Protein AF-0000000075881147 (afdb_homodimer)

Secondary structure (DSSP, 8-state):
--------HHHHHHHHS-HHHHHHHHHHHH-SPPEEP---HHHHHHHHHTT-EEEEEE------SSS---EEEEEEEE---SS-TTS-HHHHHHHHHHHHHHHHHHHHHTT-SEEE--TTTTS--GGGS---TTGGGG-B-TTTSHHHHHHHHHHHHHT-EEEEEEEEE-TTT--EEEEEEEE-TTS-EEEEEE--S---BTTB-GGGT-PPP-S-S-EEEETTEEEEE--GGGGG-HHHHHHHHHTT-SEEEEEE--BHHHHGGGHHHHHHHHHHHHTSEEEEEE-EEEEEEEEEE--SSSSPPEEEEEEEE---EEE-TTS-BPPP--SSS-EEEEEEEETHHHHHHHHHH-TTTT--HHHHHHHHHHHTSTT----EEE-/--------HHHHHHHHS-HHHHHHHHHHHH-SPPEEP---HHHHHHHHHTT-EEEEEE------SSS---EEEEEEEE---SS-TTS-HHHHHHHHHHHHHHHHHHHHHTT-SEEE--TTTTS--GGGS---TTGGGG-B-TTTSHHHHHHHHHHHHHT-EEEEEEEEE-TTT--EEEEEEEE-TTS-EEEEEE--S---BTTB-GGGT-BPP-S-S-EEEETTEEEEE--GGGGG-HHHHHHHHHTT-SEEEEEE--BHHHHGGGHHHHHHHHHHHHTSEEEEEE-EEEEEEEEEE--SSSSPPEEEEEEEE---EEE-TTS-BPPP--SSS-EEEEEEEETHHHHHHHHHH-TTTT--HHHHHHHHHHHTSTT----EEE-

Sequence (766 aa):
MSACEFESLEKSLESHLPEAELAEVKRILFGKETTNLDLPTCAVEAASERDFELRGYRFEATQEQLRPPRRIRVGLVQHRIVLPTDAPILDQINAMHSRIGEIVEVAAMCGVNIVCFQETWTMPFAFCTREKEPWTEFAESAEEGNTTRFCQELAKKYNMVIVSPILERDEMHSTLWNTAVVISNSGNVLGKSRKHHIPRIGDFNESTYYMEGDTGHTVFQTQFGKIAVNICYGRHHPLNWFMYSMNGAEIIFNPSATVGALSEPMWPIEARNAAIANHCFTCAINRVGTEHFKSEFTSGDGKKAHHDFGHFYGSSYVAGPDGSRTPGLSRTRDGLLVVEMDLNLNRQISDKWSFKMTGRYTEYAEELTKATRHDFKPKIVKEMSACEFESLEKSLESHLPEAELAEVKRILFGKETTNLDLPTCAVEAASERDFELRGYRFEATQEQLRPPRRIRVGLVQHRIVLPTDAPILDQINAMHSRIGEIVEVAAMCGVNIVCFQETWTMPFAFCTREKEPWTEFAESAEEGNTTRFCQELAKKYNMVIVSPILERDEMHSTLWNTAVVISNSGNVLGKSRKHHIPRIGDFNESTYYMEGDTGHTVFQTQFGKIAVNICYGRHHPLNWFMYSMNGAEIIFNPSATVGALSEPMWPIEARNAAIANHCFTCAINRVGTEHFKSEFTSGDGKKAHHDFGHFYGSSYVAGPDGSRTPGLSRTRDGLLVVEMDLNLNRQISDKWSFKMTGRYTEYAEELTKATRHDFKPKIVKE

pLDDT: mean 95.91, std 6.91, range [24.52, 99.0]

Structure (mmCIF, N/CA/C/O backbone):
data_AF-0000000075881147-model_v1
#
loop_
_entity.id
_entity.type
_entity.pdbx_description
1 polymer Beta-ureidopropionase
#
loop_
_atom_site.group_PDB
_atom_site.id
_atom_site.type_symbol
_atom_site.label_atom_id
_atom_site.label_alt_id
_atom_site.label_comp_id
_atom_site.label_asym_id
_atom_site.label_entity_id
_atom_site.label_seq_id
_atom_site.pdbx_PDB_ins_code
_atom_site.Cartn_x
_atom_site.Cartn_y
_atom_site.Cartn_z
_atom_site.occupancy
_atom_site.B_iso_or_equiv
_atom_site.auth_seq_id
_atom_site.auth_comp_id
_atom_site.auth_asym_id
_atom_site.auth_atom_id
_atom_site.pdbx_PDB_model_num
ATOM 1 N N . MET A 1 1 ? -6.578 -0.236 38.344 1 24.52 1 MET A N 1
ATOM 2 C CA . MET A 1 1 ? -5.371 -0.427 37.531 1 24.52 1 MET A CA 1
ATOM 3 C C . MET A 1 1 ? -5.5 0.258 36.188 1 24.52 1 MET A C 1
ATOM 5 O O . MET A 1 1 ? -6.457 0.012 35.469 1 24.52 1 MET A O 1
ATOM 9 N N . SER A 1 2 ? -5.148 1.505 36 1 30.14 2 SER A N 1
ATOM 10 C CA . SER A 1 2 ? -5.426 2.449 34.906 1 30.14 2 SER A CA 1
ATOM 11 C C . SER A 1 2 ? -5.145 1.83 33.562 1 30.14 2 SER A C 1
ATOM 13 O O . SER A 1 2 ? -4.105 1.198 33.344 1 30.14 2 SER A O 1
ATOM 15 N N . ALA A 1 3 ? -6.043 1.25 32.844 1 41.81 3 ALA A N 1
ATOM 16 C CA . ALA A 1 3 ? -5.91 0.562 31.562 1 41.81 3 ALA A CA 1
ATOM 17 C C . ALA A 1 3 ? -4.77 1.149 30.734 1 41.81 3 ALA A C 1
ATOM 19 O O . ALA A 1 3 ? -4.785 2.336 30.406 1 41.81 3 ALA A O 1
ATOM 20 N N . CYS A 1 4 ? -3.371 0.84 30.891 1 54.91 4 CYS A N 1
ATOM 21 C CA . CYS A 1 4 ? -2.145 1.255 30.219 1 54.91 4 CYS A CA 1
ATOM 22 C C . CYS A 1 4 ? -2.391 1.501 28.734 1 54.91 4 CYS A C 1
ATOM 24 O O . CYS A 1 4 ? -2.824 0.601 28.016 1 54.91 4 CYS A O 1
ATOM 26 N N . GLU A 1 5 ? -2.48 2.857 28.266 1 80.56 5 GLU A N 1
ATOM 27 C CA . GLU A 1 5 ? -2.768 3.332 26.922 1 80.56 5 GLU A CA 1
ATOM 28 C C . GLU A 1 5 ? -1.764 2.773 25.922 1 80.56 5 GLU A C 1
ATOM 30 O O . GLU A 1 5 ? -0.563 2.725 26.188 1 80.56 5 GLU A O 1
ATOM 35 N N . PHE A 1 6 ? -2.16 2.035 24.922 1 89.75 6 PHE A N 1
ATOM 36 C CA . PHE A 1 6 ? -1.307 1.528 23.844 1 89.75 6 PHE A CA 1
ATOM 37 C C . PHE A 1 6 ? -0.553 2.666 23.172 1 89.75 6 PHE A C 1
ATOM 39 O O . PHE A 1 6 ? -1.139 3.439 22.406 1 89.75 6 PHE A O 1
ATOM 46 N N . GLU A 1 7 ? 0.719 2.775 23.5 1 92.06 7 GLU A N 1
ATOM 47 C CA . GLU A 1 7 ? 1.517 3.934 23.094 1 92.06 7 GLU A CA 1
ATOM 48 C C . GLU A 1 7 ? 1.953 3.832 21.641 1 92.06 7 GLU A C 1
ATOM 50 O O . GLU A 1 7 ? 1.952 4.828 20.922 1 92.06 7 GLU A O 1
ATOM 55 N N . SER A 1 8 ? 2.502 2.668 21.297 1 94.19 8 SER A N 1
ATOM 56 C CA . SER A 1 8 ? 2.914 2.486 19.906 1 94.19 8 SER A CA 1
ATOM 57 C C . SER A 1 8 ? 3.137 1.013 19.578 1 94.19 8 SER A C 1
ATOM 59 O O . SER A 1 8 ? 3.396 0.208 20.484 1 94.19 8 SER A O 1
ATOM 61 N N . LEU A 1 9 ? 2.994 0.677 18.344 1 94.38 9 LEU A N 1
ATOM 62 C CA . LEU A 1 9 ? 3.303 -0.662 17.844 1 94.38 9 LEU A CA 1
ATOM 63 C C . LEU A 1 9 ? 4.75 -1.033 18.156 1 94.38 9 LEU A C 1
ATOM 65 O O . LEU A 1 9 ? 5.023 -2.129 18.641 1 94.38 9 LEU A O 1
ATOM 69 N N . GLU A 1 10 ? 5.652 -0.139 17.938 1 95.12 10 GLU A N 1
ATOM 70 C CA . GLU A 1 10 ? 7.086 -0.373 18.109 1 95.12 10 GLU A CA 1
ATOM 71 C C . GLU A 1 10 ? 7.418 -0.724 19.562 1 95.12 10 GLU A C 1
ATOM 73 O O . GLU A 1 10 ? 8.164 -1.673 19.812 1 95.12 10 GLU A O 1
ATOM 78 N N . LYS A 1 11 ? 6.875 0.068 20.438 1 94.44 11 LYS A N 1
ATOM 79 C CA . LYS A 1 11 ? 7.145 -0.187 21.844 1 94.44 11 LYS A CA 1
ATOM 80 C C . LYS A 1 11 ? 6.656 -1.574 22.25 1 94.44 11 LYS A C 1
ATOM 82 O O . LYS A 1 11 ? 7.336 -2.279 23 1 94.44 11 LYS A O 1
ATOM 87 N N . SER A 1 12 ? 5.484 -1.976 21.781 1 95.56 12 SER A N 1
ATOM 88 C CA . SER A 1 12 ? 4.953 -3.295 22.109 1 95.56 12 SER A CA 1
ATOM 89 C C . SER A 1 12 ? 5.859 -4.402 21.578 1 95.56 12 SER A C 1
ATOM 91 O O . SER A 1 12 ? 6.18 -5.348 22.297 1 95.56 12 SER A O 1
ATOM 93 N N . LEU A 1 13 ? 6.293 -4.309 20.375 1 96.69 13 LEU A N 1
ATOM 94 C CA . LEU A 1 13 ? 7.168 -5.312 19.781 1 96.69 13 LEU A CA 1
ATOM 95 C C . LEU A 1 13 ? 8.5 -5.383 20.531 1 96.69 13 LEU A C 1
ATOM 97 O O . LEU A 1 13 ? 8.961 -6.473 20.875 1 96.69 13 LEU A O 1
ATOM 101 N N . GLU A 1 14 ? 9.062 -4.223 20.812 1 96.25 14 GLU A N 1
ATOM 102 C CA . GLU A 1 14 ? 10.375 -4.145 21.453 1 96.25 14 GLU A CA 1
ATOM 103 C C . GLU A 1 14 ? 10.32 -4.672 22.875 1 96.25 14 GLU A C 1
ATOM 105 O O . GLU A 1 14 ? 11.297 -5.246 23.375 1 96.25 14 GLU A O 1
ATOM 110 N N . SER A 1 15 ? 9.211 -4.48 23.5 1 96.12 15 SER A N 1
ATOM 111 C CA . SER A 1 15 ? 9.078 -4.859 24.906 1 96.12 15 SER A CA 1
ATOM 112 C C . SER A 1 15 ? 8.867 -6.359 25.062 1 96.12 15 SER A C 1
ATOM 114 O O . SER A 1 15 ? 9.195 -6.938 26.094 1 96.12 15 SER A O 1
ATOM 116 N N . HIS A 1 16 ? 8.367 -7.016 24 1 96.62 16 HIS A N 1
ATOM 117 C CA . HIS A 1 16 ? 7.883 -8.359 24.266 1 96.62 16 HIS A CA 1
ATOM 118 C C . HIS A 1 16 ? 8.594 -9.391 23.391 1 96.62 16 HIS A C 1
ATOM 120 O O . HIS A 1 16 ? 8.609 -10.578 23.719 1 96.62 16 HIS A O 1
ATOM 126 N N . LEU A 1 17 ? 9.148 -9.016 22.281 1 97 17 LEU A N 1
ATOM 127 C CA . LEU A 1 17 ? 9.789 -9.984 21.406 1 97 17 LEU A CA 1
ATOM 128 C C . LEU A 1 17 ? 11.258 -10.164 21.766 1 97 17 LEU A C 1
ATOM 130 O O . LEU A 1 17 ? 11.961 -9.188 22.031 1 97 17 LEU A O 1
ATOM 134 N N . PRO A 1 18 ? 11.695 -11.469 21.75 1 96.5 18 PRO A N 1
ATOM 135 C CA . PRO A 1 18 ? 13.148 -11.664 21.875 1 96.5 18 PRO A CA 1
ATOM 136 C C . PRO A 1 18 ? 13.922 -11.031 20.719 1 96.5 18 PRO A C 1
ATOM 138 O O . PRO A 1 18 ? 13.383 -10.859 19.625 1 96.5 18 PRO A O 1
ATOM 141 N N . GLU A 1 19 ? 15.133 -10.773 20.984 1 95.38 19 GLU A N 1
ATOM 142 C CA . GLU A 1 19 ? 15.961 -9.984 20.078 1 95.38 19 GLU A CA 1
ATOM 143 C C . GLU A 1 19 ? 15.969 -10.586 18.672 1 95.38 19 GLU A C 1
ATOM 145 O O . GLU A 1 19 ? 15.773 -9.875 17.688 1 95.38 19 GLU A O 1
ATOM 150 N N . ALA A 1 20 ? 16.188 -11.875 18.594 1 93.94 20 ALA A N 1
ATOM 151 C CA . ALA A 1 20 ? 16.266 -12.531 17.281 1 93.94 20 ALA A CA 1
ATOM 152 C C . ALA A 1 20 ? 14.93 -12.453 16.547 1 93.94 20 ALA A C 1
ATOM 154 O O . ALA A 1 20 ? 14.883 -12.219 15.344 1 93.94 20 ALA A O 1
ATOM 155 N N . GLU A 1 21 ? 13.836 -12.656 17.281 1 94.5 21 GLU A N 1
ATOM 156 C CA . GLU A 1 21 ? 12.492 -12.555 16.703 1 94.5 21 GLU A CA 1
ATOM 157 C C . GLU A 1 21 ? 12.164 -11.117 16.312 1 94.5 21 GLU A C 1
ATOM 159 O O . GLU A 1 21 ? 11.555 -10.883 15.266 1 94.5 21 GLU A O 1
ATOM 164 N N . LEU A 1 22 ? 12.586 -10.242 17.188 1 96.44 22 LEU A N 1
ATOM 165 C CA . LEU A 1 22 ? 12.32 -8.828 16.938 1 96.44 22 LEU A CA 1
ATOM 166 C C . LEU A 1 22 ? 12.977 -8.383 15.633 1 96.44 22 LEU A C 1
ATOM 168 O O . LEU A 1 22 ? 12.375 -7.648 14.852 1 96.44 22 LEU A O 1
ATOM 172 N N . ALA A 1 23 ? 14.18 -8.812 15.406 1 95.12 23 ALA A N 1
ATOM 173 C CA . ALA A 1 23 ? 14.906 -8.438 14.195 1 95.12 23 ALA A CA 1
ATOM 174 C C . ALA A 1 23 ? 14.164 -8.914 12.945 1 95.12 23 ALA A C 1
ATOM 176 O O . ALA A 1 23 ? 14.023 -8.156 11.977 1 95.12 23 ALA A O 1
ATOM 177 N N . GLU A 1 24 ? 13.688 -10.164 12.945 1 94.56 24 GLU A N 1
ATOM 178 C CA . GLU A 1 24 ? 12.953 -10.719 11.805 1 94.56 24 GLU A CA 1
ATOM 179 C C . GLU A 1 24 ? 11.617 -10.008 11.609 1 94.56 24 GLU A C 1
ATOM 181 O O . GLU A 1 24 ? 11.227 -9.703 10.484 1 94.56 24 GLU A O 1
ATOM 186 N N . VAL A 1 25 ? 10.961 -9.773 12.75 1 96.12 25 VAL A N 1
ATOM 187 C CA . VAL A 1 25 ? 9.664 -9.117 12.695 1 96.12 25 VAL A CA 1
ATOM 188 C C . VAL A 1 25 ? 9.812 -7.699 12.141 1 96.12 25 VAL A C 1
ATOM 190 O O . VAL A 1 25 ? 9.055 -7.285 11.266 1 96.12 25 VAL A O 1
ATOM 193 N N . LYS A 1 26 ? 10.812 -6.965 12.594 1 95.81 26 LYS A N 1
ATOM 194 C CA . LYS A 1 26 ? 11.047 -5.609 12.109 1 95.81 26 LYS A CA 1
ATOM 195 C C . LYS A 1 26 ? 11.414 -5.613 10.625 1 95.81 26 LYS A C 1
ATOM 197 O O . LYS A 1 26 ? 10.961 -4.75 9.867 1 95.81 26 LYS A O 1
ATOM 202 N N . ARG A 1 27 ? 12.203 -6.551 10.242 1 94.88 27 ARG A N 1
ATOM 203 C CA . ARG A 1 27 ? 12.594 -6.656 8.844 1 94.88 27 ARG A CA 1
ATOM 204 C C . ARG A 1 27 ? 11.367 -6.848 7.949 1 94.88 27 ARG A C 1
ATOM 206 O O . ARG A 1 27 ? 11.25 -6.207 6.902 1 94.88 27 ARG A O 1
ATOM 213 N N . ILE A 1 28 ? 10.477 -7.719 8.336 1 94.69 28 ILE A N 1
ATOM 214 C CA . ILE A 1 28 ? 9.297 -8.039 7.535 1 94.69 28 ILE A CA 1
ATOM 215 C C . ILE A 1 28 ? 8.336 -6.852 7.539 1 94.69 28 ILE A C 1
ATOM 217 O O . ILE A 1 28 ? 7.785 -6.488 6.496 1 94.69 28 ILE A O 1
ATOM 221 N N . LEU A 1 29 ? 8.211 -6.156 8.68 1 95 29 LEU A N 1
ATOM 222 C CA . LEU A 1 29 ? 7.195 -5.125 8.844 1 95 29 LEU A CA 1
ATOM 223 C C . LEU A 1 29 ? 7.688 -3.789 8.289 1 95 29 LEU A C 1
ATOM 225 O O . LEU A 1 29 ? 6.898 -3.014 7.742 1 95 29 LEU A O 1
ATOM 229 N N . PHE A 1 30 ? 9.078 -3.5 8.414 1 95.31 30 PHE A N 1
ATOM 230 C CA . PHE A 1 30 ? 9.523 -2.131 8.172 1 95.31 30 PHE A CA 1
ATOM 231 C C . PHE A 1 30 ? 10.57 -2.084 7.07 1 95.31 30 PHE A C 1
ATOM 233 O O . PHE A 1 30 ? 10.906 -1.009 6.57 1 95.31 30 PHE A O 1
ATOM 240 N N . GLY A 1 31 ? 11.078 -3.248 6.633 1 95.06 31 GLY A N 1
ATOM 241 C CA . GLY A 1 31 ? 12.156 -3.258 5.656 1 95.06 31 GLY A CA 1
ATOM 242 C C . GLY A 1 31 ? 13.516 -2.984 6.27 1 95.06 31 GLY A C 1
ATOM 243 O O . GLY A 1 31 ? 13.727 -3.23 7.461 1 95.06 31 GLY A O 1
ATOM 244 N N . LYS A 1 32 ? 14.477 -2.566 5.43 1 93.94 32 LYS A N 1
ATOM 245 C CA . LYS A 1 32 ? 15.82 -2.244 5.906 1 93.94 32 LYS A CA 1
ATOM 246 C C . LYS A 1 32 ? 15.766 -1.26 7.074 1 93.94 32 LYS A C 1
ATOM 248 O O . LYS A 1 32 ? 15.07 -0.244 7.004 1 93.94 32 LYS A O 1
ATOM 253 N N . GLU A 1 33 ? 16.453 -1.597 8.07 1 93.06 33 GLU A N 1
ATOM 254 C CA . GLU A 1 33 ? 16.422 -0.78 9.281 1 93.06 33 GLU A CA 1
ATOM 255 C C . GLU A 1 33 ? 17.016 0.601 9.023 1 93.06 33 GLU A C 1
ATOM 257 O O . GLU A 1 33 ? 18.078 0.722 8.391 1 93.06 33 GLU A O 1
ATOM 262 N N . THR A 1 34 ? 16.266 1.592 9.477 1 95.62 34 THR A N 1
ATOM 263 C CA . THR A 1 34 ? 16.828 2.939 9.508 1 95.62 34 THR A CA 1
ATOM 264 C C . THR A 1 34 ? 17.719 3.127 10.734 1 95.62 34 THR A C 1
ATOM 266 O O . THR A 1 34 ? 17.422 2.578 11.805 1 95.62 34 THR A O 1
ATOM 269 N N . THR A 1 35 ? 18.766 3.871 10.617 1 95.56 35 THR A N 1
ATOM 270 C CA . THR A 1 35 ? 19.656 4.098 11.75 1 95.56 35 THR A CA 1
ATOM 271 C C . THR A 1 35 ? 19.188 5.293 12.578 1 95.56 35 THR A C 1
ATOM 273 O O . THR A 1 35 ? 18.547 6.207 12.047 1 95.56 35 THR A O 1
ATOM 276 N N . ASN A 1 36 ? 19.531 5.254 13.852 1 96.56 36 ASN A N 1
ATOM 277 C CA . ASN A 1 36 ? 19.219 6.383 14.711 1 96.56 36 ASN A CA 1
ATOM 278 C C . ASN A 1 36 ? 20.047 7.613 14.359 1 96.56 36 ASN A C 1
ATOM 280 O O . ASN A 1 36 ? 21.25 7.508 14.125 1 96.56 36 ASN A O 1
ATOM 284 N N . LEU A 1 37 ? 19.359 8.648 14.242 1 97.44 37 LEU A N 1
ATOM 285 C CA . LEU A 1 37 ? 20.047 9.922 14.008 1 97.44 37 LEU A CA 1
ATOM 286 C C . LEU A 1 37 ? 20.578 10.5 15.32 1 97.44 37 LEU A C 1
ATOM 288 O O . LEU A 1 37 ? 19.875 10.492 16.328 1 97.44 37 LEU A O 1
ATOM 292 N N . ASP A 1 38 ? 21.844 10.969 15.359 1 96.44 38 ASP A N 1
ATOM 293 C CA . ASP A 1 38 ? 22.375 11.672 16.516 1 96.44 38 ASP A CA 1
ATOM 294 C C . ASP A 1 38 ? 21.75 13.07 16.641 1 96.44 38 ASP A C 1
ATOM 296 O O . ASP A 1 38 ? 22.062 13.953 15.836 1 96.44 38 ASP A O 1
ATOM 300 N N . LEU A 1 39 ? 20.922 13.25 17.609 1 98.25 39 LEU A N 1
ATOM 301 C CA . LEU A 1 39 ? 20.281 14.539 17.828 1 98.25 39 LEU A CA 1
ATOM 302 C C . LEU A 1 39 ? 21.031 15.359 18.875 1 98.25 39 LEU A C 1
ATOM 304 O O . LEU A 1 39 ? 21.547 14.812 19.859 1 98.25 39 LEU A O 1
ATOM 308 N N . PRO A 1 40 ? 21.109 16.688 18.688 1 98.5 40 PRO A N 1
ATOM 309 C CA . PRO A 1 40 ? 21.812 17.516 19.672 1 98.5 40 PRO A CA 1
ATOM 310 C C . PRO A 1 40 ? 21.203 17.406 21.078 1 98.5 40 PRO A C 1
ATOM 312 O O . PRO A 1 40 ? 19.984 17.359 21.219 1 98.5 40 PRO A O 1
ATOM 315 N N . THR A 1 41 ? 22.094 17.453 22.062 1 98.31 41 THR A N 1
ATOM 316 C CA . THR A 1 41 ? 21.656 17.344 23.453 1 98.31 41 THR A CA 1
ATOM 317 C C . THR A 1 41 ? 20.703 18.484 23.797 1 98.31 41 THR A C 1
ATOM 319 O O . THR A 1 41 ? 19.719 18.281 24.516 1 98.31 41 THR A O 1
ATOM 322 N N . CYS A 1 42 ? 20.984 19.641 23.312 1 98.5 42 CYS A N 1
ATOM 323 C CA . CYS A 1 42 ? 20.141 20.797 23.594 1 98.5 42 CYS A CA 1
ATOM 324 C C . CYS A 1 42 ? 18.734 20.594 23.047 1 98.5 42 CYS A C 1
ATOM 326 O O . CYS A 1 42 ? 17.75 21.016 23.672 1 98.5 42 CYS A O 1
ATOM 328 N N . ALA A 1 43 ? 18.656 19.984 21.875 1 98.81 43 ALA A N 1
ATOM 329 C CA . ALA A 1 43 ? 17.344 19.703 21.281 1 98.81 43 ALA A CA 1
ATOM 330 C C . ALA A 1 43 ? 16.578 18.688 22.109 1 98.81 43 ALA A C 1
ATOM 332 O O . ALA A 1 43 ? 15.375 18.844 22.344 1 98.81 43 ALA A O 1
ATOM 333 N N . VAL A 1 44 ? 17.25 17.641 22.516 1 98.69 44 VAL A N 1
ATOM 334 C CA . VAL A 1 44 ? 16.625 16.594 23.328 1 98.69 44 VAL A CA 1
ATOM 335 C C . VAL A 1 44 ? 16.125 17.188 24.641 1 98.69 44 VAL A C 1
ATOM 337 O O . VAL A 1 44 ? 15 16.906 25.062 1 98.69 44 VAL A O 1
ATOM 340 N N . GLU A 1 45 ? 16.922 18.031 25.297 1 98.62 45 GLU A N 1
ATOM 341 C CA . GLU A 1 45 ? 16.531 18.688 26.547 1 98.62 45 GLU A CA 1
ATOM 342 C C . GLU A 1 45 ? 15.344 19.625 26.344 1 98.62 45 GLU A C 1
ATOM 344 O O . GLU A 1 45 ? 14.414 19.641 27.141 1 98.62 45 GLU A O 1
ATOM 349 N N . ALA A 1 46 ? 15.43 20.391 25.297 1 98.81 46 ALA A N 1
ATOM 350 C CA . ALA A 1 46 ? 14.344 21.328 25 1 98.81 46 ALA A CA 1
ATOM 351 C C . ALA A 1 46 ? 13.031 20.578 24.766 1 98.81 46 ALA A C 1
ATOM 353 O O . ALA A 1 46 ? 11.977 21 25.25 1 98.81 46 ALA A O 1
ATOM 354 N N . ALA A 1 47 ? 13.078 19.5 23.969 1 98.81 47 ALA A N 1
ATOM 355 C CA . ALA A 1 47 ? 11.875 18.703 23.703 1 98.81 47 ALA A CA 1
ATOM 356 C C . ALA A 1 47 ? 11.305 18.141 25 1 98.81 47 ALA A C 1
ATOM 358 O O . ALA A 1 47 ? 10.086 18.141 25.203 1 98.81 47 ALA A O 1
ATOM 359 N N . SER A 1 48 ? 12.195 17.656 25.844 1 98.5 48 SER A N 1
ATOM 360 C CA . SER A 1 48 ? 11.773 17.125 27.141 1 98.5 48 SER A CA 1
ATOM 361 C C . SER A 1 48 ? 11.117 18.203 27.984 1 98.5 48 SER A C 1
ATOM 363 O O . SER A 1 48 ? 10.055 17.984 28.578 1 98.5 48 SER A O 1
ATOM 365 N N . GLU A 1 49 ? 11.742 19.312 28.078 1 98.5 49 GLU A N 1
ATOM 366 C CA . GLU A 1 49 ? 11.227 20.438 28.875 1 98.5 49 GLU A CA 1
ATOM 367 C C . GLU A 1 49 ? 9.867 20.891 28.359 1 98.5 49 GLU A C 1
ATOM 369 O O . GLU A 1 49 ? 9 21.281 29.141 1 98.5 49 GLU A O 1
ATOM 374 N N . ARG A 1 50 ? 9.789 20.859 27.109 1 98.31 50 ARG A N 1
ATOM 375 C CA . ARG A 1 50 ? 8.57 21.375 26.484 1 98.31 50 ARG A CA 1
ATOM 376 C C . ARG A 1 50 ? 7.57 20.25 26.25 1 98.31 50 ARG A C 1
ATOM 378 O O . ARG A 1 50 ? 6.535 20.453 25.609 1 98.31 50 ARG A O 1
ATOM 385 N N . ASP A 1 51 ? 7.812 19.047 26.609 1 98.25 51 ASP A N 1
ATOM 386 C CA . ASP A 1 51 ? 6.934 17.891 26.75 1 98.25 51 ASP A CA 1
ATOM 387 C C . ASP A 1 51 ? 6.426 17.406 25.391 1 98.25 51 ASP A C 1
ATOM 389 O O . ASP A 1 51 ? 5.219 17.312 25.172 1 98.25 51 ASP A O 1
ATOM 393 N N . PHE A 1 52 ? 7.262 17.094 24.5 1 98.69 52 PHE A N 1
ATOM 394 C CA . PHE A 1 52 ? 6.918 16.391 23.281 1 98.69 52 PHE A CA 1
ATOM 395 C C . PHE A 1 52 ? 8.008 15.398 22.891 1 98.69 52 PHE A C 1
ATOM 397 O O . PHE A 1 52 ? 9.164 15.562 23.297 1 98.69 52 PHE A O 1
ATOM 404 N N . GLU A 1 53 ? 7.625 14.328 22.203 1 98.62 53 GLU A N 1
ATOM 405 C CA . GLU A 1 53 ? 8.547 13.281 21.781 1 98.62 53 GLU A CA 1
ATOM 406 C C . GLU A 1 53 ? 9.438 13.758 20.625 1 98.62 53 GLU A C 1
ATOM 408 O O . GLU A 1 53 ? 8.945 14.336 19.656 1 98.62 53 GLU A O 1
ATOM 413 N N . LEU A 1 54 ? 10.742 13.641 20.766 1 98.88 54 LEU A N 1
ATOM 414 C CA . LEU A 1 54 ? 11.711 13.891 19.703 1 98.88 54 LEU A CA 1
ATOM 415 C C . LEU A 1 54 ? 12.406 12.602 19.297 1 98.88 54 LEU A C 1
ATOM 417 O O . LEU A 1 54 ? 13.023 11.93 20.125 1 98.88 54 LEU A O 1
ATOM 421 N N . ARG A 1 55 ? 12.242 12.188 18.062 1 98.56 55 ARG A N 1
ATOM 422 C CA . ARG A 1 55 ? 12.922 11.023 17.5 1 98.56 55 ARG A CA 1
ATOM 423 C C . ARG A 1 55 ? 13.648 11.383 16.203 1 98.56 55 ARG A C 1
ATOM 425 O O . ARG A 1 55 ? 13.273 12.336 15.523 1 98.56 55 ARG A O 1
ATOM 432 N N . GLY A 1 56 ? 14.703 10.688 15.93 1 98.69 56 GLY A N 1
ATOM 433 C CA . GLY A 1 56 ? 15.477 10.922 14.727 1 98.69 56 GLY A CA 1
ATOM 434 C C . GLY A 1 56 ? 15.953 9.641 14.062 1 98.69 56 GLY A C 1
ATOM 435 O O . GLY A 1 56 ? 16.406 8.719 14.734 1 98.69 56 GLY A O 1
ATOM 436 N N . TYR A 1 57 ? 15.82 9.547 12.758 1 98.69 57 TYR A N 1
ATOM 437 C CA . TYR A 1 57 ? 16.266 8.391 11.992 1 98.69 57 TYR A CA 1
ATOM 438 C C . TYR A 1 57 ? 16.922 8.82 10.688 1 98.69 57 TYR A C 1
ATOM 440 O O . TYR A 1 57 ? 16.797 9.969 10.266 1 98.69 57 TYR A O 1
ATOM 448 N N . ARG A 1 58 ? 17.625 7.902 10.086 1 98.12 58 ARG A N 1
ATOM 449 C CA . ARG A 1 58 ? 18.359 8.211 8.859 1 98.12 58 ARG A CA 1
ATOM 450 C C . ARG A 1 58 ? 18.188 7.102 7.828 1 98.12 58 ARG A C 1
ATOM 452 O O . ARG A 1 58 ? 18.297 5.918 8.156 1 98.12 58 ARG A O 1
ATOM 459 N N . PHE A 1 59 ? 17.844 7.508 6.625 1 97.38 59 PHE A N 1
ATOM 460 C CA . PHE A 1 59 ? 17.938 6.629 5.465 1 97.38 59 PHE A CA 1
ATOM 461 C C . PHE A 1 59 ? 19.297 6.742 4.805 1 97.38 59 PHE A C 1
ATOM 463 O O . PHE A 1 59 ? 19.828 7.844 4.621 1 97.38 59 PHE A O 1
ATOM 470 N N . GLU A 1 60 ? 19.781 5.645 4.402 1 91.62 60 GLU A N 1
ATOM 471 C CA . GLU A 1 60 ? 21.094 5.652 3.752 1 91.62 60 GLU A CA 1
ATOM 472 C C . GLU A 1 60 ? 20.969 5.352 2.262 1 91.62 60 GLU A C 1
ATOM 474 O O . GLU A 1 60 ? 20.047 4.648 1.838 1 91.62 60 GLU A O 1
ATOM 479 N N . ALA A 1 61 ? 21.844 5.988 1.478 1 95.62 61 ALA A N 1
ATOM 480 C CA . ALA A 1 61 ? 22 5.703 0.054 1 95.62 61 ALA A CA 1
ATOM 481 C C . ALA A 1 61 ? 23.453 5.332 -0.266 1 95.62 61 ALA A C 1
ATOM 483 O O . ALA A 1 61 ? 24.359 5.629 0.507 1 95.62 61 ALA A O 1
ATOM 484 N N . THR A 1 62 ? 23.641 4.652 -1.33 1 95.25 62 THR A N 1
ATOM 485 C CA . THR A 1 62 ? 24.969 4.258 -1.745 1 95.25 62 THR A CA 1
ATOM 486 C C . THR A 1 62 ? 25.766 5.465 -2.246 1 95.25 62 THR A C 1
ATOM 488 O O . THR A 1 62 ? 25.203 6.344 -2.912 1 95.25 62 THR A O 1
ATOM 491 N N . GLN A 1 63 ? 27.016 5.52 -1.949 1 96.31 63 GLN A N 1
ATOM 492 C CA . GLN A 1 63 ? 27.891 6.562 -2.475 1 96.31 63 GLN A CA 1
ATOM 493 C C . GLN A 1 63 ? 28.156 6.363 -3.967 1 96.31 63 GLN A C 1
ATOM 495 O O . GLN A 1 63 ? 28.5 5.266 -4.398 1 96.31 63 GLN A O 1
ATOM 500 N N . GLU A 1 64 ? 27.938 7.453 -4.695 1 96.69 64 GLU A N 1
ATOM 501 C CA . GLU A 1 64 ? 28.203 7.418 -6.133 1 96.69 64 GLU A CA 1
ATOM 502 C C . GLU A 1 64 ? 29.484 8.164 -6.48 1 96.69 64 GLU A C 1
ATOM 504 O O . GLU A 1 64 ? 29.938 9.016 -5.711 1 96.69 64 GLU A O 1
ATOM 509 N N . GLN A 1 65 ? 30.047 7.809 -7.691 1 96.5 65 GLN A N 1
ATOM 510 C CA . GLN A 1 65 ? 31.312 8.414 -8.117 1 96.5 65 GLN A CA 1
ATOM 511 C C . GLN A 1 65 ? 31.094 9.844 -8.602 1 96.5 65 GLN A C 1
ATOM 513 O O . GLN A 1 65 ? 31.922 10.727 -8.367 1 96.5 65 GLN A O 1
ATOM 518 N N . LEU A 1 66 ? 29.938 10.117 -9.273 1 96.44 66 LEU A N 1
ATOM 519 C CA . LEU A 1 66 ? 29.766 11.391 -9.961 1 96.44 66 LEU A CA 1
ATOM 520 C C . LEU A 1 66 ? 28.797 12.297 -9.219 1 96.44 66 LEU A C 1
ATOM 522 O O . LEU A 1 66 ? 28.906 13.523 -9.289 1 96.44 66 LEU A O 1
ATOM 526 N N . ARG A 1 67 ? 27.766 11.797 -8.586 1 94.75 67 ARG A N 1
ATOM 527 C CA . ARG A 1 67 ? 26.766 12.609 -7.906 1 94.75 67 ARG A CA 1
ATOM 528 C C . ARG A 1 67 ? 27.031 12.656 -6.406 1 94.75 67 ARG A C 1
ATOM 530 O O . ARG A 1 67 ? 26.953 11.633 -5.723 1 94.75 67 ARG A O 1
ATOM 537 N N . PRO A 1 68 ? 27.328 13.773 -5.918 1 96.38 68 PRO A N 1
ATOM 538 C CA . PRO A 1 68 ? 27.469 13.859 -4.461 1 96.38 68 PRO A CA 1
ATOM 539 C C . PRO A 1 68 ? 26.172 13.594 -3.723 1 96.38 68 PRO A C 1
ATOM 541 O O . PRO A 1 68 ? 25.078 13.812 -4.277 1 96.38 68 PRO A O 1
ATOM 544 N N . PRO A 1 69 ? 26.281 13.109 -2.475 1 97 69 PRO A N 1
ATOM 545 C CA . PRO A 1 69 ? 25.062 12.922 -1.69 1 97 69 PRO A CA 1
ATOM 546 C C . PRO A 1 69 ? 24.219 14.195 -1.581 1 97 69 PRO A C 1
ATOM 548 O O . PRO A 1 69 ? 24.766 15.289 -1.439 1 97 69 PRO A O 1
ATOM 551 N N . ARG A 1 70 ? 22.938 14.047 -1.745 1 97.25 70 ARG A N 1
ATOM 552 C CA . ARG A 1 70 ? 21.969 15.109 -1.485 1 97.25 70 ARG A CA 1
ATOM 553 C C . ARG A 1 70 ? 21.234 14.859 -0.176 1 97.25 70 ARG A C 1
ATOM 555 O O . ARG A 1 70 ? 20.031 14.586 -0.18 1 97.25 70 ARG A O 1
ATOM 562 N N . ARG A 1 71 ? 21.922 15.102 0.897 1 97.88 71 ARG A N 1
ATOM 563 C CA . ARG A 1 71 ? 21.375 14.812 2.221 1 97.88 71 ARG A CA 1
ATOM 564 C C . ARG A 1 71 ? 20.594 16 2.758 1 97.88 71 ARG A C 1
ATOM 566 O O . ARG A 1 71 ? 21.078 17.125 2.758 1 97.88 71 ARG A O 1
ATOM 573 N N . ILE A 1 72 ? 19.391 15.766 3.141 1 98.38 72 ILE A N 1
ATOM 574 C CA . ILE A 1 72 ? 18.562 16.781 3.789 1 98.38 72 ILE A CA 1
ATOM 575 C C . ILE A 1 72 ? 17.844 16.172 4.988 1 98.38 72 ILE A C 1
ATOM 577 O O . ILE A 1 72 ? 17.797 14.953 5.145 1 98.38 72 ILE A O 1
ATOM 581 N N . ARG A 1 73 ? 17.359 17.031 5.848 1 98.88 73 ARG A N 1
ATOM 582 C CA . ARG A 1 73 ? 16.562 16.625 6.996 1 98.88 73 ARG A CA 1
ATOM 583 C C . ARG A 1 73 ? 15.148 17.188 6.918 1 98.88 73 ARG A C 1
ATOM 585 O O . ARG A 1 73 ? 14.969 18.375 6.664 1 98.88 73 ARG A O 1
ATOM 592 N N . VAL A 1 74 ? 14.18 16.281 7.07 1 98.94 74 VAL A N 1
ATOM 593 C CA . VAL A 1 74 ? 12.797 16.734 7.18 1 98.94 74 VAL A CA 1
ATOM 594 C C . VAL A 1 74 ? 12.32 16.609 8.625 1 98.94 74 VAL A C 1
ATOM 596 O O . VAL A 1 74 ? 12.844 15.781 9.383 1 98.94 74 VAL A O 1
ATOM 599 N N . GLY A 1 75 ? 11.43 17.484 9.016 1 98.94 75 GLY A N 1
ATOM 600 C CA . GLY A 1 75 ? 10.742 17.406 10.297 1 98.94 75 GLY A CA 1
ATOM 601 C C . GLY A 1 75 ? 9.242 17.203 10.156 1 98.94 75 GLY A C 1
ATOM 602 O O . GLY A 1 75 ? 8.578 17.984 9.469 1 98.94 75 GLY A O 1
ATOM 603 N N . LEU A 1 76 ? 8.711 16.109 10.703 1 99 76 LEU A N 1
ATOM 604 C CA . LEU A 1 76 ? 7.277 15.859 10.781 1 99 76 LEU A CA 1
ATOM 605 C C . LEU A 1 76 ? 6.738 16.203 12.164 1 99 76 LEU A C 1
ATOM 607 O O . LEU A 1 76 ? 7.191 15.656 13.164 1 99 76 LEU A O 1
ATOM 611 N N . VAL A 1 77 ? 5.766 17.109 12.219 1 98.94 77 VAL A N 1
ATOM 612 C CA . VAL A 1 77 ? 5.23 17.547 13.508 1 98.94 77 VAL A CA 1
ATOM 613 C C . VAL A 1 77 ? 3.83 16.984 13.703 1 98.94 77 VAL A C 1
ATOM 615 O O . VAL A 1 77 ? 2.938 17.203 12.883 1 98.94 77 VAL A O 1
ATOM 618 N N . GLN A 1 78 ? 3.645 16.172 14.75 1 98.94 78 GLN A N 1
ATOM 619 C CA . GLN A 1 78 ? 2.314 15.789 15.211 1 98.94 78 GLN A CA 1
ATOM 620 C C . GLN A 1 78 ? 1.982 16.453 16.547 1 98.94 78 GLN A C 1
ATOM 622 O O . GLN A 1 78 ? 2.82 16.5 17.453 1 98.94 78 GLN A O 1
ATOM 627 N N . HIS A 1 79 ? 0.776 17 16.672 1 98.75 79 HIS A N 1
ATOM 628 C CA . HIS A 1 79 ? 0.415 17.688 17.922 1 98.75 79 HIS A CA 1
ATOM 629 C C . HIS A 1 79 ? -1.099 17.766 18.078 1 98.75 79 HIS A C 1
ATOM 631 O O . HIS A 1 79 ? -1.84 17.609 17.109 1 98.75 79 HIS A O 1
ATOM 637 N N . ARG A 1 80 ? -1.511 17.969 19.297 1 98.5 80 ARG A N 1
ATOM 638 C CA . ARG A 1 80 ? -2.914 18.203 19.641 1 98.5 80 ARG A CA 1
ATOM 639 C C . ARG A 1 80 ? -3.201 19.688 19.797 1 98.5 80 ARG A C 1
ATOM 641 O O . ARG A 1 80 ? -2.277 20.5 19.844 1 98.5 80 ARG A O 1
ATOM 648 N N . ILE A 1 81 ? -4.434 20.031 19.859 1 98.19 81 ILE A N 1
ATOM 649 C CA . ILE A 1 81 ? -4.793 21.422 20.125 1 98.19 81 ILE A CA 1
ATOM 650 C C . ILE A 1 81 ? -4.367 21.797 21.547 1 98.19 81 ILE A C 1
ATOM 652 O O . ILE A 1 81 ? -4.246 20.922 22.406 1 98.19 81 ILE A O 1
ATOM 656 N N . VAL A 1 82 ? -4.199 23.062 21.703 1 98.5 82 VAL A N 1
ATOM 657 C CA . VAL A 1 82 ? -3.652 23.547 22.969 1 98.5 82 VAL A CA 1
ATOM 658 C C . VAL A 1 82 ? -4.793 23.969 23.891 1 98.5 82 VAL A C 1
ATOM 660 O O . VAL A 1 82 ? -4.82 23.594 25.062 1 98.5 82 VAL A O 1
ATOM 663 N N . LEU A 1 83 ? -5.711 24.766 23.391 1 98.56 83 LEU A N 1
ATOM 664 C CA . LEU A 1 83 ? -6.844 25.25 24.172 1 98.56 83 LEU A CA 1
ATOM 665 C C . LEU A 1 83 ? -8.117 24.484 23.828 1 98.56 83 LEU A C 1
ATOM 667 O O . LEU A 1 83 ? -8.219 23.891 22.75 1 98.56 83 LEU A O 1
ATOM 671 N N . PRO A 1 84 ? -9.102 24.531 24.75 1 97.81 84 PRO A N 1
ATOM 672 C CA . PRO A 1 84 ? -10.367 23.859 24.438 1 97.81 84 PRO A CA 1
ATOM 673 C C . PRO A 1 84 ? -11.078 24.469 23.234 1 97.81 84 PRO A C 1
ATOM 675 O O . PRO A 1 84 ? -10.852 25.641 22.906 1 97.81 84 PRO A O 1
ATOM 678 N N . THR A 1 85 ? -11.953 23.719 22.656 1 97.69 85 THR A N 1
ATOM 679 C CA . THR A 1 85 ? -12.594 24.078 21.406 1 97.69 85 THR A CA 1
ATOM 680 C C . THR A 1 85 ? -13.555 25.25 21.594 1 97.69 85 THR A C 1
ATOM 682 O O . THR A 1 85 ? -13.984 25.875 20.625 1 97.69 85 THR A O 1
ATOM 685 N N . ASP A 1 86 ? -13.883 25.531 22.844 1 96.75 86 ASP A N 1
ATOM 686 C CA . ASP A 1 86 ? -14.828 26.609 23.078 1 96.75 86 ASP A CA 1
ATOM 687 C C . ASP A 1 86 ? -14.102 27.906 23.438 1 96.75 86 ASP A C 1
ATOM 689 O O . ASP A 1 86 ? -14.742 28.906 23.781 1 96.75 86 ASP A O 1
ATOM 693 N N . ALA A 1 87 ? -12.789 27.891 23.453 1 98.25 87 ALA A N 1
ATOM 694 C CA . ALA A 1 87 ? -12.023 29.109 23.641 1 98.25 87 ALA A CA 1
ATOM 695 C C . ALA A 1 87 ? -12.203 30.062 22.469 1 98.25 87 ALA A C 1
ATOM 697 O O . ALA A 1 87 ? -12.602 29.641 21.375 1 98.25 87 ALA A O 1
ATOM 698 N N . PRO A 1 88 ? -11.977 31.438 22.719 1 97.88 88 PRO A N 1
ATOM 699 C CA . PRO A 1 88 ? -12.039 32.375 21.594 1 97.88 88 PRO A CA 1
ATOM 700 C C . PRO A 1 88 ? -11.109 31.969 20.453 1 97.88 88 PRO A C 1
ATOM 702 O O . PRO A 1 88 ? -9.992 31.5 20.688 1 97.88 88 PRO A O 1
ATOM 705 N N . ILE A 1 89 ? -11.57 32.219 19.266 1 97.81 89 ILE A N 1
ATOM 706 C CA . ILE A 1 89 ? -10.914 31.734 18.062 1 97.81 89 ILE A CA 1
ATOM 707 C C . ILE A 1 89 ? -9.477 32.25 18.016 1 97.81 89 ILE A C 1
ATOM 709 O O . ILE A 1 89 ? -8.539 31.469 17.812 1 97.81 89 ILE A O 1
ATOM 713 N N . LEU A 1 90 ? -9.289 33.5 18.219 1 98 90 LEU A N 1
ATOM 714 C CA . LEU A 1 90 ? -7.961 34.094 18.141 1 98 90 LEU A CA 1
ATOM 715 C C . LEU A 1 90 ? -7.031 33.5 19.188 1 98 90 LEU A C 1
ATOM 717 O O . LEU A 1 90 ? -5.836 33.312 18.938 1 98 90 LEU A O 1
ATOM 721 N N . ASP A 1 91 ? -7.559 33.219 20.375 1 98.56 91 ASP A N 1
ATOM 722 C CA . ASP A 1 91 ? -6.762 32.594 21.422 1 98.56 91 ASP A CA 1
ATOM 723 C C . ASP A 1 91 ? -6.297 31.188 21 1 98.56 91 ASP A C 1
ATOM 725 O O . ASP A 1 91 ? -5.164 30.797 21.281 1 98.56 91 ASP A O 1
ATOM 729 N N . GLN A 1 92 ? -7.199 30.469 20.422 1 98.5 92 GLN A N 1
ATOM 730 C CA . GLN A 1 92 ? -6.844 29.141 19.922 1 98.5 92 GLN A CA 1
ATOM 731 C C . GLN A 1 92 ? -5.719 29.203 18.906 1 98.5 92 GLN A C 1
ATOM 733 O O . GLN A 1 92 ? -4.746 28.453 18.984 1 98.5 92 GLN A O 1
ATOM 738 N N . ILE A 1 93 ? -5.82 30.156 17.938 1 98.56 93 ILE A N 1
ATOM 739 C CA . ILE A 1 93 ? -4.82 30.312 16.891 1 98.56 93 ILE A CA 1
ATOM 740 C C . ILE A 1 93 ? -3.475 30.688 17.5 1 98.56 93 ILE A C 1
ATOM 742 O O . ILE A 1 93 ? -2.447 30.078 17.188 1 98.56 93 ILE A O 1
ATOM 746 N N . ASN A 1 94 ? -3.498 31.625 18.391 1 98.56 94 ASN A N 1
ATOM 747 C CA . ASN A 1 94 ? -2.268 32.094 19.031 1 98.56 94 ASN A CA 1
ATOM 748 C C . ASN A 1 94 ? -1.602 30.969 19.844 1 98.56 94 ASN A C 1
ATOM 750 O O . ASN A 1 94 ? -0.375 30.859 19.859 1 98.56 94 ASN A O 1
ATOM 754 N N . ALA A 1 95 ? -2.436 30.219 20.531 1 98.75 95 ALA A N 1
ATOM 755 C CA . ALA A 1 95 ? -1.89 29.109 21.312 1 98.75 95 ALA A CA 1
ATOM 756 C C . ALA A 1 95 ? -1.207 28.094 20.406 1 98.75 95 ALA A C 1
ATOM 758 O O . ALA A 1 95 ? -0.151 27.547 20.734 1 98.75 95 ALA A O 1
ATOM 759 N N . MET A 1 96 ? -1.815 27.828 19.297 1 98.75 96 MET A N 1
ATOM 760 C CA . MET A 1 96 ? -1.225 26.891 18.344 1 98.75 96 MET A CA 1
ATOM 761 C C . MET A 1 96 ? 0.06 27.469 17.75 1 98.75 96 MET A C 1
ATOM 763 O O . MET A 1 96 ? 1.044 26.734 17.578 1 98.75 96 MET A O 1
ATOM 767 N N . HIS A 1 97 ? 0.065 28.75 17.391 1 98.81 97 HIS A N 1
ATOM 768 C CA . HIS A 1 97 ? 1.275 29.406 16.891 1 98.81 97 HIS A CA 1
ATOM 769 C C . HIS A 1 97 ? 2.42 29.266 17.891 1 98.81 97 HIS A C 1
ATOM 771 O O . HIS A 1 97 ? 3.547 28.938 17.516 1 98.81 97 HIS A O 1
ATOM 777 N N . SER A 1 98 ? 2.08 29.5 19.109 1 98.75 98 SER A N 1
ATOM 778 C CA . SER A 1 98 ? 3.098 29.406 20.156 1 98.75 98 SER A CA 1
ATOM 779 C C . SER A 1 98 ? 3.658 27.984 20.25 1 98.75 98 SER A C 1
ATOM 781 O O . SER A 1 98 ? 4.875 27.797 20.297 1 98.75 98 SER A O 1
ATOM 783 N N . ARG A 1 99 ? 2.781 27.031 20.266 1 98.75 99 ARG A N 1
ATOM 784 C CA . ARG A 1 99 ? 3.191 25.625 20.375 1 98.75 99 ARG A CA 1
ATOM 785 C C . ARG A 1 99 ? 4.07 25.234 19.203 1 98.75 99 ARG A C 1
ATOM 787 O O . ARG A 1 99 ? 5.117 24.594 19.375 1 98.75 99 ARG A O 1
ATOM 794 N N . ILE A 1 100 ? 3.693 25.594 18 1 98.75 100 ILE A N 1
ATOM 795 C CA . ILE A 1 100 ? 4.445 25.266 16.797 1 98.75 100 ILE A CA 1
ATOM 796 C C . ILE A 1 100 ? 5.789 25.984 16.812 1 98.75 100 ILE A C 1
ATOM 798 O O . ILE A 1 100 ? 6.809 25.422 16.391 1 98.75 100 ILE A O 1
ATOM 802 N N . GLY A 1 101 ? 5.754 27.25 17.266 1 98.75 101 GLY A N 1
ATOM 803 C CA . GLY A 1 101 ? 7.012 27.969 17.406 1 98.75 101 GLY A CA 1
ATOM 804 C C . GLY A 1 101 ? 8.031 27.219 18.25 1 98.75 101 GLY A C 1
ATOM 805 O O . GLY A 1 101 ? 9.211 27.172 17.891 1 98.75 101 GLY A O 1
ATOM 806 N N . GLU A 1 102 ? 7.574 26.609 19.359 1 98.75 102 GLU A N 1
ATOM 807 C CA . GLU A 1 102 ? 8.438 25.828 20.234 1 98.75 102 GLU A CA 1
ATOM 808 C C . GLU A 1 102 ? 9.008 24.609 19.516 1 98.75 102 GLU A C 1
ATOM 810 O O . GLU A 1 102 ? 10.195 24.312 19.641 1 98.75 102 GLU A O 1
ATOM 815 N N . ILE A 1 103 ? 8.211 23.922 18.828 1 98.88 103 ILE A N 1
ATOM 816 C CA . ILE A 1 103 ? 8.609 22.688 18.188 1 98.88 103 ILE A CA 1
ATOM 817 C C . ILE A 1 103 ? 9.555 22.984 17.016 1 98.88 103 ILE A C 1
ATOM 819 O O . ILE A 1 103 ? 10.547 22.281 16.828 1 98.88 103 ILE A O 1
ATOM 823 N N . VAL A 1 104 ? 9.227 24.062 16.25 1 98.88 104 VAL A N 1
ATOM 824 C CA . VAL A 1 104 ? 10.039 24.438 15.102 1 98.88 104 VAL A CA 1
ATOM 825 C C . VAL A 1 104 ? 11.422 24.891 15.562 1 98.88 104 VAL A C 1
ATOM 827 O O . VAL A 1 104 ? 12.422 24.625 14.891 1 98.88 104 VAL A O 1
ATOM 830 N N . GLU A 1 105 ? 11.484 25.531 16.703 1 98.88 105 GLU A N 1
ATOM 831 C CA . GLU A 1 105 ? 12.789 25.891 17.25 1 98.88 105 GLU A CA 1
ATOM 832 C C . GLU A 1 105 ? 13.648 24.656 17.484 1 98.88 105 GLU A C 1
ATOM 834 O O . GLU A 1 105 ? 14.844 24.656 17.172 1 98.88 105 GLU A O 1
ATOM 839 N N . VAL A 1 106 ? 13.055 23.609 18.047 1 98.94 106 VAL A N 1
ATOM 840 C CA . VAL A 1 106 ? 13.773 22.359 18.281 1 98.94 106 VAL A CA 1
ATOM 841 C C . VAL A 1 106 ? 14.156 21.734 16.953 1 98.94 106 VAL A C 1
ATOM 843 O O . VAL A 1 106 ? 15.242 21.172 16.812 1 98.94 106 VAL A O 1
ATOM 846 N N . ALA A 1 107 ? 13.242 21.781 15.977 1 98.94 107 ALA A N 1
ATOM 847 C CA . ALA A 1 107 ? 13.578 21.297 14.641 1 98.94 107 ALA A CA 1
ATOM 848 C C . ALA A 1 107 ? 14.812 22.016 14.094 1 98.94 107 ALA A C 1
ATOM 850 O O . ALA A 1 107 ? 15.68 21.375 13.484 1 98.94 107 ALA A O 1
ATOM 851 N N . ALA A 1 108 ? 14.875 23.312 14.32 1 98.88 108 ALA A N 1
ATOM 852 C CA . ALA A 1 108 ? 16.031 24.094 13.883 1 98.88 108 ALA A CA 1
ATOM 853 C C . ALA A 1 108 ? 17.312 23.625 14.562 1 98.88 108 ALA A C 1
ATOM 855 O O . ALA A 1 108 ? 18.359 23.516 13.922 1 98.88 108 ALA A O 1
ATOM 856 N N . MET A 1 109 ? 17.234 23.328 15.891 1 98.81 109 MET A N 1
ATOM 857 C CA . MET A 1 109 ? 18.375 22.797 16.625 1 98.81 109 MET A CA 1
ATOM 858 C C . MET A 1 109 ? 18.875 21.5 16 1 98.81 109 MET A C 1
ATOM 860 O O . MET A 1 109 ? 20.062 21.188 16.062 1 98.81 109 MET A O 1
ATOM 864 N N . CYS A 1 110 ? 17.969 20.766 15.391 1 98.88 110 CYS A N 1
ATOM 865 C CA . CYS A 1 110 ? 18.297 19.469 14.828 1 98.88 110 CYS A CA 1
ATOM 866 C C . CYS A 1 110 ? 18.734 19.578 13.375 1 98.88 110 CYS A C 1
ATOM 868 O O . CYS A 1 110 ? 19 18.578 12.719 1 98.88 110 CYS A O 1
ATOM 870 N N . GLY A 1 111 ? 18.734 20.781 12.805 1 98.69 111 GLY A N 1
ATOM 871 C CA . GLY A 1 111 ? 19.172 21 11.445 1 98.69 111 GLY A CA 1
ATOM 872 C C . GLY A 1 111 ? 18.125 20.625 10.406 1 98.69 111 GLY A C 1
ATOM 873 O O . GLY A 1 111 ? 18.469 20.25 9.281 1 98.69 111 GLY A O 1
ATOM 874 N N . VAL A 1 112 ? 16.891 20.688 10.742 1 98.88 112 VAL A N 1
ATOM 875 C CA . VAL A 1 112 ? 15.812 20.375 9.812 1 98.88 112 VAL A CA 1
ATOM 876 C C . VAL A 1 112 ? 15.781 21.406 8.688 1 98.88 112 VAL A C 1
ATOM 878 O O . VAL A 1 112 ? 15.891 22.609 8.93 1 98.88 112 VAL A O 1
ATOM 881 N N . ASN A 1 113 ? 15.68 20.938 7.434 1 98.88 113 ASN A N 1
ATOM 882 C CA . ASN A 1 113 ? 15.633 21.781 6.246 1 98.88 113 ASN A CA 1
ATOM 883 C C . ASN A 1 113 ? 14.195 22.078 5.824 1 98.88 113 ASN A C 1
ATOM 885 O O . ASN A 1 113 ? 13.891 23.156 5.336 1 98.88 113 ASN A O 1
ATOM 889 N N . ILE A 1 114 ? 13.344 21.094 5.906 1 98.94 114 ILE A N 1
ATOM 890 C CA . ILE A 1 114 ? 11.93 21.203 5.543 1 98.94 114 ILE A CA 1
ATOM 891 C C . ILE A 1 114 ? 11.062 20.656 6.68 1 98.94 114 ILE A C 1
ATOM 893 O O . ILE A 1 114 ? 11.258 19.531 7.125 1 98.94 114 ILE A O 1
ATOM 897 N N . VAL A 1 115 ? 10.172 21.453 7.199 1 98.94 115 VAL A N 1
ATOM 898 C CA . VAL A 1 115 ? 9.266 21 8.25 1 98.94 115 VAL A CA 1
ATOM 899 C C . VAL A 1 115 ? 7.828 21.016 7.742 1 98.94 115 VAL A C 1
ATOM 901 O O . VAL A 1 115 ? 7.445 21.922 6.984 1 98.94 115 VAL A O 1
ATOM 904 N N . CYS A 1 116 ? 7.062 20 8.039 1 99 116 CYS A N 1
ATOM 905 C CA . CYS A 1 116 ? 5.66 19.906 7.652 1 99 116 CYS A CA 1
ATOM 906 C C . CYS A 1 116 ? 4.77 19.688 8.867 1 99 116 CYS A C 1
ATOM 908 O O . CYS A 1 116 ? 5.078 18.859 9.734 1 99 116 CYS A O 1
ATOM 910 N N . PHE A 1 117 ? 3.748 20.484 8.977 1 98.94 117 PHE A N 1
ATOM 911 C CA . PHE A 1 117 ? 2.764 20.344 10.039 1 98.94 117 PHE A CA 1
ATOM 912 C C . PHE A 1 117 ? 1.604 19.469 9.602 1 98.94 117 PHE A C 1
ATOM 914 O O . PHE A 1 117 ? 1.498 19.109 8.422 1 98.94 117 PHE A O 1
ATOM 921 N N . GLN A 1 118 ? 0.76 19.016 10.594 1 98.81 118 GLN A N 1
ATOM 922 C CA . GLN A 1 118 ? -0.387 18.172 10.273 1 98.81 118 GLN A CA 1
ATOM 923 C C . GLN A 1 118 ? -1.509 19 9.633 1 98.81 118 GLN A C 1
ATOM 925 O O . GLN A 1 118 ? -1.396 20.219 9.492 1 98.81 118 GLN A O 1
ATOM 930 N N . GLU A 1 119 ? -2.574 18.312 9.211 1 98.81 119 GLU A N 1
ATOM 931 C CA . GLU A 1 119 ? -3.676 18.906 8.453 1 98.81 119 GLU A CA 1
ATOM 932 C C . GLU A 1 119 ? -4.43 19.938 9.289 1 98.81 119 GLU A C 1
ATOM 934 O O . GLU A 1 119 ? -4.828 19.656 10.414 1 98.81 119 GLU A O 1
ATOM 939 N N . THR A 1 120 ? -4.633 21.172 8.688 1 98.69 120 THR A N 1
ATOM 940 C CA . THR A 1 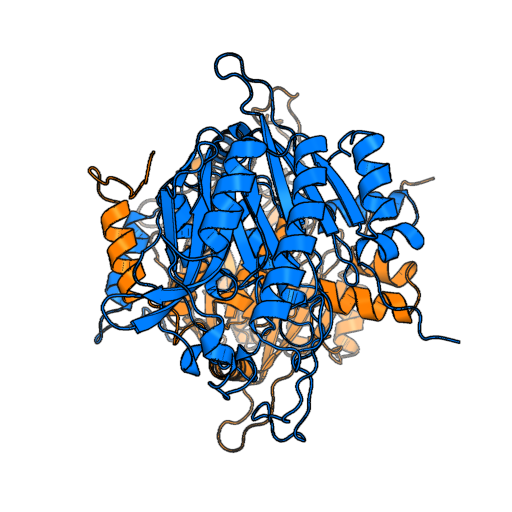120 ? -5.355 22.266 9.328 1 98.69 120 THR A CA 1
ATOM 941 C C . THR A 1 120 ? -4.914 22.438 10.773 1 98.69 120 THR A C 1
ATOM 943 O O . THR A 1 120 ? -5.75 22.469 11.68 1 98.69 120 THR A O 1
ATOM 946 N N . TRP A 1 121 ? -3.703 22.641 10.961 1 98.81 121 TRP A N 1
ATOM 947 C CA . TRP A 1 121 ? -3.061 22.547 12.273 1 98.81 121 TRP A CA 1
ATOM 948 C C . TRP A 1 121 ? -3.453 23.703 13.164 1 98.81 121 TRP A C 1
ATOM 950 O O . TRP A 1 121 ? -3.27 23.656 14.383 1 98.81 121 TRP A O 1
ATOM 960 N N . THR A 1 122 ? -4.066 24.766 12.672 1 98.5 122 THR A N 1
ATOM 961 C CA . THR A 1 122 ? -4.359 25.984 13.43 1 98.5 122 THR A CA 1
ATOM 962 C C . THR A 1 122 ? -5.703 25.859 14.148 1 98.5 122 THR A C 1
ATOM 964 O O . THR A 1 122 ? -6.07 26.719 14.938 1 98.5 122 THR A O 1
ATOM 967 N N . MET A 1 123 ? -6.41 24.859 13.93 1 98.38 123 MET A N 1
ATOM 968 C CA . MET A 1 123 ? -7.77 24.766 14.461 1 98.38 123 MET A CA 1
ATOM 969 C C . MET A 1 123 ? -8.102 23.344 14.898 1 98.38 123 MET A C 1
ATOM 971 O O . MET A 1 123 ? -7.418 22.406 14.508 1 98.38 123 MET A O 1
ATOM 975 N N . PRO A 1 124 ? -9.172 23.234 15.773 1 98.06 124 PRO A N 1
ATOM 976 C CA . PRO A 1 124 ? -9.703 21.891 15.984 1 98.06 124 PRO A CA 1
ATOM 977 C C . PRO A 1 124 ? -10.32 21.297 14.711 1 98.06 124 PRO A C 1
ATOM 979 O O . PRO A 1 124 ? -10.695 22.031 13.805 1 98.06 124 PRO A O 1
ATOM 982 N N . PHE A 1 125 ? -10.367 20.047 14.633 1 97.5 125 PHE A N 1
ATOM 983 C CA . PHE A 1 125 ? -10.969 19.406 13.477 1 97.5 125 PHE A CA 1
ATOM 984 C C . PHE A 1 125 ? -12.492 19.531 13.516 1 97.5 125 PHE A C 1
ATOM 986 O O . PHE A 1 125 ? -13.195 18.531 13.641 1 97.5 125 PHE A O 1
ATOM 993 N N . ALA A 1 126 ? -12.984 20.688 13.328 1 96.62 126 ALA A N 1
ATOM 994 C CA . ALA A 1 126 ? -14.406 21 13.398 1 96.62 126 ALA A CA 1
ATOM 995 C C . ALA A 1 126 ? -15.172 20.391 12.234 1 96.62 126 ALA A C 1
ATOM 997 O O . ALA A 1 126 ? -16.406 20.312 12.258 1 96.62 126 ALA A O 1
ATOM 998 N N . PHE A 1 127 ? -14.438 19.891 11.273 1 96.12 127 PHE A N 1
ATOM 999 C CA . PHE A 1 127 ? -15.031 19.344 10.055 1 96.12 127 PHE A CA 1
ATOM 1000 C C . PHE A 1 127 ? -15.781 18.047 10.352 1 96.12 127 PHE A C 1
ATOM 1002 O O . PHE A 1 127 ? -16.484 17.516 9.484 1 96.12 127 PHE A O 1
ATOM 1009 N N . CYS A 1 128 ? -15.656 17.594 11.547 1 94.38 128 CYS A N 1
ATOM 1010 C CA . CYS A 1 128 ? -16.453 16.453 11.969 1 94.38 128 CYS A CA 1
ATOM 1011 C C . CYS A 1 128 ? -17.891 16.875 12.266 1 94.38 128 CYS A C 1
ATOM 1013 O O . CYS A 1 128 ? -18.766 16.016 12.406 1 94.38 128 CYS A O 1
ATOM 1015 N N . THR A 1 129 ? -18.062 18.188 12.367 1 93.19 129 THR A N 1
ATOM 1016 C CA . THR A 1 129 ? -19.406 18.734 12.539 1 93.19 129 THR A CA 1
ATOM 1017 C C . THR A 1 129 ? -19.906 19.359 11.25 1 93.19 129 THR A C 1
ATOM 1019 O O . THR A 1 129 ? -19.234 19.297 10.219 1 93.19 129 THR A O 1
ATOM 1022 N N . ARG A 1 130 ? -21.062 19.953 11.32 1 92.5 130 ARG A N 1
ATOM 1023 C CA . ARG A 1 130 ? -21.609 20.719 10.219 1 92.5 130 ARG A CA 1
ATOM 1024 C C . ARG A 1 130 ? -21.938 22.156 10.656 1 92.5 130 ARG A C 1
ATOM 1026 O O . ARG A 1 130 ? -22.703 22.844 9.992 1 92.5 130 ARG A O 1
ATOM 1033 N N . GLU A 1 131 ? -21.297 22.453 11.781 1 92.69 131 GLU A N 1
ATOM 1034 C CA . GLU A 1 131 ? -21.484 23.781 12.336 1 92.69 131 GLU A CA 1
ATOM 1035 C C . GLU A 1 131 ? -20.469 24.781 11.758 1 92.69 131 GLU A C 1
ATOM 1037 O O . GLU A 1 131 ? -19.328 24.844 12.203 1 92.69 131 GLU A O 1
ATOM 1042 N N . LYS A 1 132 ? -20.891 25.547 10.898 1 93.25 132 LYS A N 1
ATOM 1043 C CA . LYS A 1 132 ? -19.984 26.469 10.203 1 93.25 132 LYS A CA 1
ATOM 1044 C C . LYS A 1 132 ? -19.453 27.531 11.156 1 93.25 132 LYS A C 1
ATOM 1046 O O . LYS A 1 132 ? -18.25 27.812 11.18 1 93.25 132 LYS A O 1
ATOM 1051 N N . GLU A 1 133 ? -20.406 28.062 11.906 1 94.19 133 GLU A N 1
ATOM 1052 C CA . GLU A 1 133 ? -19.984 29.078 12.867 1 94.19 133 GLU A CA 1
ATOM 1053 C C . GLU A 1 133 ? -19.656 28.453 14.219 1 94.19 133 GLU A C 1
ATOM 1055 O O . GLU A 1 133 ? -20.406 27.594 14.711 1 94.19 133 GLU A O 1
ATOM 1060 N N . PRO A 1 134 ? -18.656 28.844 14.82 1 96.5 134 PRO A N 1
ATOM 1061 C CA . PRO A 1 134 ? -17.719 29.906 14.453 1 96.5 134 PRO A CA 1
ATOM 1062 C C . PRO A 1 134 ? -16.531 29.391 13.641 1 96.5 134 PRO A C 1
ATOM 1064 O O . PRO A 1 134 ? -15.578 30.125 13.391 1 96.5 134 PRO A O 1
ATOM 1067 N N . TRP A 1 135 ? -16.516 28.219 13.281 1 97 135 TRP A N 1
ATOM 1068 C CA . TRP A 1 135 ? -15.32 27.5 12.828 1 97 135 TRP A CA 1
ATOM 1069 C C . TRP A 1 135 ? -14.758 28.125 11.555 1 97 135 TRP A C 1
ATOM 1071 O O . TRP A 1 135 ? -13.547 28.156 11.352 1 97 135 TRP A O 1
ATOM 1081 N N . THR A 1 136 ? -15.609 28.672 10.703 1 97.25 136 THR A N 1
ATOM 1082 C CA . THR A 1 136 ? -15.148 29.266 9.445 1 97.25 136 THR A CA 1
ATOM 1083 C C . THR A 1 136 ? -14.336 30.516 9.711 1 97.25 136 THR A C 1
ATOM 1085 O O . THR A 1 136 ? -13.648 31.016 8.82 1 97.25 136 THR A O 1
ATOM 1088 N N . GLU A 1 137 ? -14.375 31 10.953 1 97.5 137 GLU A N 1
ATOM 1089 C CA . GLU A 1 137 ? -13.57 32.156 11.312 1 97.5 137 GLU A CA 1
ATOM 1090 C C . GLU A 1 137 ? -12.086 31.828 11.344 1 97.5 137 GLU A C 1
ATOM 1092 O O . GLU A 1 137 ? -11.242 32.719 11.32 1 97.5 137 GLU A O 1
ATOM 1097 N N . PHE A 1 138 ? -11.742 30.578 11.375 1 98.12 138 PHE A N 1
ATOM 1098 C CA . PHE A 1 138 ? -10.352 30.156 11.336 1 98.12 138 PHE A CA 1
ATOM 1099 C C . PHE A 1 138 ? -9.766 30.344 9.938 1 98.12 138 PHE A C 1
ATOM 1101 O O . PHE A 1 138 ? -8.547 30.312 9.766 1 98.12 138 PHE A O 1
ATOM 1108 N N . ALA A 1 139 ? -10.625 30.484 8.945 1 98.25 139 ALA A N 1
ATOM 1109 C CA . ALA A 1 139 ? -10.164 30.562 7.559 1 98.25 139 ALA A CA 1
ATOM 1110 C C . ALA A 1 139 ? -9.398 31.859 7.309 1 98.25 139 ALA A C 1
ATOM 1112 O O . ALA A 1 139 ? -9.773 32.906 7.824 1 98.25 139 ALA A O 1
ATOM 1113 N N . GLU A 1 140 ? -8.375 31.75 6.59 1 97.81 140 GLU A N 1
ATOM 1114 C CA . GLU A 1 140 ? -7.543 32.906 6.301 1 97.81 140 GLU A CA 1
ATOM 1115 C C . GLU A 1 140 ? -6.918 32.812 4.91 1 97.81 140 GLU A C 1
ATOM 1117 O O . GLU A 1 140 ? -6.973 31.75 4.277 1 97.81 140 GLU A O 1
ATOM 1122 N N . SER A 1 141 ? -6.379 33.938 4.461 1 97.38 141 SER A N 1
ATOM 1123 C CA . SER A 1 141 ? -5.684 33.938 3.178 1 97.38 141 SER A CA 1
ATOM 1124 C C . SER A 1 141 ? -4.453 33.031 3.207 1 97.38 141 SER A C 1
ATOM 1126 O O . SER A 1 141 ? -3.68 33.062 4.168 1 97.38 141 SER A O 1
ATOM 1128 N N . ALA A 1 142 ? -4.297 32.25 2.168 1 97.31 142 ALA A N 1
ATOM 1129 C CA . ALA A 1 142 ? -3.107 31.422 2.057 1 97.31 142 ALA A CA 1
ATOM 1130 C C . ALA A 1 142 ? -1.853 32.25 1.861 1 97.31 142 ALA A C 1
ATOM 1132 O O . ALA A 1 142 ? -0.763 31.875 2.291 1 97.31 142 ALA A O 1
ATOM 1133 N N . GLU A 1 143 ? -2 33.406 1.281 1 95.5 143 GLU A N 1
ATOM 1134 C CA . GLU A 1 143 ? -0.844 34.219 0.879 1 95.5 143 GLU A CA 1
ATOM 1135 C C . GLU A 1 143 ? -0.524 35.281 1.917 1 95.5 143 GLU A C 1
ATOM 1137 O O . GLU A 1 143 ? 0.646 35.562 2.174 1 95.5 143 GLU A O 1
ATOM 1142 N N . GLU A 1 144 ? -1.612 35.781 2.553 1 95.31 144 GLU A N 1
ATOM 1143 C CA . GLU A 1 144 ? -1.386 36.969 3.352 1 95.31 144 GLU A CA 1
ATOM 1144 C C . GLU A 1 144 ? -1.899 36.781 4.777 1 95.31 144 GLU A C 1
ATOM 1146 O O . GLU A 1 144 ? -1.775 37.688 5.609 1 95.31 144 GLU A O 1
ATOM 1151 N N . GLY A 1 145 ? -2.416 35.656 5.082 1 97.06 145 GLY A N 1
ATOM 1152 C CA . GLY A 1 145 ? -2.994 35.438 6.395 1 97.06 145 GLY A CA 1
ATOM 1153 C C . GLY A 1 145 ? -1.969 35.438 7.512 1 97.06 145 GLY A C 1
ATOM 1154 O O . GLY A 1 145 ? -0.765 35.375 7.258 1 97.06 145 GLY A O 1
ATOM 1155 N N . ASN A 1 146 ? -2.498 35.594 8.703 1 97.69 146 ASN A N 1
ATOM 1156 C CA . ASN A 1 146 ? -1.654 35.688 9.891 1 97.69 146 ASN A CA 1
ATOM 1157 C C . ASN A 1 146 ? -0.766 34.469 10.039 1 97.69 146 ASN A C 1
ATOM 1159 O O . ASN A 1 146 ? 0.401 34.562 10.422 1 97.69 146 ASN A O 1
ATOM 1163 N N . THR A 1 147 ? -1.3 33.312 9.836 1 98.69 147 THR A N 1
ATOM 1164 C CA . THR A 1 147 ? -0.535 32.094 9.977 1 98.69 147 THR A CA 1
ATOM 1165 C C . THR A 1 147 ? 0.603 32.031 8.961 1 98.69 147 THR A C 1
ATOM 1167 O O . THR A 1 147 ? 1.716 31.609 9.281 1 98.69 147 THR A O 1
ATOM 1170 N N . THR A 1 148 ? 0.297 32.438 7.727 1 98.62 148 THR A N 1
ATOM 1171 C CA . THR A 1 148 ? 1.336 32.438 6.703 1 98.62 148 THR A CA 1
ATOM 1172 C C . THR A 1 148 ? 2.445 33.438 7.082 1 98.62 148 THR A C 1
ATOM 1174 O O . THR A 1 148 ? 3.629 33.125 6.945 1 98.62 148 THR A O 1
ATOM 1177 N N . ARG A 1 149 ? 2.129 34.562 7.57 1 98.5 149 ARG A N 1
ATOM 1178 C CA . ARG A 1 149 ? 3.123 35.531 8.008 1 98.5 149 ARG A CA 1
ATOM 1179 C C . ARG A 1 149 ? 3.98 35 9.133 1 98.5 149 ARG A C 1
ATOM 1181 O O . ARG A 1 149 ? 5.203 35.156 9.133 1 98.5 149 ARG A O 1
ATOM 1188 N N . PHE A 1 150 ? 3.297 34.406 10.078 1 98.69 150 PHE A N 1
ATOM 1189 C CA . PHE A 1 150 ? 3.996 33.75 11.172 1 98.69 150 PHE A CA 1
ATOM 1190 C C . PHE A 1 150 ? 5 32.719 10.641 1 98.69 150 PHE A C 1
ATOM 1192 O O . PHE A 1 150 ? 6.16 32.719 11.055 1 98.69 150 PHE A O 1
ATOM 1199 N N . CYS A 1 151 ? 4.555 31.844 9.688 1 98.88 151 CYS A N 1
ATOM 1200 C CA . CYS A 1 151 ? 5.402 30.797 9.117 1 98.88 151 CYS A CA 1
ATOM 1201 C C . CYS A 1 151 ? 6.531 31.406 8.289 1 98.88 151 CYS A C 1
ATOM 1203 O O . CYS A 1 151 ? 7.633 30.859 8.25 1 98.88 151 CYS A O 1
ATOM 1205 N N . GLN A 1 152 ? 6.258 32.5 7.566 1 98.75 152 GLN A N 1
ATOM 1206 C CA . GLN A 1 152 ? 7.301 33.188 6.816 1 98.75 152 GLN A CA 1
ATOM 1207 C C . GLN A 1 152 ? 8.43 33.656 7.738 1 98.75 152 GLN A C 1
ATOM 1209 O O . GLN A 1 152 ? 9.609 33.531 7.402 1 98.75 152 GLN A O 1
ATOM 1214 N N . GLU A 1 153 ? 8.078 34.188 8.875 1 98.62 153 GLU A N 1
ATOM 1215 C CA . GLU A 1 153 ? 9.07 34.625 9.852 1 98.62 153 GLU A CA 1
ATOM 1216 C C . GLU A 1 153 ? 9.906 33.438 10.352 1 98.62 153 GLU A C 1
ATOM 1218 O O . GLU A 1 153 ? 11.133 33.562 10.461 1 98.62 153 GLU A O 1
ATOM 1223 N N . LEU A 1 154 ? 9.258 32.344 10.711 1 98.75 154 LEU A N 1
ATOM 1224 C CA . LEU A 1 154 ? 9.969 31.172 11.156 1 98.75 154 LEU A CA 1
ATOM 1225 C C . LEU A 1 154 ? 10.906 30.641 10.07 1 98.75 154 LEU A C 1
ATOM 1227 O O . LEU A 1 154 ? 12.047 30.266 10.352 1 98.75 154 LEU A O 1
ATOM 1231 N N . ALA A 1 155 ? 10.336 30.594 8.844 1 98.75 155 ALA A N 1
ATOM 1232 C CA . ALA A 1 155 ? 11.109 30.078 7.719 1 98.75 155 ALA A CA 1
ATOM 1233 C C . ALA A 1 155 ? 12.406 30.859 7.539 1 98.75 155 ALA A C 1
ATOM 1235 O O . ALA A 1 155 ? 13.477 30.281 7.395 1 98.75 155 ALA A O 1
ATOM 1236 N N . LYS A 1 156 ? 12.281 32.188 7.559 1 98.38 156 LYS A N 1
ATOM 1237 C CA . LYS A 1 156 ? 13.445 33.062 7.418 1 98.38 156 LYS A CA 1
ATOM 1238 C C . LYS A 1 156 ? 14.398 32.906 8.594 1 98.38 156 LYS A C 1
ATOM 1240 O O . LYS A 1 156 ? 15.609 32.75 8.406 1 98.38 156 LYS A O 1
ATOM 1245 N N . LYS A 1 157 ? 13.852 32.938 9.703 1 98.62 157 LYS A N 1
ATOM 1246 C CA . LYS A 1 157 ? 14.641 32.875 10.93 1 98.62 157 LYS A CA 1
ATOM 1247 C C . LYS A 1 157 ? 15.492 31.609 10.984 1 98.62 157 LYS A C 1
ATOM 1249 O O . LYS A 1 157 ? 16.656 31.656 11.398 1 98.62 157 LYS A O 1
ATOM 1254 N N . TYR A 1 158 ? 14.93 30.5 10.617 1 98.69 158 TYR A N 1
ATOM 1255 C CA . TYR A 1 158 ? 15.594 29.234 10.844 1 98.69 158 TYR A CA 1
ATOM 1256 C C . TYR A 1 158 ? 16.094 28.625 9.531 1 98.69 158 TYR A C 1
ATOM 1258 O O . TYR A 1 158 ? 16.578 27.5 9.5 1 98.69 158 TYR A O 1
ATOM 1266 N N . ASN A 1 159 ? 15.953 29.359 8.344 1 98.5 159 ASN A N 1
ATOM 1267 C CA . ASN A 1 159 ? 16.359 28.875 7.035 1 98.5 159 ASN A CA 1
ATOM 1268 C C . ASN A 1 159 ? 15.719 27.516 6.727 1 98.5 159 ASN A C 1
ATOM 1270 O O . ASN A 1 159 ? 16.422 26.547 6.441 1 98.5 159 ASN A O 1
ATOM 1274 N N . MET A 1 160 ? 14.398 27.5 6.832 1 98.69 160 MET A N 1
ATOM 1275 C CA . MET A 1 160 ? 13.641 26.266 6.648 1 98.69 160 MET A CA 1
ATOM 1276 C C . MET A 1 160 ? 12.508 26.469 5.641 1 98.69 160 MET A C 1
ATOM 1278 O O . MET A 1 160 ? 11.898 27.531 5.59 1 98.69 160 MET A O 1
ATOM 1282 N N . VAL A 1 161 ? 12.336 25.438 4.777 1 98.88 161 VAL A N 1
ATOM 1283 C CA . VAL A 1 161 ? 11.07 25.375 4.051 1 98.88 161 VAL A CA 1
ATOM 1284 C C . VAL A 1 161 ? 9.961 24.906 4.992 1 98.88 161 VAL A C 1
ATOM 1286 O O . VAL A 1 161 ? 10.156 23.984 5.789 1 98.88 161 VAL A O 1
ATOM 1289 N N . ILE A 1 162 ? 8.812 25.547 4.957 1 98.94 162 ILE A N 1
ATOM 1290 C CA . ILE A 1 162 ? 7.711 25.188 5.84 1 98.94 162 ILE A CA 1
ATOM 1291 C C . ILE A 1 162 ? 6.488 24.812 5.008 1 98.94 162 ILE A C 1
ATOM 1293 O O . ILE A 1 162 ? 6.074 25.578 4.125 1 98.94 162 ILE A O 1
ATOM 1297 N N . VAL A 1 163 ? 5.969 23.625 5.176 1 98.94 163 VAL A N 1
ATOM 1298 C CA . VAL A 1 163 ? 4.684 23.188 4.645 1 98.94 163 VAL A CA 1
ATOM 1299 C C . VAL A 1 163 ? 3.6 23.359 5.707 1 98.94 163 VAL A C 1
ATOM 1301 O O . VAL A 1 163 ? 3.586 22.641 6.707 1 98.94 163 VAL A O 1
ATOM 1304 N N . SER A 1 164 ? 2.68 24.281 5.465 1 98.94 164 SER A N 1
ATOM 1305 C CA . SER A 1 164 ? 1.702 24.703 6.465 1 98.94 164 SER A CA 1
ATOM 1306 C C . SER A 1 164 ? 0.276 24.5 5.965 1 98.94 164 SER A C 1
ATOM 1308 O O . SER A 1 164 ? -0.291 25.359 5.301 1 98.94 164 SER A O 1
ATOM 1310 N N . PRO A 1 165 ? -0.38 23.375 6.293 1 98.94 165 PRO A N 1
ATOM 1311 C CA . PRO A 1 165 ? -1.786 23.172 5.938 1 98.94 165 PRO A CA 1
ATOM 1312 C C . PRO A 1 165 ? -2.734 24.031 6.77 1 98.94 165 PRO A C 1
ATOM 1314 O O . PRO A 1 165 ? -2.688 24 8 1 98.94 165 PRO A O 1
ATOM 1317 N N . ILE A 1 166 ? -3.623 24.812 6.145 1 98.81 166 ILE A N 1
ATOM 1318 C CA . ILE A 1 166 ? -4.559 25.703 6.816 1 98.81 166 ILE A CA 1
ATOM 1319 C C . ILE A 1 166 ? -5.922 25.641 6.129 1 98.81 166 ILE A C 1
ATOM 1321 O O . ILE A 1 166 ? -6.051 25.047 5.059 1 98.81 166 ILE A O 1
ATOM 1325 N N . LEU A 1 167 ? -6.914 26.172 6.824 1 98.62 167 LEU A N 1
ATOM 1326 C CA . LEU A 1 167 ? -8.172 26.484 6.145 1 98.62 167 LEU A CA 1
ATOM 1327 C C . LEU A 1 167 ? -8.062 27.812 5.391 1 98.62 167 LEU A C 1
ATOM 1329 O O . LEU A 1 167 ? -7.926 28.875 6 1 98.62 167 LEU A O 1
ATOM 1333 N N . GLU A 1 168 ? -8.117 27.719 4.094 1 98.62 168 GLU A N 1
ATOM 1334 C CA . GLU A 1 168 ? -7.961 28.875 3.234 1 98.62 168 GLU A CA 1
ATOM 1335 C C . GLU A 1 168 ? -9.312 29.516 2.908 1 98.62 168 GLU A C 1
ATOM 1337 O O . GLU A 1 168 ? -10.281 28.812 2.635 1 98.62 168 GLU A O 1
ATOM 1342 N N . ARG A 1 169 ? -9.312 30.781 2.971 1 97.56 169 ARG A N 1
ATOM 1343 C CA . ARG A 1 169 ? -10.383 31.562 2.348 1 97.56 169 ARG A CA 1
ATOM 1344 C C . ARG A 1 169 ? -9.836 32.469 1.241 1 97.56 169 ARG A C 1
ATOM 1346 O O . ARG A 1 169 ? -8.953 33.281 1.482 1 97.56 169 ARG A O 1
ATOM 1353 N N . ASP A 1 170 ? -10.359 32.188 0.065 1 92.81 170 ASP A N 1
ATOM 1354 C CA . ASP A 1 170 ? -9.945 33.062 -1.044 1 92.81 170 ASP A CA 1
ATOM 1355 C C . ASP A 1 170 ? -10.57 34.438 -0.927 1 92.81 170 ASP A C 1
ATOM 1357 O O . ASP A 1 170 ? -11.758 34.594 -0.642 1 92.81 170 ASP A O 1
ATOM 1361 N N . GLU A 1 171 ? -9.789 35.406 -1.22 1 87.25 171 GLU A N 1
ATOM 1362 C CA . GLU A 1 171 ? -10.234 36.781 -1.015 1 87.25 171 GLU A CA 1
ATOM 1363 C C . GLU A 1 171 ? -11.242 37.219 -2.082 1 87.25 171 GLU A C 1
ATOM 1365 O O . GLU A 1 171 ? -12.172 37.969 -1.806 1 87.25 171 GLU A O 1
ATOM 1370 N N . MET A 1 172 ? -11.031 36.656 -3.191 1 88.62 172 MET A N 1
ATOM 1371 C CA . MET A 1 172 ? -11.828 37.125 -4.324 1 88.62 172 MET A CA 1
ATOM 1372 C C . MET A 1 172 ? -13.266 36.656 -4.227 1 88.62 172 MET A C 1
ATOM 1374 O O . MET A 1 172 ? -14.203 37.406 -4.438 1 88.62 172 MET A O 1
ATOM 1378 N N . HIS A 1 173 ? -13.492 35.375 -3.93 1 92 173 HIS A N 1
ATOM 1379 C CA . HIS A 1 173 ? -14.836 34.812 -3.98 1 92 173 HIS A CA 1
ATOM 1380 C C . HIS A 1 173 ? -15.219 34.188 -2.639 1 92 173 HIS A C 1
ATOM 1382 O O . HIS A 1 173 ? -16.281 33.594 -2.514 1 92 173 HIS A O 1
ATOM 1388 N N . SER A 1 174 ? -14.352 34.281 -1.712 1 93.75 174 SER A N 1
ATOM 1389 C CA . SER A 1 174 ? -14.57 33.781 -0.361 1 93.75 174 SER A CA 1
ATOM 1390 C C . SER A 1 174 ? -14.742 32.25 -0.36 1 93.75 174 SER A C 1
ATOM 1392 O O . SER A 1 174 ? -15.43 31.703 0.505 1 93.75 174 SER A O 1
ATOM 1394 N N . THR A 1 175 ? -14.258 31.594 -1.361 1 96.56 175 THR A N 1
ATOM 1395 C CA . THR A 1 175 ? -14.273 30.141 -1.398 1 96.56 175 THR A CA 1
ATOM 1396 C C . THR A 1 175 ? -13.312 29.562 -0.359 1 96.56 175 THR A C 1
ATOM 1398 O O . THR A 1 175 ? -12.203 30.062 -0.178 1 96.56 175 THR A O 1
ATOM 1401 N N . LEU A 1 176 ? -13.766 28.5 0.318 1 98 176 LEU A N 1
ATOM 1402 C CA . LEU A 1 176 ? -12.93 27.844 1.306 1 98 176 LEU A CA 1
ATOM 1403 C C . LEU A 1 176 ? -12.266 26.594 0.708 1 98 176 LEU A C 1
ATOM 1405 O O . LEU A 1 176 ? -12.891 25.875 -0.072 1 98 176 LEU A O 1
ATOM 1409 N N . TRP A 1 177 ? -11.031 26.438 1.048 1 98.25 177 TRP A N 1
ATOM 1410 C CA . TRP A 1 177 ? -10.273 25.25 0.669 1 98.25 177 TRP A CA 1
ATOM 1411 C C . TRP A 1 177 ? -9.445 24.734 1.845 1 98.25 177 TRP A C 1
ATOM 1413 O O . TRP A 1 177 ? -9.125 25.5 2.762 1 98.25 177 TRP A O 1
ATOM 1423 N N . ASN A 1 178 ? -9.281 23.406 1.902 1 98.75 178 ASN A N 1
ATOM 1424 C CA . ASN A 1 178 ? -8.195 22.828 2.672 1 98.75 178 ASN A CA 1
ATOM 1425 C C . ASN A 1 178 ? -6.871 22.891 1.912 1 98.75 178 ASN A C 1
ATOM 1427 O O . ASN A 1 178 ? -6.691 22.219 0.9 1 98.75 178 ASN A O 1
ATOM 1431 N N . THR A 1 179 ? -5.926 23.766 2.453 1 98.81 179 THR A N 1
ATOM 1432 C CA . THR A 1 179 ? -4.793 24.156 1.628 1 98.81 179 THR A CA 1
ATOM 1433 C C . THR A 1 179 ? -3.486 24.031 2.404 1 98.81 179 THR A C 1
ATOM 1435 O O . THR A 1 179 ? -3.389 24.484 3.547 1 98.81 179 THR A O 1
ATOM 1438 N N . ALA A 1 180 ? -2.51 23.344 1.805 1 98.88 180 ALA A N 1
ATOM 1439 C CA . ALA A 1 180 ? -1.141 23.422 2.309 1 98.88 180 ALA A CA 1
ATOM 1440 C C . ALA A 1 180 ? -0.367 24.547 1.641 1 98.88 180 ALA A C 1
ATOM 1442 O O . ALA A 1 180 ? -0.228 24.578 0.415 1 98.88 180 ALA A O 1
ATOM 1443 N N . VAL A 1 181 ? 0.104 25.484 2.432 1 98.75 181 VAL A N 1
ATOM 1444 C CA . VAL A 1 181 ? 0.938 26.578 1.937 1 98.75 181 VAL A CA 1
ATOM 1445 C C . VAL A 1 181 ? 2.41 26.188 2.033 1 98.75 181 VAL A C 1
ATOM 1447 O O . VAL A 1 181 ? 2.867 25.703 3.078 1 98.75 181 VAL A O 1
ATOM 1450 N N . VAL A 1 182 ? 3.111 26.312 0.929 1 98.81 182 VAL A N 1
ATOM 1451 C CA . VAL A 1 182 ? 4.543 26.031 0.915 1 98.81 182 VAL A CA 1
ATOM 1452 C C . VAL A 1 182 ? 5.336 27.328 0.948 1 98.81 182 VAL A C 1
ATOM 1454 O O . VAL A 1 182 ? 5.254 28.141 0.022 1 98.81 182 VAL A O 1
ATOM 1457 N N . ILE A 1 183 ? 6.094 27.484 2.004 1 98.69 183 ILE A N 1
ATOM 1458 C CA . ILE A 1 183 ? 6.906 28.688 2.215 1 98.69 183 ILE A CA 1
ATOM 1459 C C . ILE A 1 183 ? 8.383 28.328 2.104 1 98.69 183 ILE A C 1
ATOM 1461 O O . ILE A 1 183 ? 8.867 27.422 2.785 1 98.69 183 ILE A O 1
ATOM 1465 N N . SER A 1 184 ? 9.125 29.031 1.248 1 98.25 184 SER A N 1
ATOM 1466 C CA . SER A 1 184 ? 10.539 28.766 1.048 1 98.25 184 SER A CA 1
ATOM 1467 C C . SER A 1 184 ? 11.367 29.219 2.244 1 98.25 184 SER A C 1
ATOM 1469 O O . SER A 1 184 ? 10.867 29.938 3.115 1 98.25 184 SER A O 1
ATOM 1471 N N . ASN A 1 185 ? 12.617 28.797 2.244 1 98 185 ASN A N 1
ATOM 1472 C CA . ASN A 1 185 ? 13.5 29.188 3.334 1 98 185 ASN A CA 1
ATOM 1473 C C . ASN A 1 185 ? 13.844 30.688 3.273 1 98 185 ASN A C 1
ATOM 1475 O O . ASN A 1 185 ? 14.336 31.25 4.25 1 98 185 ASN A O 1
ATOM 1479 N N . SER A 1 186 ? 13.555 31.344 2.215 1 97.44 186 SER A N 1
ATOM 1480 C CA . SER A 1 186 ? 13.734 32.781 2.115 1 97.44 186 SER A CA 1
ATOM 1481 C C . SER A 1 186 ? 12.555 33.531 2.729 1 97.44 186 SER A C 1
ATOM 1483 O O . SER A 1 186 ? 12.609 34.75 2.896 1 97.44 186 SER A O 1
ATOM 1485 N N . GLY A 1 187 ? 11.531 32.812 3.041 1 97.38 187 GLY A N 1
ATOM 1486 C CA . GLY A 1 187 ? 10.336 33.438 3.602 1 97.38 187 GLY A CA 1
ATOM 1487 C C . GLY A 1 187 ? 9.266 33.719 2.562 1 97.38 187 GLY A C 1
ATOM 1488 O O . GLY A 1 187 ? 8.164 34.156 2.9 1 97.38 187 GLY A O 1
ATOM 1489 N N . ASN A 1 188 ? 9.547 33.469 1.303 1 97.06 188 ASN A N 1
ATOM 1490 C CA . ASN A 1 188 ? 8.57 33.688 0.242 1 97.06 188 ASN A CA 1
ATOM 1491 C C . ASN A 1 188 ? 7.578 32.531 0.149 1 97.06 188 ASN A C 1
ATOM 1493 O O . ASN A 1 188 ? 7.957 31.359 0.305 1 97.06 188 ASN A O 1
ATOM 1497 N N . VAL A 1 189 ? 6.359 32.875 -0.103 1 97.69 189 VAL A N 1
ATOM 1498 C CA . VAL A 1 189 ? 5.371 31.844 -0.413 1 97.69 189 VAL A CA 1
ATOM 1499 C C . VAL A 1 189 ? 5.613 31.312 -1.818 1 97.69 189 VAL A C 1
ATOM 1501 O O . VAL A 1 189 ? 5.383 32 -2.809 1 97.69 189 VAL A O 1
ATOM 1504 N N . LEU A 1 190 ? 6.027 30.062 -1.952 1 97.12 190 LEU A N 1
ATOM 1505 C CA . LEU A 1 190 ? 6.25 29.438 -3.248 1 97.12 190 LEU A CA 1
ATOM 1506 C C . LEU A 1 190 ? 4.926 29.156 -3.949 1 97.12 190 LEU A C 1
ATOM 1508 O O . LEU A 1 190 ? 4.84 29.234 -5.176 1 97.12 190 LEU A O 1
ATOM 1512 N N . GLY A 1 191 ? 3.984 28.766 -3.127 1 97 191 GLY A N 1
ATOM 1513 C CA . GLY A 1 191 ? 2.662 28.453 -3.643 1 97 191 GLY A CA 1
ATOM 1514 C C . GLY A 1 191 ? 1.832 27.625 -2.678 1 97 191 GLY A C 1
ATOM 1515 O O . GLY A 1 191 ? 2.02 27.703 -1.461 1 97 191 GLY A O 1
ATOM 1516 N N . LYS A 1 192 ? 0.823 27.078 -3.209 1 96.81 192 LYS A N 1
ATOM 1517 C CA . LYS A 1 192 ? -0.071 26.297 -2.352 1 96.81 192 LYS A CA 1
ATOM 1518 C C . LYS A 1 192 ? -0.584 25.062 -3.074 1 96.81 192 LYS A C 1
ATOM 1520 O O . LYS A 1 192 ? -0.569 25 -4.305 1 96.81 192 LYS A O 1
ATOM 1525 N N . SER A 1 193 ? -0.891 24.016 -2.371 1 98.12 193 SER A N 1
ATOM 1526 C CA . SER A 1 193 ? -1.572 22.797 -2.799 1 98.12 193 SER A CA 1
ATOM 1527 C C . SER A 1 193 ? -2.902 22.625 -2.074 1 98.12 193 SER A C 1
ATOM 1529 O O . SER A 1 193 ? -2.936 22.5 -0.849 1 98.12 193 SER A O 1
ATOM 1531 N N . ARG A 1 194 ? -3.98 22.656 -2.842 1 98.56 194 ARG A N 1
ATOM 1532 C CA . ARG A 1 194 ? -5.316 22.484 -2.273 1 98.56 194 ARG A CA 1
ATOM 1533 C C . ARG A 1 194 ? -5.742 21.016 -2.297 1 98.56 194 ARG A C 1
ATOM 1535 O O . ARG A 1 194 ? -5.473 20.297 -3.264 1 98.56 194 ARG A O 1
ATOM 1542 N N . LYS A 1 195 ? -6.418 20.609 -1.215 1 98.5 195 LYS A N 1
ATOM 1543 C CA . LYS A 1 195 ? -6.844 19.219 -1.058 1 98.5 195 LYS A CA 1
ATOM 1544 C C . LYS A 1 195 ? -7.645 18.75 -2.268 1 98.5 195 LYS A C 1
ATOM 1546 O O . LYS A 1 195 ? -8.695 19.312 -2.576 1 98.5 195 LYS A O 1
ATOM 1551 N N . HIS A 1 196 ? -7.145 17.641 -2.82 1 97.38 196 HIS A N 1
ATOM 1552 C CA . HIS A 1 196 ? -7.648 17.203 -4.117 1 97.38 196 HIS A CA 1
ATOM 1553 C C . HIS A 1 196 ? -8.906 16.359 -3.959 1 97.38 196 HIS A C 1
ATOM 1555 O O . HIS A 1 196 ? -9.844 16.484 -4.75 1 97.38 196 HIS A O 1
ATOM 1561 N N . HIS A 1 197 ? -8.883 15.477 -3.068 1 97.75 197 HIS A N 1
ATOM 1562 C CA . HIS A 1 197 ? -10.008 14.594 -2.791 1 97.75 197 HIS A CA 1
ATOM 1563 C C . HIS A 1 197 ? -10.648 14.914 -1.444 1 97.75 197 HIS A C 1
ATOM 1565 O O . HIS A 1 197 ? -9.953 15.016 -0.431 1 97.75 197 HIS A O 1
ATOM 1571 N N . ILE A 1 198 ? -11.961 15.07 -1.466 1 97.38 198 ILE A N 1
ATOM 1572 C CA . ILE A 1 198 ? -12.688 15.453 -0.261 1 97.38 198 ILE A CA 1
ATOM 1573 C C . ILE A 1 198 ? -13.5 14.266 0.254 1 97.38 198 ILE A C 1
ATOM 1575 O O . ILE A 1 198 ? -14.305 13.688 -0.483 1 97.38 198 ILE A O 1
ATOM 1579 N N . PRO A 1 199 ? -13.305 13.906 1.513 1 95.19 199 PRO A N 1
ATOM 1580 C CA . PRO A 1 199 ? -14.086 12.789 2.051 1 95.19 199 PRO A CA 1
ATOM 1581 C C . PRO A 1 199 ? -15.562 13.133 2.24 1 95.19 199 PRO A C 1
ATOM 1583 O O . PRO A 1 199 ? -15.898 14.297 2.496 1 95.19 199 PRO A O 1
ATOM 1586 N N . ARG A 1 200 ? -16.375 12.18 2.104 1 91.5 200 ARG A N 1
ATOM 1587 C CA . ARG A 1 200 ? -17.797 12.195 2.379 1 91.5 200 ARG A CA 1
ATOM 1588 C C . ARG A 1 200 ? -18.219 10.984 3.213 1 91.5 200 ARG A C 1
ATOM 1590 O O . ARG A 1 200 ? -19.141 10.258 2.848 1 91.5 200 ARG A O 1
ATOM 1597 N N . ILE A 1 201 ? -17.578 10.812 4.355 1 89 201 ILE A N 1
ATOM 1598 C CA . ILE A 1 201 ? -17.734 9.57 5.105 1 89 201 ILE A CA 1
ATOM 1599 C C . ILE A 1 201 ? -17.922 9.883 6.586 1 89 201 ILE A C 1
ATOM 1601 O O . ILE A 1 201 ? -17.047 10.477 7.219 1 89 201 ILE A O 1
ATOM 1605 N N . GLY A 1 202 ? -19 9.375 7.074 1 85.81 202 GLY A N 1
ATOM 1606 C CA . GLY A 1 202 ? -19.266 9.523 8.5 1 85.81 202 GLY A CA 1
ATOM 1607 C C . GLY A 1 202 ? -19.156 10.961 8.977 1 85.81 202 GLY A C 1
ATOM 1608 O O . GLY A 1 202 ? -19.781 11.859 8.414 1 85.81 202 GLY A O 1
ATOM 1609 N N . ASP A 1 203 ? -18.188 11 9.992 1 88.44 203 ASP A N 1
ATOM 1610 C CA . ASP A 1 203 ? -18.031 12.305 10.617 1 88.44 203 ASP A CA 1
ATOM 1611 C C . ASP A 1 203 ? -17.094 13.195 9.805 1 88.44 203 ASP A C 1
ATOM 1613 O O . ASP A 1 203 ? -16.875 14.359 10.156 1 88.44 203 ASP A O 1
ATOM 1617 N N . PHE A 1 204 ? -16.594 12.727 8.781 1 90.94 204 PHE A N 1
ATOM 1618 C CA . PHE A 1 204 ? -15.773 13.578 7.926 1 90.94 204 PHE A CA 1
ATOM 1619 C C . PHE A 1 204 ? -16.656 14.383 6.977 1 90.94 204 PHE A C 1
ATOM 1621 O O . PHE A 1 204 ? -16.719 14.094 5.777 1 90.94 204 PHE A O 1
ATOM 1628 N N . ASN A 1 205 ? -17.234 15.453 7.531 1 93.75 205 ASN A N 1
ATOM 1629 C CA . ASN A 1 205 ? -18.141 16.328 6.801 1 93.75 205 ASN A CA 1
ATOM 1630 C C . ASN A 1 205 ? -17.391 17.453 6.094 1 93.75 205 ASN A C 1
ATOM 1632 O O . ASN A 1 205 ? -17.859 18.594 6.055 1 93.75 205 ASN A O 1
ATOM 1636 N N . GLU A 1 206 ? -16.25 17.109 5.543 1 95.75 206 GLU A N 1
ATOM 1637 C CA . GLU A 1 206 ? -15.391 18.125 4.926 1 95.75 206 GLU A CA 1
ATOM 1638 C C . GLU A 1 206 ? -16.062 18.75 3.713 1 95.75 206 GLU A C 1
ATOM 1640 O O . GLU A 1 206 ? -15.859 19.938 3.424 1 95.75 206 GLU A O 1
ATOM 1645 N N . SER A 1 207 ? -16.938 18.031 3.049 1 94.56 207 SER A N 1
ATOM 1646 C CA . SER A 1 207 ? -17.641 18.531 1.866 1 94.56 207 SER A CA 1
ATOM 1647 C C . SER A 1 207 ? -18.609 19.641 2.221 1 94.56 207 SER A C 1
ATOM 1649 O O . SER A 1 207 ? -19.047 20.406 1.348 1 94.56 207 SER A O 1
ATOM 1651 N N . THR A 1 208 ? -18.953 19.766 3.471 1 94.88 208 THR A N 1
ATOM 1652 C CA . THR A 1 208 ? -19.828 20.828 3.932 1 94.88 208 THR A CA 1
ATOM 1653 C C . THR A 1 208 ? -19.047 22.125 4.117 1 94.88 208 THR A C 1
ATOM 1655 O O . THR A 1 208 ? -19.625 23.203 4.215 1 94.88 208 THR A O 1
ATOM 1658 N N . TYR A 1 209 ? -17.719 22.047 4.152 1 95.56 209 TYR A N 1
ATOM 1659 C CA . TYR A 1 209 ? -16.922 23.203 4.531 1 95.56 209 TYR A CA 1
ATOM 1660 C C . TYR A 1 209 ? -16.188 23.781 3.326 1 95.56 209 TYR A C 1
ATOM 1662 O O . TYR A 1 209 ? -16.156 25 3.135 1 95.56 209 TYR A O 1
ATOM 1670 N N . TYR A 1 210 ? -15.617 22.953 2.551 1 97.31 210 TYR A N 1
ATOM 1671 C CA . TYR A 1 210 ? -14.734 23.516 1.532 1 97.31 210 TYR A CA 1
ATOM 1672 C C . TYR A 1 210 ? -14.789 22.688 0.252 1 97.31 210 TYR A C 1
ATOM 1674 O O . TYR A 1 210 ? -15.32 21.578 0.246 1 97.31 210 TYR A O 1
ATOM 1682 N N . MET A 1 211 ? -14.211 23.25 -0.808 1 95.75 211 MET A N 1
ATOM 1683 C CA . MET A 1 211 ? -14.32 22.672 -2.145 1 95.75 211 MET A CA 1
ATOM 1684 C C . MET A 1 211 ? -13.094 21.812 -2.471 1 95.75 211 MET A C 1
ATOM 1686 O O . MET A 1 211 ? -12.039 21.969 -1.847 1 95.75 211 MET A O 1
ATOM 1690 N N . GLU A 1 212 ? -13.227 20.922 -3.494 1 96.06 212 GLU A N 1
ATOM 1691 C CA . GLU A 1 212 ? -12.094 20.172 -4.031 1 96.06 212 GLU A CA 1
ATOM 1692 C C . GLU A 1 212 ? -11.031 21.109 -4.598 1 96.06 212 GLU A C 1
ATOM 1694 O O . GLU A 1 212 ? -11.352 22.125 -5.215 1 96.06 212 GLU A O 1
ATOM 1699 N N . GLY A 1 213 ? -9.844 20.656 -4.422 1 95.81 213 GLY A N 1
ATOM 1700 C CA . GLY A 1 213 ? -8.734 21.469 -4.883 1 95.81 213 GLY A CA 1
ATOM 1701 C C . GLY A 1 213 ? -8.695 21.641 -6.387 1 95.81 213 GLY A C 1
ATOM 1702 O O . GLY A 1 213 ? -9.086 20.734 -7.129 1 95.81 213 GLY A O 1
ATOM 1703 N N . ASP A 1 214 ? -8.172 22.797 -6.836 1 94.44 214 ASP A N 1
ATOM 1704 C CA . ASP A 1 214 ? -8.047 23.109 -8.25 1 94.44 214 ASP A CA 1
ATOM 1705 C C . ASP A 1 214 ? -6.602 23.453 -8.609 1 94.44 214 ASP A C 1
ATOM 1707 O O . ASP A 1 214 ? -6.34 24.047 -9.656 1 94.44 214 ASP A O 1
ATOM 1711 N N . THR A 1 215 ? -5.711 23.094 -7.746 1 95.06 215 THR A N 1
ATOM 1712 C CA . THR A 1 215 ? -4.312 23.453 -7.961 1 95.06 215 THR A CA 1
ATOM 1713 C C . THR A 1 215 ? -3.596 22.375 -8.773 1 95.06 215 THR A C 1
ATOM 1715 O O . THR A 1 215 ? -2.439 22.547 -9.164 1 95.06 215 THR A O 1
ATOM 1718 N N . GLY A 1 216 ? -4.234 21.219 -9.055 1 93.19 216 GLY A N 1
ATOM 1719 C CA . GLY A 1 216 ? -3.572 20.094 -9.703 1 93.19 216 GLY A CA 1
ATOM 1720 C C . GLY A 1 216 ? -2.492 19.469 -8.844 1 93.19 216 GLY A C 1
ATOM 1721 O O . GLY A 1 216 ? -2.555 19.531 -7.613 1 93.19 216 GLY A O 1
ATOM 1722 N N . HIS A 1 217 ? -1.563 18.766 -9.523 1 97.19 217 HIS A N 1
ATOM 1723 C CA . HIS A 1 217 ? -0.486 18.078 -8.828 1 97.19 217 HIS A CA 1
ATOM 1724 C C . HIS A 1 217 ? 0.831 18.844 -8.953 1 97.19 217 HIS A C 1
ATOM 1726 O O . HIS A 1 217 ? 1.788 18.328 -9.547 1 97.19 217 HIS A O 1
ATOM 1732 N N . THR A 1 218 ? 0.842 19.953 -8.219 1 96.75 218 THR A N 1
ATOM 1733 C CA . THR A 1 218 ? 1.961 20.875 -8.273 1 96.75 218 THR A CA 1
ATOM 1734 C C . THR A 1 218 ? 3.15 20.344 -7.48 1 96.75 218 THR A C 1
ATOM 1736 O O . THR A 1 218 ? 2.979 19.781 -6.395 1 96.75 218 THR A O 1
ATOM 1739 N N . VAL A 1 219 ? 4.332 20.469 -8.062 1 98.44 219 VAL A N 1
ATOM 1740 C CA . VAL A 1 219 ? 5.586 20.156 -7.379 1 98.44 219 VAL A CA 1
ATOM 1741 C C . VAL A 1 219 ? 6.355 21.453 -7.121 1 98.44 219 VAL A C 1
ATOM 1743 O O . VAL A 1 219 ? 6.41 22.328 -7.988 1 98.44 219 VAL A O 1
ATOM 1746 N N . PHE A 1 220 ? 6.906 21.641 -5.906 1 98.62 220 PHE A N 1
ATOM 1747 C CA . PHE A 1 220 ? 7.648 22.844 -5.523 1 98.62 220 PHE A CA 1
ATOM 1748 C C . PHE A 1 220 ? 9.141 22.547 -5.469 1 98.62 220 PHE A C 1
ATOM 1750 O O . PHE A 1 220 ? 9.586 21.688 -4.703 1 98.62 220 PHE A O 1
ATOM 1757 N N . GLN A 1 221 ? 9.883 23.234 -6.258 1 98 221 GLN A N 1
ATOM 1758 C CA . GLN A 1 221 ? 11.336 23.125 -6.219 1 98 221 GLN A CA 1
ATOM 1759 C C . GLN A 1 221 ? 11.922 24.016 -5.121 1 98 221 GLN A C 1
ATOM 1761 O O . GLN A 1 221 ? 11.969 25.234 -5.262 1 98 221 GLN A O 1
ATOM 1766 N N . THR A 1 222 ? 12.406 23.422 -4.09 1 98 222 THR A N 1
ATOM 1767 C CA . THR A 1 222 ? 13.062 24.141 -3.006 1 98 222 THR A CA 1
ATOM 1768 C C . THR A 1 222 ? 14.578 24.016 -3.104 1 98 222 THR A C 1
ATOM 1770 O O . THR A 1 222 ? 15.094 23.281 -3.955 1 98 222 THR A O 1
ATOM 1773 N N . GLN A 1 223 ? 15.219 24.75 -2.244 1 96.94 223 GLN A N 1
ATOM 1774 C CA . GLN A 1 223 ? 16.672 24.594 -2.141 1 96.94 223 GLN A CA 1
ATOM 1775 C C . GLN A 1 223 ? 17.031 23.172 -1.715 1 96.94 223 GLN A C 1
ATOM 1777 O O . GLN A 1 223 ? 18.141 22.688 -2.006 1 96.94 223 GLN A O 1
ATOM 1782 N N . PHE A 1 224 ? 16.141 22.484 -1.12 1 98.38 224 PHE A N 1
ATOM 1783 C CA . PHE A 1 224 ? 16.469 21.219 -0.462 1 98.38 224 PHE A CA 1
ATOM 1784 C C . PHE A 1 224 ? 15.859 20.047 -1.206 1 98.38 224 PHE A C 1
ATOM 1786 O O . PHE A 1 224 ? 15.914 18.906 -0.736 1 98.38 224 PHE A O 1
ATOM 1793 N N . GLY A 1 225 ? 15.273 20.281 -2.346 1 97.75 225 GLY A N 1
ATOM 1794 C CA . GLY A 1 225 ? 14.648 19.219 -3.121 1 97.75 225 GLY A CA 1
ATOM 1795 C C . GLY A 1 225 ? 13.273 19.594 -3.641 1 97.75 225 GLY A C 1
ATOM 1796 O O . GLY A 1 225 ? 12.758 20.672 -3.332 1 97.75 225 GLY A O 1
ATOM 1797 N N . LYS A 1 226 ? 12.734 18.812 -4.527 1 98.56 226 LYS A N 1
ATOM 1798 C CA . LYS A 1 226 ? 11.391 18.984 -5.078 1 98.56 226 LYS A CA 1
ATOM 1799 C C . LYS A 1 226 ? 10.352 18.281 -4.203 1 98.56 226 LYS A C 1
ATOM 1801 O O . LYS A 1 226 ? 10.398 17.062 -4.02 1 98.56 226 LYS A O 1
ATOM 1806 N N . ILE A 1 227 ? 9.398 19.062 -3.699 1 98.81 227 ILE A N 1
ATOM 1807 C CA . ILE A 1 227 ? 8.438 18.484 -2.758 1 98.81 227 ILE A CA 1
ATOM 1808 C C . ILE A 1 227 ? 7.02 18.672 -3.289 1 98.81 227 ILE A C 1
ATOM 1810 O O . ILE A 1 227 ? 6.77 19.562 -4.105 1 98.81 227 ILE A O 1
ATOM 1814 N N . ALA A 1 228 ? 6.125 17.812 -2.93 1 98.88 228 ALA A N 1
ATOM 1815 C CA . ALA A 1 228 ? 4.688 17.906 -3.174 1 98.88 228 ALA A CA 1
ATOM 1816 C C . ALA A 1 228 ? 3.896 17.609 -1.902 1 98.88 228 ALA A C 1
ATOM 1818 O O . ALA A 1 228 ? 4.461 17.141 -0.907 1 98.88 228 ALA A O 1
ATOM 1819 N N . VAL A 1 229 ? 2.652 17.969 -1.877 1 98.88 229 VAL A N 1
ATOM 1820 C CA . VAL A 1 229 ? 1.82 17.781 -0.693 1 98.88 229 VAL A CA 1
ATOM 1821 C C . VAL A 1 229 ? 0.528 17.062 -1.077 1 98.88 229 VAL A C 1
ATOM 1823 O O . VAL A 1 229 ? -0.216 17.531 -1.94 1 98.88 229 VAL A O 1
ATOM 1826 N N . ASN A 1 230 ? 0.294 15.867 -0.557 1 98.81 230 ASN A N 1
ATOM 1827 C CA . ASN A 1 230 ? -0.921 15.07 -0.658 1 98.81 230 ASN A CA 1
ATOM 1828 C C . ASN A 1 230 ? -1.725 15.102 0.639 1 98.81 230 ASN A C 1
ATOM 1830 O O . ASN A 1 230 ? -1.46 14.328 1.56 1 98.81 230 ASN A O 1
ATOM 1834 N N . ILE A 1 231 ? -2.766 15.906 0.681 1 98.75 231 ILE A N 1
ATOM 1835 C CA . ILE A 1 231 ? -3.404 16.234 1.954 1 98.75 231 ILE A CA 1
ATOM 1836 C C . ILE A 1 231 ? -4.402 15.133 2.318 1 98.75 231 ILE A C 1
ATOM 1838 O O . ILE A 1 231 ? -5.406 14.945 1.628 1 98.75 231 ILE A O 1
ATOM 1842 N N . CYS A 1 232 ? -4.152 14.398 3.34 1 98.06 232 CYS A N 1
ATOM 1843 C CA . CYS A 1 232 ? -5 13.492 4.109 1 98.06 232 CYS A CA 1
ATOM 1844 C C . CYS A 1 232 ? -5.727 12.516 3.197 1 98.06 232 CYS A C 1
ATOM 1846 O O . CYS A 1 232 ? -5.113 11.602 2.639 1 98.06 232 CYS A O 1
ATOM 1848 N N . TYR A 1 233 ? -7.012 12.773 2.861 1 97.88 233 TYR A N 1
ATOM 1849 C CA . TYR A 1 233 ? -7.871 11.852 2.125 1 97.88 233 TYR A CA 1
ATOM 1850 C C . TYR A 1 233 ? -7.23 11.445 0.8 1 97.88 233 TYR A C 1
ATOM 1852 O O . TYR A 1 233 ? -7.484 10.352 0.289 1 97.88 233 TYR A O 1
ATOM 1860 N N . GLY A 1 234 ? -6.367 12.289 0.25 1 97.88 234 GLY A N 1
ATOM 1861 C CA . GLY A 1 234 ? -5.645 11.961 -0.965 1 97.88 234 GLY A CA 1
ATOM 1862 C C . GLY A 1 234 ? -4.789 10.711 -0.827 1 97.88 234 GLY A C 1
ATOM 1863 O O . GLY A 1 234 ? -4.422 10.094 -1.826 1 97.88 234 GLY A O 1
ATOM 1864 N N . ARG A 1 235 ? -4.484 10.352 0.4 1 98.31 235 ARG A N 1
ATOM 1865 C CA . ARG A 1 235 ? -3.609 9.203 0.626 1 98.31 235 ARG A CA 1
ATOM 1866 C C . ARG A 1 235 ? -4.285 7.902 0.199 1 98.31 235 ARG A C 1
ATOM 1868 O O . ARG A 1 235 ? -3.613 6.91 -0.081 1 98.31 235 ARG A O 1
ATOM 1875 N N . HIS A 1 236 ? -5.625 7.887 0.115 1 98.12 236 HIS A N 1
ATOM 1876 C CA . HIS A 1 236 ? -6.352 6.68 -0.258 1 98.12 236 HIS A CA 1
ATOM 1877 C C . HIS A 1 236 ? -6.324 6.465 -1.768 1 98.12 236 HIS A C 1
ATOM 1879 O O . HIS A 1 236 ? -6.711 5.402 -2.256 1 98.12 236 HIS A O 1
ATOM 1885 N N . HIS A 1 237 ? -5.914 7.438 -2.562 1 98.38 237 HIS A N 1
ATOM 1886 C CA . HIS A 1 237 ? -5.949 7.418 -4.02 1 98.38 237 HIS A CA 1
ATOM 1887 C C . HIS A 1 237 ? -4.547 7.277 -4.602 1 98.38 237 HIS A C 1
ATOM 1889 O O . HIS A 1 237 ? -3.836 8.273 -4.766 1 98.38 237 HIS A O 1
ATOM 1895 N N . PRO A 1 238 ? -4.172 6.051 -5.062 1 98.56 238 PRO A N 1
ATOM 1896 C CA . PRO A 1 238 ? -2.834 5.848 -5.625 1 98.56 238 PRO A CA 1
ATOM 1897 C C . PRO A 1 238 ? -2.527 6.801 -6.781 1 98.56 238 PRO A C 1
ATOM 1899 O O . PRO A 1 238 ? -1.382 7.223 -6.949 1 98.56 238 PRO A O 1
ATOM 1902 N N . LEU A 1 239 ? -3.51 7.207 -7.551 1 98.44 239 LEU A N 1
ATOM 1903 C CA . LEU A 1 239 ? -3.312 8.102 -8.688 1 98.44 239 LEU A CA 1
ATOM 1904 C C . LEU A 1 239 ? -2.848 9.477 -8.227 1 98.44 239 LEU A C 1
ATOM 1906 O O . LEU A 1 239 ? -2.094 10.148 -8.93 1 98.44 239 LEU A O 1
ATOM 1910 N N . ASN A 1 240 ? -3.277 9.859 -7.039 1 98.44 240 ASN A N 1
ATOM 1911 C CA . ASN A 1 240 ? -2.861 11.148 -6.492 1 98.44 240 ASN A CA 1
ATOM 1912 C C . ASN A 1 240 ? -1.357 11.188 -6.234 1 98.44 240 ASN A C 1
ATOM 1914 O O . ASN A 1 240 ? -0.667 12.094 -6.699 1 98.44 240 ASN A O 1
ATOM 1918 N N . TRP A 1 241 ? -0.837 10.188 -5.57 1 98.69 241 TRP A N 1
ATOM 1919 C CA . TRP A 1 241 ? 0.598 10.039 -5.352 1 98.69 241 TRP A CA 1
ATOM 1920 C C . TRP A 1 241 ? 1.349 9.984 -6.676 1 98.69 241 TRP A C 1
ATOM 1922 O O . TRP A 1 241 ? 2.367 10.656 -6.852 1 98.69 241 TRP A O 1
ATOM 1932 N N . PHE A 1 242 ? 0.809 9.188 -7.551 1 98.69 242 PHE A N 1
ATOM 1933 C CA . PHE A 1 242 ? 1.42 8.875 -8.836 1 98.69 242 PHE A CA 1
ATOM 1934 C C . PHE A 1 242 ? 1.629 10.133 -9.664 1 98.69 242 PHE A C 1
ATOM 1936 O O . PHE A 1 242 ? 2.711 10.352 -10.211 1 98.69 242 PHE A O 1
ATOM 1943 N N . MET A 1 243 ? 0.649 11.008 -9.688 1 98.19 243 MET A N 1
ATOM 1944 C CA . MET A 1 243 ? 0.742 12.188 -10.531 1 98.19 243 MET A CA 1
ATOM 1945 C C . MET A 1 243 ? 1.755 13.18 -9.977 1 98.19 243 MET A C 1
ATOM 1947 O O . MET A 1 243 ? 2.438 13.875 -10.727 1 98.19 243 MET A O 1
ATOM 1951 N N . TYR A 1 244 ? 1.884 13.312 -8.617 1 98.44 244 TYR A N 1
ATOM 1952 C CA . TYR A 1 244 ? 2.953 14.133 -8.055 1 98.44 244 TYR A CA 1
ATOM 1953 C C . TYR A 1 244 ? 4.32 13.602 -8.469 1 98.44 244 TYR A C 1
ATOM 1955 O O . TYR A 1 244 ? 5.215 14.375 -8.812 1 98.44 244 TYR A O 1
ATOM 1963 N N . SER A 1 245 ? 4.434 12.289 -8.438 1 97.62 245 SER A N 1
ATOM 1964 C CA . SER A 1 245 ? 5.691 11.664 -8.836 1 97.62 245 SER A CA 1
ATOM 1965 C C . SER A 1 245 ? 5.98 11.898 -10.312 1 97.62 245 SER A C 1
ATOM 1967 O O . SER A 1 245 ? 7.121 12.188 -10.688 1 97.62 245 SER A O 1
ATOM 1969 N N . MET A 1 246 ? 4.961 11.758 -11.156 1 96.56 246 MET A N 1
ATOM 1970 C CA . MET A 1 246 ? 5.121 11.992 -12.586 1 96.56 246 MET A CA 1
ATOM 1971 C C . MET A 1 246 ? 5.602 13.414 -12.859 1 96.56 246 MET A C 1
ATOM 1973 O O . MET A 1 246 ? 6.328 13.648 -13.82 1 96.56 246 MET A O 1
ATOM 1977 N N . ASN A 1 247 ? 5.199 14.273 -11.922 1 97.25 247 ASN A N 1
ATOM 1978 C CA . ASN A 1 247 ? 5.598 15.672 -12.07 1 97.25 247 ASN A CA 1
ATOM 1979 C C . ASN A 1 247 ? 6.965 15.938 -11.438 1 97.25 247 ASN A C 1
ATOM 1981 O O . ASN A 1 247 ? 7.43 17.078 -11.414 1 97.25 247 ASN A O 1
ATOM 1985 N N . GLY A 1 248 ? 7.609 14.953 -10.844 1 97 248 GLY A N 1
ATOM 1986 C CA . GLY A 1 248 ? 9.008 15.07 -10.469 1 97 248 GLY A CA 1
ATOM 1987 C C . GLY A 1 248 ? 9.219 15.211 -8.977 1 97 248 GLY A C 1
ATOM 1988 O O . GLY A 1 248 ? 10.32 15.523 -8.523 1 97 248 GLY A O 1
ATOM 1989 N N . ALA A 1 249 ? 8.211 14.953 -8.172 1 98.56 249 ALA A N 1
ATOM 1990 C CA . ALA A 1 249 ? 8.367 15.07 -6.727 1 98.56 249 ALA A CA 1
ATOM 1991 C C . ALA A 1 249 ? 9.398 14.078 -6.203 1 98.56 249 ALA A C 1
ATOM 1993 O O . ALA A 1 249 ? 9.414 12.914 -6.613 1 98.56 249 ALA A O 1
ATOM 1994 N N . GLU A 1 250 ? 10.289 14.57 -5.316 1 98.75 250 GLU A N 1
ATOM 1995 C CA . GLU A 1 250 ? 11.266 13.711 -4.652 1 98.75 250 GLU A CA 1
ATOM 1996 C C . GLU A 1 250 ? 10.805 13.336 -3.246 1 98.75 250 GLU A C 1
ATOM 1998 O O . GLU A 1 250 ? 11.203 12.305 -2.709 1 98.75 250 GLU A O 1
ATOM 2003 N N . ILE A 1 251 ? 10.031 14.195 -2.645 1 98.94 251 ILE A N 1
ATOM 2004 C CA . ILE A 1 251 ? 9.414 13.992 -1.337 1 98.94 251 ILE A CA 1
ATOM 2005 C C . ILE A 1 251 ? 7.945 14.398 -1.396 1 98.94 251 ILE A C 1
ATOM 2007 O O . ILE A 1 251 ? 7.609 15.484 -1.875 1 98.94 251 ILE A O 1
ATOM 2011 N N . ILE A 1 252 ? 7.074 13.516 -1.017 1 98.94 252 ILE A N 1
ATOM 2012 C CA . ILE A 1 252 ? 5.66 13.867 -0.929 1 98.94 252 ILE A CA 1
ATOM 2013 C C . ILE A 1 252 ? 5.215 13.852 0.532 1 98.94 252 ILE A C 1
ATOM 2015 O O . ILE A 1 252 ? 5.273 12.82 1.197 1 98.94 252 ILE A O 1
ATOM 2019 N N . PHE A 1 253 ? 4.844 15.008 1.024 1 98.94 253 PHE A N 1
ATOM 2020 C CA . PHE A 1 253 ? 4.301 15.133 2.373 1 98.94 253 PHE A CA 1
ATOM 2021 C C . PHE A 1 253 ? 2.809 14.82 2.389 1 98.94 253 PHE A C 1
ATOM 2023 O O . PHE A 1 253 ? 2.078 15.227 1.48 1 98.94 253 PHE A O 1
ATOM 2030 N N . ASN A 1 254 ? 2.334 14.078 3.381 1 98.94 254 ASN A N 1
ATOM 2031 C CA . ASN A 1 254 ? 0.933 13.711 3.557 1 98.94 254 ASN A CA 1
ATOM 2032 C C . ASN A 1 254 ? 0.405 14.148 4.922 1 98.94 254 ASN A C 1
ATOM 2034 O O . ASN A 1 254 ? 0.182 13.312 5.801 1 98.94 254 ASN A O 1
ATOM 2038 N N . PRO A 1 255 ? 0.206 15.453 5.102 1 98.94 255 PRO A N 1
ATOM 2039 C CA . PRO A 1 255 ? -0.396 15.922 6.352 1 98.94 255 PRO A CA 1
ATOM 2040 C C . PRO A 1 255 ? -1.845 15.469 6.516 1 98.94 255 PRO A C 1
ATOM 2042 O O . PRO A 1 255 ? -2.658 15.648 5.609 1 98.94 255 PRO A O 1
ATOM 2045 N N . SER A 1 256 ? -2.137 14.898 7.68 1 98.69 256 SER A N 1
ATOM 2046 C CA . SER A 1 256 ? -3.445 14.297 7.914 1 98.69 256 SER A CA 1
ATOM 2047 C C . SER A 1 256 ? -3.975 14.641 9.297 1 98.69 256 SER A C 1
ATOM 2049 O O . SER A 1 256 ? -3.207 15.023 10.188 1 98.69 256 SER A O 1
ATOM 2051 N N . ALA A 1 257 ? -5.238 14.625 9.477 1 98 257 ALA A N 1
ATOM 2052 C CA . ALA A 1 257 ? -6.008 14.516 10.711 1 98 257 ALA A CA 1
ATOM 2053 C C . ALA A 1 257 ? -7.016 13.375 10.625 1 98 257 ALA A C 1
ATOM 2055 O O . ALA A 1 257 ? -8.133 13.562 10.133 1 98 257 ALA A O 1
ATOM 2056 N N . THR A 1 258 ? -6.586 12.234 11.094 1 96.81 258 THR A N 1
ATOM 2057 C CA . THR A 1 258 ? -7.438 11.055 10.961 1 96.81 258 THR A CA 1
ATOM 2058 C C . THR A 1 258 ? -7.461 10.258 12.266 1 96.81 258 THR A C 1
ATOM 2060 O O . THR A 1 258 ? -6.52 10.312 13.055 1 96.81 258 THR A O 1
ATOM 2063 N N . VAL A 1 259 ? -8.578 9.516 12.484 1 94.06 259 VAL A N 1
ATOM 2064 C CA . VAL A 1 259 ? -8.82 8.844 13.758 1 94.06 259 VAL A CA 1
ATOM 2065 C C . VAL A 1 259 ? -8.828 7.328 13.547 1 94.06 259 VAL A C 1
ATOM 2067 O O . VAL A 1 259 ? -8.836 6.852 12.414 1 94.06 259 VAL A O 1
ATOM 2070 N N . GLY A 1 260 ? -8.867 6.547 14.641 1 84.62 260 GLY A N 1
ATOM 2071 C CA . GLY A 1 260 ? -8.5 5.141 14.727 1 84.62 260 GLY A CA 1
ATOM 2072 C C . GLY A 1 260 ? -9.516 4.219 14.078 1 84.62 260 GLY A C 1
ATOM 2073 O O . GLY A 1 260 ? -9.172 3.438 13.188 1 84.62 260 GLY A O 1
ATOM 2074 N N . ALA A 1 261 ? -10.781 4.148 14.367 1 74.25 261 ALA A N 1
ATOM 2075 C CA . ALA A 1 261 ? -11.734 3.09 14.031 1 74.25 261 ALA A CA 1
ATOM 2076 C C . ALA A 1 261 ? -11.727 2.809 12.531 1 74.25 261 ALA A C 1
ATOM 2078 O O . ALA A 1 261 ? -11.711 1.65 12.109 1 74.25 261 ALA A O 1
ATOM 2079 N N . LEU A 1 262 ? -11.57 3.717 11.742 1 74.38 262 LEU A N 1
ATOM 2080 C CA . LEU A 1 262 ? -11.742 3.502 10.312 1 74.38 262 LEU A CA 1
ATOM 2081 C C . LEU A 1 262 ? -10.398 3.518 9.594 1 74.38 262 LEU A C 1
ATOM 2083 O O . LEU A 1 262 ? -10.188 2.74 8.656 1 74.38 262 LEU A O 1
ATOM 2087 N N . SER A 1 263 ? -9.406 4.121 10.125 1 90.62 263 SER A N 1
ATOM 2088 C CA . SER A 1 263 ? -8.312 4.48 9.227 1 90.62 263 SER A CA 1
ATOM 2089 C C . SER A 1 263 ? -6.988 3.9 9.711 1 90.62 263 SER A C 1
ATOM 2091 O O . SER A 1 263 ? -6.062 3.705 8.922 1 90.62 263 SER A O 1
ATOM 2093 N N . GLU A 1 264 ? -6.875 3.518 10.93 1 94.56 264 GLU A N 1
ATOM 2094 C CA . GLU A 1 264 ? -5.562 3.25 11.516 1 94.56 264 GLU A CA 1
ATOM 2095 C C . GLU A 1 264 ? -4.906 2.035 10.859 1 94.56 264 GLU A C 1
ATOM 2097 O O . GLU A 1 264 ? -3.711 2.051 10.57 1 94.56 264 GLU A O 1
ATOM 2102 N N . PRO A 1 265 ? -5.641 0.987 10.562 1 94.56 265 PRO A N 1
ATOM 2103 C CA . PRO A 1 265 ? -4.996 -0.165 9.922 1 94.56 265 PRO A CA 1
ATOM 2104 C C . PRO A 1 265 ? -4.473 0.15 8.523 1 94.56 265 PRO A C 1
ATOM 2106 O O . PRO A 1 265 ? -3.648 -0.595 7.988 1 94.56 265 PRO A O 1
ATOM 2109 N N . MET A 1 266 ? -4.91 1.186 7.91 1 97.38 266 MET A N 1
ATOM 2110 C CA . MET A 1 266 ? -4.48 1.581 6.57 1 97.38 266 MET A CA 1
ATOM 2111 C C . MET A 1 266 ? -3.252 2.48 6.637 1 97.38 266 MET A C 1
ATOM 2113 O O . MET A 1 266 ? -2.535 2.633 5.645 1 97.38 266 MET A O 1
ATOM 2117 N N . TRP A 1 267 ? -2.951 3.031 7.809 1 97.5 267 TRP A N 1
ATOM 2118 C CA . TRP A 1 267 ? -1.988 4.109 8.008 1 97.5 267 TRP A CA 1
ATOM 2119 C C . TRP A 1 267 ? -0.582 3.658 7.625 1 97.5 267 TRP A C 1
ATOM 2121 O O . TRP A 1 267 ? 0.142 4.379 6.934 1 97.5 267 TRP A O 1
ATOM 2131 N N . PRO A 1 268 ? -0.236 2.453 7.973 1 96.44 268 PRO A N 1
ATOM 2132 C CA . PRO A 1 268 ? 1.126 2.051 7.617 1 96.44 268 PRO A CA 1
ATOM 2133 C C . PRO A 1 268 ? 1.241 1.577 6.168 1 96.44 268 PRO A C 1
ATOM 2135 O O . PRO A 1 268 ? 2.334 1.235 5.715 1 96.44 268 PRO A O 1
ATOM 2138 N N . ILE A 1 269 ? 0.2 1.552 5.383 1 97.88 269 ILE A N 1
ATOM 2139 C CA . ILE A 1 269 ? 0.162 0.891 4.082 1 97.88 269 ILE A CA 1
ATOM 2140 C C . ILE A 1 269 ? 0.287 1.93 2.971 1 97.88 269 ILE A C 1
ATOM 2142 O O . ILE A 1 269 ? 1.145 1.808 2.092 1 97.88 269 ILE A O 1
ATOM 2146 N N . GLU A 1 270 ? -0.449 2.951 2.99 1 98.56 270 GLU A N 1
ATOM 2147 C CA . GLU A 1 270 ? -0.735 3.75 1.804 1 98.56 270 GLU A CA 1
ATOM 2148 C C . GLU A 1 270 ? 0.456 4.625 1.428 1 98.56 270 GLU A C 1
ATOM 2150 O O . GLU A 1 270 ? 0.897 4.621 0.276 1 98.56 270 GLU A O 1
ATOM 2155 N N . ALA A 1 271 ? 1.013 5.375 2.391 1 98.75 271 ALA A N 1
ATOM 2156 C CA . ALA A 1 271 ? 2.174 6.203 2.068 1 98.75 271 ALA A CA 1
ATOM 2157 C C . ALA A 1 271 ? 3.383 5.336 1.723 1 98.75 271 ALA A C 1
ATOM 2159 O O . ALA A 1 271 ? 4.199 5.707 0.875 1 98.75 271 ALA A O 1
ATOM 2160 N N . ARG A 1 272 ? 3.48 4.246 2.418 1 98.44 272 ARG A N 1
ATOM 2161 C CA . ARG A 1 272 ? 4.586 3.336 2.141 1 98.44 272 ARG A CA 1
ATOM 2162 C C . ARG A 1 272 ? 4.473 2.744 0.74 1 98.44 272 ARG A C 1
ATOM 2164 O O . ARG A 1 272 ? 5.465 2.666 0.01 1 98.44 272 ARG A O 1
ATOM 2171 N N . ASN A 1 273 ? 3.299 2.291 0.394 1 98.75 273 ASN A N 1
ATOM 2172 C CA . ASN A 1 273 ? 3.098 1.81 -0.969 1 98.75 273 ASN A CA 1
ATOM 2173 C C . ASN A 1 273 ? 3.436 2.885 -1.998 1 98.75 273 ASN A C 1
ATOM 2175 O O . ASN A 1 273 ? 3.986 2.582 -3.059 1 98.75 273 ASN A O 1
ATOM 2179 N N . ALA A 1 274 ? 3.027 4.117 -1.71 1 98.88 274 ALA A N 1
ATOM 2180 C CA . ALA A 1 274 ? 3.332 5.223 -2.617 1 98.88 274 ALA A CA 1
ATOM 2181 C C . ALA A 1 274 ? 4.84 5.395 -2.785 1 98.88 274 ALA A C 1
ATOM 2183 O O . ALA A 1 274 ? 5.324 5.621 -3.896 1 98.88 274 ALA A O 1
ATOM 2184 N N . ALA A 1 275 ? 5.551 5.301 -1.687 1 98.81 275 ALA A N 1
ATOM 2185 C CA . ALA A 1 275 ? 7.004 5.422 -1.751 1 98.81 275 ALA A CA 1
ATOM 2186 C C . ALA A 1 275 ? 7.605 4.328 -2.629 1 98.81 275 ALA A C 1
ATOM 2188 O O . ALA A 1 275 ? 8.484 4.602 -3.457 1 98.81 275 ALA A O 1
ATOM 2189 N N . ILE A 1 276 ? 7.141 3.107 -2.473 1 98.12 276 ILE A N 1
ATOM 2190 C CA . ILE A 1 276 ? 7.609 1.96 -3.238 1 98.12 276 ILE A CA 1
ATOM 2191 C C . ILE A 1 276 ? 7.32 2.174 -4.723 1 98.12 276 ILE A C 1
ATOM 2193 O O . ILE A 1 276 ? 8.234 2.137 -5.551 1 98.12 276 ILE A O 1
ATOM 2197 N N . ALA A 1 277 ? 6.102 2.477 -5.027 1 98.5 277 ALA A N 1
ATOM 2198 C CA . ALA A 1 277 ? 5.621 2.471 -6.406 1 98.5 277 ALA A CA 1
ATOM 2199 C C . ALA A 1 277 ? 6.195 3.643 -7.191 1 98.5 277 ALA A C 1
ATOM 2201 O O . ALA A 1 277 ? 6.398 3.545 -8.406 1 98.5 277 ALA A O 1
ATOM 2202 N N . ASN A 1 278 ? 6.461 4.766 -6.449 1 98.44 278 ASN A N 1
ATOM 2203 C CA . ASN A 1 278 ? 6.793 5.988 -7.172 1 98.44 278 ASN A CA 1
ATOM 2204 C C . ASN A 1 278 ? 8.258 6.367 -6.977 1 98.44 278 ASN A C 1
ATOM 2206 O O . ASN A 1 278 ? 8.695 7.422 -7.441 1 98.44 278 ASN A O 1
ATOM 2210 N N . HIS A 1 279 ? 9.078 5.586 -6.367 1 97.56 279 HIS A N 1
ATOM 2211 C CA . HIS A 1 279 ? 10.5 5.812 -6.133 1 97.56 279 HIS A CA 1
ATOM 2212 C C . HIS A 1 279 ? 10.75 7.207 -5.559 1 97.56 279 HIS A C 1
ATOM 2214 O O . HIS A 1 279 ? 11.57 7.961 -6.086 1 97.56 279 HIS A O 1
ATOM 2220 N N . CYS A 1 280 ? 10.047 7.496 -4.496 1 98.5 280 CYS A N 1
ATOM 2221 C CA . CYS A 1 280 ? 10.258 8.758 -3.799 1 98.5 280 CYS A CA 1
ATOM 2222 C C . CYS A 1 280 ? 10.008 8.609 -2.305 1 98.5 280 CYS A C 1
ATOM 2224 O O . CYS A 1 280 ? 9.453 7.598 -1.863 1 98.5 280 CYS A O 1
ATOM 2226 N N . PHE A 1 281 ? 10.477 9.57 -1.537 1 98.88 281 PHE A N 1
ATOM 2227 C CA . PHE A 1 281 ? 10.188 9.562 -0.108 1 98.88 281 PHE A CA 1
ATOM 2228 C C . PHE A 1 281 ? 8.773 10.062 0.159 1 98.88 281 PHE A C 1
ATOM 2230 O O . PHE A 1 281 ? 8.289 10.969 -0.521 1 98.88 281 PHE A O 1
ATOM 2237 N N . THR A 1 282 ? 8.117 9.438 1.088 1 98.94 282 THR A N 1
ATOM 2238 C CA . THR A 1 282 ? 6.816 9.914 1.539 1 98.94 282 THR A CA 1
ATOM 2239 C C . THR A 1 282 ? 6.82 10.156 3.045 1 98.94 282 THR A C 1
ATOM 2241 O O . THR A 1 282 ? 7.457 9.414 3.797 1 98.94 282 THR A O 1
ATOM 2244 N N . CYS A 1 283 ? 6.199 11.242 3.482 1 98.94 283 CYS A N 1
ATOM 2245 C CA . CYS A 1 283 ? 6.125 11.656 4.879 1 98.94 283 CYS A CA 1
ATOM 2246 C C . CYS A 1 283 ? 4.684 11.656 5.371 1 98.94 283 CYS A C 1
ATOM 2248 O O . CYS A 1 283 ? 3.924 12.586 5.086 1 98.94 283 CYS A O 1
ATOM 2250 N N . ALA A 1 284 ? 4.355 10.656 6.16 1 98.88 284 ALA A N 1
ATOM 2251 C CA . ALA A 1 284 ? 3.008 10.547 6.707 1 98.88 284 ALA A CA 1
ATOM 2252 C C . ALA A 1 284 ? 2.91 11.234 8.062 1 98.88 284 ALA A C 1
ATOM 2254 O O . ALA A 1 284 ? 3.566 10.828 9.023 1 98.88 284 ALA A O 1
ATOM 2255 N N . ILE A 1 285 ? 2.105 12.273 8.164 1 98.88 285 ILE A N 1
ATOM 2256 C CA . ILE A 1 285 ? 1.977 13.086 9.367 1 98.88 285 ILE A CA 1
ATOM 2257 C C . ILE A 1 285 ? 0.534 13.047 9.867 1 98.88 285 ILE A C 1
ATOM 2259 O O . ILE A 1 285 ? -0.397 13.344 9.117 1 98.88 285 ILE A O 1
ATOM 2263 N N . ASN A 1 286 ? 0.348 12.68 11.117 1 98.75 286 ASN A N 1
ATOM 2264 C CA . ASN A 1 286 ? -1.009 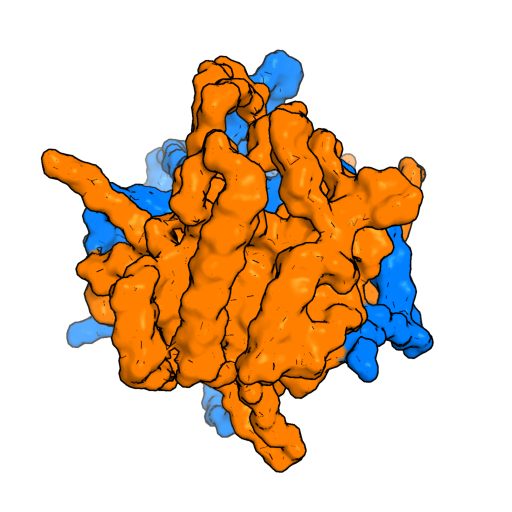12.641 11.648 1 98.75 286 ASN A CA 1
ATOM 2265 C C . ASN A 1 286 ? -1.13 13.445 12.938 1 98.75 286 ASN A C 1
ATOM 2267 O O . ASN A 1 286 ? -0.15 13.609 13.664 1 98.75 286 ASN A O 1
ATOM 2271 N N . ARG A 1 287 ? -2.309 13.961 13.141 1 98.44 287 ARG A N 1
ATOM 2272 C CA . ARG A 1 287 ? -2.693 14.648 14.367 1 98.44 287 ARG A CA 1
ATOM 2273 C C . ARG A 1 287 ? -2.719 13.688 15.547 1 98.44 287 ARG A C 1
ATOM 2275 O O . ARG A 1 287 ? -2.752 12.469 15.367 1 98.44 287 ARG A O 1
ATOM 2282 N N . VAL A 1 288 ? -2.615 14.242 16.828 1 97.94 288 VAL A N 1
ATOM 2283 C CA . VAL A 1 288 ? -2.754 13.422 18.031 1 97.94 288 VAL A CA 1
ATOM 2284 C C . VAL A 1 288 ? -3.783 14.039 18.969 1 97.94 288 VAL A C 1
ATOM 2286 O O . VAL A 1 288 ? -4.102 15.227 18.859 1 97.94 288 VAL A O 1
ATOM 2289 N N . GLY A 1 289 ? -4.344 13.164 19.844 1 96.5 289 GLY A N 1
ATOM 2290 C CA . GLY A 1 289 ? -5.246 13.641 20.875 1 96.5 289 GLY A CA 1
ATOM 2291 C C . GLY A 1 289 ? -6.711 13.469 20.516 1 96.5 289 GLY A C 1
ATOM 2292 O O . GLY A 1 289 ? -7.035 12.836 19.516 1 96.5 289 GLY A O 1
ATOM 2293 N N . THR A 1 290 ? -7.59 13.898 21.438 1 97 290 THR A N 1
ATOM 2294 C CA . THR A 1 290 ? -9.039 13.883 21.25 1 97 290 THR A CA 1
ATOM 2295 C C . THR A 1 290 ? -9.625 15.273 21.484 1 97 290 THR A C 1
ATOM 2297 O O . THR A 1 290 ? -9.297 15.938 22.469 1 97 290 THR A O 1
ATOM 2300 N N . GLU A 1 291 ? -10.414 15.734 20.594 1 97.38 291 GLU A N 1
ATOM 2301 C CA . GLU A 1 291 ? -11.031 17.062 20.672 1 97.38 291 GLU A CA 1
ATOM 2302 C C . GLU A 1 291 ? -12.508 16.953 21.031 1 97.38 291 GLU A C 1
ATOM 2304 O O . GLU A 1 291 ? -13.219 16.094 20.5 1 97.38 291 GLU A O 1
ATOM 2309 N N . HIS A 1 292 ? -12.938 17.797 21.984 1 97.44 292 HIS A N 1
ATOM 2310 C CA . HIS A 1 292 ? -14.32 17.828 22.453 1 97.44 292 HIS A CA 1
ATOM 2311 C C . HIS A 1 292 ? -15.008 19.125 22.047 1 97.44 292 HIS A C 1
ATOM 2313 O O . HIS A 1 292 ? -14.438 20.203 22.188 1 97.44 292 HIS A O 1
ATOM 2319 N N . PHE A 1 293 ? -16.188 18.984 21.594 1 97.12 293 PHE A N 1
ATOM 2320 C CA . PHE A 1 293 ? -16.953 20.141 21.156 1 97.12 293 PHE A CA 1
ATOM 2321 C C . PHE A 1 293 ? -18.141 20.391 22.078 1 97.12 293 PHE A C 1
ATOM 2323 O O . PHE A 1 293 ? -18.719 19.438 22.625 1 97.12 293 PHE A O 1
ATOM 2330 N N . LYS A 1 294 ? -18.484 21.609 22.188 1 95.69 294 LYS A N 1
ATOM 2331 C CA . LYS A 1 294 ? -19.609 21.984 23.062 1 95.69 294 LYS A CA 1
ATOM 2332 C C . LYS A 1 294 ? -20.922 21.422 22.547 1 95.69 294 LYS A C 1
ATOM 2334 O O . LYS A 1 294 ? -21.703 20.844 23.328 1 95.69 294 LYS A O 1
ATOM 2339 N N . SER A 1 295 ? -21.188 21.656 21.312 1 95.69 295 SER A N 1
ATOM 2340 C CA . SER A 1 295 ? -22.391 21.125 20.703 1 95.69 295 SER A CA 1
ATOM 2341 C C . SER A 1 295 ? -22.203 19.672 20.25 1 95.69 295 SER A C 1
ATOM 2343 O O . SER A 1 295 ? -21.172 19.328 19.672 1 95.69 295 SER A O 1
ATOM 2345 N N . GLU A 1 296 ? -23.141 18.922 20.547 1 95.88 296 GLU A N 1
ATOM 2346 C CA . GLU A 1 296 ? -23.062 17.531 20.094 1 95.88 296 GLU A CA 1
ATOM 2347 C C . GLU A 1 296 ? -23.344 17.406 18.594 1 95.88 296 GLU A C 1
ATOM 2349 O O . GLU A 1 296 ? -23.953 18.297 18 1 95.88 296 GLU A O 1
ATOM 2354 N N . PHE A 1 297 ? -22.859 16.406 18 1 94.44 297 PHE A N 1
ATOM 2355 C CA . PHE A 1 297 ? -23.125 16.078 16.594 1 94.44 297 PHE A CA 1
ATOM 2356 C C . PHE A 1 297 ? -23.25 14.578 16.406 1 94.44 297 PHE A C 1
ATOM 2358 O O . PHE A 1 297 ? -22.938 13.805 17.312 1 94.44 297 PHE A O 1
ATOM 2365 N N . THR A 1 298 ? -23.844 14.164 15.305 1 92 298 THR A N 1
ATOM 2366 C CA . THR A 1 298 ? -24.047 12.742 15.016 1 92 298 THR A CA 1
ATOM 2367 C C . THR A 1 298 ? -23.219 12.312 13.812 1 92 298 THR A C 1
ATOM 2369 O O . THR A 1 298 ? -22.953 13.117 12.914 1 92 298 THR A O 1
ATOM 2372 N N . SER A 1 299 ? -22.844 11.008 13.781 1 88.44 299 SER A N 1
ATOM 2373 C CA . SER A 1 299 ? -22.047 10.445 12.695 1 88.44 299 SER A CA 1
ATOM 2374 C C . SER A 1 299 ? -22.938 9.93 11.57 1 88.44 299 SER A C 1
ATOM 2376 O O . SER A 1 299 ? -22.438 9.516 10.516 1 88.44 299 SER A O 1
ATOM 2378 N N . GLY A 1 300 ? -24.172 9.969 11.758 1 87.25 300 GLY A N 1
ATOM 2379 C CA . GLY A 1 300 ? -25.078 9.398 10.766 1 87.25 300 GLY A CA 1
ATOM 2380 C C . GLY A 1 300 ? -25.016 7.887 10.688 1 87.25 300 GLY A C 1
ATOM 2381 O O . GLY A 1 300 ? -25.234 7.305 9.625 1 87.25 300 GLY A O 1
ATOM 2382 N N . ASP A 1 301 ? -24.656 7.262 11.781 1 87.31 301 ASP A N 1
ATOM 2383 C CA . ASP A 1 301 ? -24.469 5.812 11.797 1 87.31 301 ASP A CA 1
ATOM 2384 C C . ASP A 1 301 ? -25.5 5.141 12.711 1 87.31 301 ASP A C 1
ATOM 2386 O O . ASP A 1 301 ? -25.328 3.975 13.078 1 87.31 301 ASP A O 1
ATOM 2390 N N . GLY A 1 302 ? -26.5 5.797 13.117 1 90.62 302 GLY A N 1
ATOM 2391 C CA . GLY A 1 302 ? -27.562 5.258 13.953 1 90.62 302 GLY A CA 1
ATOM 2392 C C . GLY A 1 302 ? -27.234 5.328 15.438 1 90.62 302 GLY A C 1
ATOM 2393 O O . GLY A 1 302 ? -28.094 5.008 16.281 1 90.62 302 GLY A O 1
ATOM 2394 N N . LYS A 1 303 ? -26.078 5.836 15.844 1 91.75 303 LYS A N 1
ATOM 2395 C CA . LYS A 1 303 ? -25.672 5.93 17.25 1 91.75 303 LYS A CA 1
ATOM 2396 C C . LYS A 1 303 ? -26.016 7.305 17.812 1 91.75 303 LYS A C 1
ATOM 2398 O O . LYS A 1 303 ? -26.438 8.203 17.094 1 91.75 303 LYS A O 1
ATOM 2403 N N . LYS A 1 304 ? -25.812 7.395 19.109 1 95.69 304 LYS A N 1
ATOM 2404 C CA . LYS A 1 304 ? -26.141 8.633 19.797 1 95.69 304 LYS A CA 1
ATOM 2405 C C . LYS A 1 304 ? -25.203 9.766 19.406 1 95.69 304 LYS A C 1
ATOM 2407 O O . LYS A 1 304 ? -24.062 9.516 18.984 1 95.69 304 LYS A O 1
ATOM 2412 N N . ALA A 1 305 ? -25.781 10.93 19.531 1 95.81 305 ALA A N 1
ATOM 2413 C CA . ALA A 1 305 ? -24.938 12.117 19.375 1 95.81 305 ALA A CA 1
ATOM 2414 C C . ALA A 1 305 ? -23.797 12.117 20.391 1 95.81 305 ALA A C 1
ATOM 2416 O O . ALA A 1 305 ? -23.922 11.555 21.469 1 95.81 305 ALA A O 1
ATOM 2417 N N . HIS A 1 306 ? -22.75 12.656 19.969 1 95.69 306 HIS A N 1
ATOM 2418 C CA . HIS A 1 306 ? -21.562 12.703 20.828 1 95.69 306 HIS A CA 1
ATOM 2419 C C . HIS A 1 306 ? -20.828 14.023 20.656 1 95.69 306 HIS A C 1
ATOM 2421 O O . HIS A 1 306 ? -21.172 14.836 19.797 1 95.69 306 HIS A O 1
ATOM 2427 N N . HIS A 1 307 ? -19.812 14.219 21.578 1 96.56 307 HIS A N 1
ATOM 2428 C CA . HIS A 1 307 ? -19.141 15.516 21.656 1 96.56 307 HIS A CA 1
ATOM 2429 C C . HIS A 1 307 ? -17.703 15.422 21.156 1 96.56 307 HIS A C 1
ATOM 2431 O O . HIS A 1 307 ? -16.984 16.422 21.125 1 96.56 307 HIS A O 1
ATOM 2437 N N . ASP A 1 308 ? -17.266 14.273 20.844 1 94.44 308 ASP A N 1
ATOM 2438 C CA . ASP A 1 308 ? -15.891 14.133 20.391 1 94.44 308 ASP A CA 1
ATOM 2439 C C . ASP A 1 308 ? -15.82 13.336 19.078 1 94.44 308 ASP A C 1
ATOM 2441 O O . ASP A 1 308 ? -16.703 12.516 18.797 1 94.44 308 ASP A O 1
ATOM 2445 N N . PHE A 1 309 ? -14.859 13.594 18.297 1 90.44 309 PHE A N 1
ATOM 2446 C CA . PHE A 1 309 ? -14.695 12.969 16.984 1 90.44 309 PHE A CA 1
ATOM 2447 C C . PHE A 1 309 ? -14 11.617 17.109 1 90.44 309 PHE A C 1
ATOM 2449 O O . PHE A 1 309 ? -14.164 10.75 16.25 1 90.44 309 PHE A O 1
ATOM 2456 N N . GLY A 1 310 ? -13.273 11.391 18.109 1 92.88 310 GLY A N 1
ATOM 2457 C CA . GLY A 1 310 ? -12.414 10.234 18.312 1 92.88 310 GLY A CA 1
ATOM 2458 C C . GLY A 1 310 ? -10.953 10.602 18.516 1 92.88 310 GLY A C 1
ATOM 2459 O O . GLY A 1 310 ? -10.594 11.781 18.469 1 92.88 310 GLY A O 1
ATOM 2460 N N . HIS A 1 311 ? -10.164 9.562 18.688 1 95.5 311 HIS A N 1
ATOM 2461 C CA . HIS A 1 311 ? -8.758 9.773 19.016 1 95.5 311 HIS A CA 1
ATOM 2462 C C . HIS A 1 311 ? -7.898 9.797 17.766 1 95.5 311 HIS A C 1
ATOM 2464 O O . HIS A 1 311 ? -7.891 8.844 16.984 1 95.5 311 HIS A O 1
ATOM 2470 N N . PHE A 1 312 ? -7.23 10.961 17.5 1 97.12 312 PHE A N 1
ATOM 2471 C CA . PHE A 1 312 ? -6.16 11.008 16.516 1 97.12 312 PHE A CA 1
ATOM 2472 C C . PHE A 1 312 ? -4.949 10.219 16.984 1 97.12 312 PHE A C 1
ATOM 2474 O O . PHE A 1 312 ? -4.426 10.461 18.078 1 97.12 312 PHE A O 1
ATOM 2481 N N . TYR A 1 313 ? -4.43 9.336 16.156 1 97.06 313 TYR A N 1
ATOM 2482 C CA . TYR A 1 313 ? -3.527 8.328 16.688 1 97.06 313 TYR A CA 1
ATOM 2483 C C . TYR A 1 313 ? -2.078 8.641 16.328 1 97.06 313 TYR A C 1
ATOM 2485 O O . TYR A 1 313 ? -1.199 7.785 16.469 1 97.06 313 TYR A O 1
ATOM 2493 N N . GLY A 1 314 ? -1.804 9.867 15.844 1 97.94 314 GLY A N 1
ATOM 2494 C CA . GLY A 1 314 ? -0.42 10.195 15.539 1 97.94 314 GLY A CA 1
ATOM 2495 C C . GLY A 1 314 ? 0.273 9.148 14.688 1 97.94 314 GLY A C 1
ATOM 2496 O O . GLY A 1 314 ? -0.221 8.781 13.617 1 97.94 314 GLY A O 1
ATOM 2497 N N . SER A 1 315 ? 1.414 8.625 15.25 1 98.31 315 SER A N 1
ATOM 2498 C CA . SER A 1 315 ? 2.154 7.559 14.578 1 98.31 315 SER A CA 1
ATOM 2499 C C . SER A 1 315 ? 2.738 8.039 13.258 1 98.31 315 SER A C 1
ATOM 2501 O O . SER A 1 315 ? 2.75 7.297 12.266 1 98.31 315 SER A O 1
ATOM 2503 N N . SER A 1 316 ? 3.217 9.328 13.211 1 98.88 316 SER A N 1
ATOM 2504 C CA . SER A 1 316 ? 3.859 9.867 12.023 1 98.88 316 SER A CA 1
ATOM 2505 C C . SER A 1 316 ? 5.129 9.094 11.68 1 98.88 316 SER A C 1
ATOM 2507 O O . SER A 1 316 ? 5.875 8.688 12.57 1 98.88 316 SER A O 1
ATOM 2509 N N . TYR A 1 317 ? 5.387 8.859 10.375 1 98.81 317 TYR A N 1
ATOM 2510 C CA . TYR A 1 317 ? 6.555 8.109 9.93 1 98.81 317 TYR A CA 1
ATOM 2511 C C . TYR A 1 317 ? 6.992 8.555 8.539 1 98.81 317 TYR A C 1
ATOM 2513 O O . TYR A 1 317 ? 6.285 9.32 7.875 1 98.81 317 TYR A O 1
ATOM 2521 N N . VAL A 1 318 ? 8.18 8.203 8.156 1 98.94 318 VAL A N 1
ATOM 2522 C CA . VAL A 1 318 ? 8.688 8.438 6.809 1 98.94 318 VAL A CA 1
ATOM 2523 C C . VAL A 1 318 ? 8.977 7.098 6.129 1 98.94 318 VAL A C 1
ATOM 2525 O O . VAL A 1 318 ? 9.492 6.172 6.762 1 98.94 318 VAL A O 1
ATOM 2528 N N . ALA A 1 319 ? 8.578 6.98 4.906 1 98.81 319 ALA A N 1
ATOM 2529 C CA . ALA A 1 319 ? 8.867 5.797 4.102 1 98.81 319 ALA A CA 1
ATOM 2530 C C . ALA A 1 319 ? 9.852 6.121 2.98 1 98.81 319 ALA A C 1
ATOM 2532 O O . ALA A 1 319 ? 9.773 7.191 2.371 1 98.81 319 ALA A O 1
ATOM 2533 N N . GLY A 1 320 ? 10.758 5.211 2.707 1 98.38 320 GLY A N 1
ATOM 2534 C CA . GLY A 1 320 ? 11.734 5.363 1.633 1 98.38 320 GLY A CA 1
ATOM 2535 C C . GLY A 1 320 ? 11.344 4.613 0.372 1 98.38 320 GLY A C 1
ATOM 2536 O O . GLY A 1 320 ? 10.508 3.713 0.412 1 98.38 320 GLY A O 1
ATOM 2537 N N . PRO A 1 321 ? 11.953 5.051 -0.756 1 97.94 321 PRO A N 1
ATOM 2538 C CA . PRO A 1 321 ? 11.648 4.398 -2.031 1 97.94 321 PRO A CA 1
ATOM 2539 C C . PRO A 1 321 ? 12.047 2.924 -2.055 1 97.94 321 PRO A C 1
ATOM 2541 O O . PRO A 1 321 ? 11.602 2.172 -2.92 1 97.94 321 PRO A O 1
ATOM 2544 N N . ASP A 1 322 ? 12.859 2.475 -1.124 1 95.81 322 ASP A N 1
ATOM 2545 C CA . ASP A 1 322 ? 13.328 1.095 -1.114 1 95.81 322 ASP A CA 1
ATOM 2546 C C . ASP A 1 322 ? 12.383 0.193 -0.326 1 95.81 322 ASP A C 1
ATOM 2548 O O . ASP A 1 322 ? 12.695 -0.973 -0.073 1 95.81 322 ASP A O 1
ATOM 2552 N N . GLY A 1 323 ? 11.305 0.745 0.097 1 95.25 323 GLY A N 1
ATOM 2553 C CA . GLY A 1 323 ? 10.312 -0.051 0.802 1 95.25 323 GLY A CA 1
ATOM 2554 C C . GLY A 1 323 ? 10.469 -0.002 2.311 1 95.25 323 GLY A C 1
ATOM 2555 O O . GLY A 1 323 ? 9.602 -0.485 3.045 1 95.25 323 GLY A O 1
ATOM 2556 N N . SER A 1 324 ? 11.477 0.623 2.799 1 96.44 324 SER A N 1
ATOM 2557 C CA . SER A 1 324 ? 11.68 0.742 4.238 1 96.44 324 SER A CA 1
ATOM 2558 C C . SER A 1 324 ? 10.891 1.913 4.812 1 96.44 324 SER A C 1
ATOM 2560 O O . SER A 1 324 ? 10.414 2.77 4.07 1 96.44 324 SER A O 1
ATOM 2562 N N . ARG A 1 325 ? 10.695 1.892 6.07 1 97.12 325 ARG A N 1
ATOM 2563 C CA . ARG A 1 325 ? 10.102 3.02 6.777 1 97.12 325 ARG A CA 1
ATOM 2564 C C . ARG A 1 325 ? 10.719 3.188 8.164 1 97.12 325 ARG A C 1
ATOM 2566 O O . ARG A 1 325 ? 11.281 2.24 8.711 1 97.12 325 ARG A O 1
ATOM 2573 N N . THR A 1 326 ? 10.625 4.363 8.727 1 98.44 326 THR A N 1
ATOM 2574 C CA . THR A 1 326 ? 11.07 4.625 10.094 1 98.44 326 THR A CA 1
ATOM 2575 C C . THR A 1 326 ? 10.07 4.062 11.102 1 98.44 326 THR A C 1
ATOM 2577 O O . THR A 1 326 ? 8.906 3.828 10.766 1 98.44 326 THR A O 1
ATOM 2580 N N . PRO A 1 327 ? 10.57 3.834 12.305 1 97.06 327 PRO A N 1
ATOM 2581 C CA . PRO A 1 327 ? 9.562 3.766 13.367 1 97.06 327 PRO A CA 1
ATOM 2582 C C . PRO A 1 327 ? 8.68 5.008 13.422 1 97.06 327 PRO A C 1
ATOM 2584 O O . PRO A 1 327 ? 9.094 6.082 12.977 1 97.06 327 PRO A O 1
ATOM 2587 N N . GLY A 1 328 ? 7.469 4.828 13.883 1 97.44 328 GLY A N 1
ATOM 2588 C CA . GLY A 1 328 ? 6.551 5.945 14.023 1 97.44 328 GLY A CA 1
ATOM 2589 C C . GLY A 1 328 ? 6.656 6.637 15.367 1 97.44 328 GLY A C 1
ATOM 2590 O O . GLY A 1 328 ? 7.223 6.086 16.312 1 97.44 328 GLY A O 1
ATOM 2591 N N . LEU A 1 329 ? 6.141 7.855 15.414 1 98.25 329 LEU A N 1
ATOM 2592 C CA . LEU A 1 329 ? 5.996 8.555 16.688 1 98.25 329 LEU A CA 1
ATOM 2593 C C . LEU A 1 329 ? 4.875 7.945 17.516 1 98.25 329 LEU A C 1
ATOM 2595 O O . LEU A 1 329 ? 4.18 7.035 17.062 1 98.25 329 LEU A O 1
ATOM 2599 N N . SER A 1 330 ? 4.719 8.461 18.703 1 96.81 330 SER A N 1
ATOM 2600 C CA . SER A 1 330 ? 3.73 7.988 19.672 1 96.81 330 SER A CA 1
ATOM 2601 C C . SER A 1 330 ? 2.309 8.227 19.172 1 96.81 330 SER A C 1
ATOM 2603 O O . SER A 1 330 ? 2.059 9.18 18.438 1 96.81 330 SER A O 1
ATOM 2605 N N . ARG A 1 331 ? 1.44 7.34 19.672 1 96.44 331 ARG A N 1
ATOM 2606 C CA . ARG A 1 331 ? 0.016 7.488 19.391 1 96.44 331 ARG A CA 1
ATOM 2607 C C . ARG A 1 331 ? -0.604 8.57 20.266 1 96.44 331 ARG A C 1
ATOM 2609 O O . ARG A 1 331 ? -1.727 9.016 20.031 1 96.44 331 ARG A O 1
ATOM 2616 N N . THR A 1 332 ? 0.145 9 21.25 1 96.25 332 THR A N 1
ATOM 2617 C CA . THR A 1 332 ? -0.576 9.703 22.297 1 96.25 332 THR A CA 1
ATOM 2618 C C . THR A 1 332 ? 0.125 11.016 22.656 1 96.25 332 THR A C 1
ATOM 2620 O O . THR A 1 332 ? -0.394 11.82 23.438 1 96.25 332 THR A O 1
ATOM 2623 N N . ARG A 1 333 ? 1.236 11.297 22.031 1 97.62 333 ARG A N 1
ATOM 2624 C CA . ARG A 1 333 ? 1.996 12.477 22.438 1 97.62 333 ARG A CA 1
ATOM 2625 C C . ARG A 1 333 ? 2.271 13.383 21.234 1 97.62 333 ARG A C 1
ATOM 2627 O O . ARG A 1 333 ? 2.449 12.891 20.109 1 97.62 333 ARG A O 1
ATOM 2634 N N . ASP A 1 334 ? 2.34 14.68 21.562 1 98.75 334 ASP A N 1
ATOM 2635 C CA . ASP A 1 334 ? 2.99 15.547 20.578 1 98.75 334 ASP A CA 1
ATOM 2636 C C . ASP A 1 334 ? 4.383 15.023 20.219 1 98.75 334 ASP A C 1
ATOM 2638 O O . ASP A 1 334 ? 5.008 14.32 21.016 1 98.75 334 ASP A O 1
ATOM 2642 N N . GLY A 1 335 ? 4.781 15.367 19.016 1 98.88 335 GLY A N 1
ATOM 2643 C CA . GLY A 1 335 ? 6.086 14.844 18.641 1 98.88 335 GLY A CA 1
ATOM 2644 C C . GLY A 1 335 ? 6.672 15.531 17.422 1 98.88 335 GLY A C 1
ATOM 2645 O O . GLY A 1 335 ? 5.949 16.188 16.656 1 98.88 335 GLY A O 1
ATOM 2646 N N . LEU A 1 336 ? 7.953 15.469 17.328 1 98.94 336 LEU A N 1
ATOM 2647 C CA . LEU A 1 336 ? 8.758 15.852 16.172 1 98.94 336 LEU A CA 1
ATOM 2648 C C . LEU A 1 336 ? 9.625 14.688 15.695 1 98.94 336 LEU A C 1
ATOM 2650 O O . LEU A 1 336 ? 10.453 14.18 16.453 1 98.94 336 LEU A O 1
ATOM 2654 N N . LEU A 1 337 ? 9.359 14.234 14.531 1 98.94 337 LEU A N 1
ATOM 2655 C CA . LEU A 1 337 ? 10.195 13.227 13.891 1 98.94 337 LEU A CA 1
ATOM 2656 C C . LEU A 1 337 ? 11.18 13.875 12.922 1 98.94 337 LEU A C 1
ATOM 2658 O O . LEU A 1 337 ? 10.773 14.516 11.953 1 98.94 337 LEU A O 1
ATOM 2662 N N . VAL A 1 338 ? 12.453 13.742 13.219 1 98.94 338 VAL A N 1
ATOM 2663 C CA . VAL A 1 338 ? 13.516 14.266 12.359 1 98.94 338 VAL A CA 1
ATOM 2664 C C . VAL A 1 338 ? 14.125 13.125 11.539 1 98.94 338 VAL A C 1
ATOM 2666 O O . VAL A 1 338 ? 14.672 12.18 12.102 1 98.94 338 VAL A O 1
ATOM 2669 N N . VAL A 1 339 ? 14.078 13.258 10.234 1 98.94 339 VAL A N 1
ATOM 2670 C CA . VAL A 1 339 ? 14.578 12.172 9.391 1 98.94 339 VAL A CA 1
ATOM 2671 C C . VAL A 1 339 ? 15.586 12.727 8.383 1 98.94 339 VAL A C 1
ATOM 2673 O O . VAL A 1 339 ? 15.266 13.656 7.625 1 98.94 339 VAL A O 1
ATOM 2676 N N . GLU A 1 340 ? 16.781 12.234 8.445 1 98.81 340 GLU A N 1
ATOM 2677 C CA . GLU A 1 340 ? 17.781 12.531 7.434 1 98.81 340 GLU A CA 1
ATOM 2678 C C . GLU A 1 340 ? 17.688 11.555 6.262 1 98.81 340 GLU A C 1
ATOM 2680 O O . GLU A 1 340 ? 17.594 10.344 6.461 1 98.81 340 GLU A O 1
ATOM 2685 N N . MET A 1 341 ? 17.656 12.102 5.078 1 98.44 341 MET A N 1
ATOM 2686 C CA . MET A 1 341 ? 17.562 11.242 3.896 1 98.44 341 MET A CA 1
ATOM 2687 C C . MET A 1 341 ? 18.484 11.742 2.789 1 98.44 341 MET A C 1
ATOM 2689 O O . MET A 1 341 ? 18.766 12.938 2.705 1 98.44 341 MET A O 1
ATOM 2693 N N . ASP A 1 342 ? 19.031 10.844 2.016 1 98.06 342 ASP A N 1
ATOM 2694 C CA . ASP A 1 342 ? 19.75 11.148 0.781 1 98.06 342 ASP A CA 1
ATOM 2695 C C . ASP A 1 342 ? 18.844 10.984 -0.437 1 98.06 342 ASP A C 1
ATOM 2697 O O . ASP A 1 342 ? 18.469 9.859 -0.787 1 98.06 342 ASP A O 1
ATOM 2701 N N . LEU A 1 343 ? 18.562 12.094 -1.091 1 98.31 343 LEU A N 1
ATOM 2702 C CA . LEU A 1 343 ? 17.609 12.094 -2.186 1 98.31 343 LEU A CA 1
ATOM 2703 C C . LEU A 1 343 ? 18.125 11.281 -3.367 1 98.31 343 LEU A C 1
ATOM 2705 O O . LEU A 1 343 ? 17.359 10.906 -4.258 1 98.31 343 LEU A O 1
ATOM 2709 N N . ASN A 1 344 ? 19.406 10.953 -3.404 1 98 344 ASN A N 1
ATOM 2710 C CA . ASN A 1 344 ? 19.953 10.094 -4.453 1 98 344 ASN A CA 1
ATOM 2711 C C . ASN A 1 344 ? 19.328 8.703 -4.418 1 98 344 ASN A C 1
ATOM 2713 O O . ASN A 1 344 ? 19.359 7.98 -5.418 1 98 344 ASN A O 1
ATOM 2717 N N . LEU A 1 345 ? 18.797 8.367 -3.234 1 98.25 345 LEU A N 1
ATOM 2718 C CA . LEU A 1 345 ? 18.203 7.047 -3.088 1 98.25 345 LEU A CA 1
ATOM 2719 C C . LEU A 1 345 ? 17.047 6.859 -4.07 1 98.25 345 LEU A C 1
ATOM 2721 O O . LEU A 1 345 ? 16.828 5.75 -4.559 1 98.25 345 LEU A O 1
ATOM 2725 N N . ASN A 1 346 ? 16.344 7.945 -4.383 1 98.38 346 ASN A N 1
ATOM 2726 C CA . ASN A 1 346 ? 15.242 7.867 -5.336 1 98.38 346 ASN A CA 1
ATOM 2727 C C . ASN A 1 346 ? 15.695 7.289 -6.672 1 98.38 346 ASN A C 1
ATOM 2729 O O . ASN A 1 346 ? 15.148 6.293 -7.141 1 98.38 346 ASN A O 1
ATOM 2733 N N . ARG A 1 347 ? 16.656 7.914 -7.258 1 97.19 347 ARG A N 1
ATOM 2734 C CA . ARG A 1 347 ? 17.156 7.457 -8.555 1 97.19 347 ARG A CA 1
ATOM 2735 C C . ARG A 1 347 ? 17.797 6.074 -8.438 1 97.19 347 ARG A C 1
ATOM 2737 O O . ARG A 1 347 ? 17.641 5.238 -9.336 1 97.19 347 ARG A O 1
ATOM 2744 N N . GLN A 1 348 ? 18.531 5.859 -7.344 1 97.31 348 GLN A N 1
ATOM 2745 C CA . GLN A 1 348 ? 19.188 4.566 -7.156 1 97.31 348 GLN A CA 1
ATOM 2746 C C . GLN A 1 348 ? 18.172 3.43 -7.156 1 97.31 348 GLN A C 1
ATOM 2748 O O . GLN A 1 348 ? 18.375 2.4 -7.805 1 97.31 348 GLN A O 1
ATOM 2753 N N . ILE A 1 349 ? 17.062 3.625 -6.477 1 96.38 349 ILE A N 1
ATOM 2754 C CA . ILE A 1 349 ? 16.031 2.596 -6.422 1 96.38 349 ILE A CA 1
ATOM 2755 C C . ILE A 1 349 ? 15.328 2.504 -7.77 1 96.38 349 ILE A C 1
ATOM 2757 O O . ILE A 1 349 ? 14.969 1.412 -8.219 1 96.38 349 ILE A O 1
ATOM 2761 N N . SER A 1 350 ? 15.094 3.637 -8.414 1 96.38 350 SER A N 1
ATOM 2762 C CA . SER A 1 350 ? 14.516 3.627 -9.75 1 96.38 350 SER A CA 1
ATOM 2763 C C . SER A 1 350 ? 15.367 2.805 -10.711 1 96.38 350 SER A C 1
ATOM 2765 O O . SER A 1 350 ? 14.844 2.023 -11.508 1 96.38 350 SER A O 1
ATOM 2767 N N . ASP A 1 351 ? 16.688 3.02 -10.641 1 95.19 351 ASP A N 1
ATOM 2768 C CA . ASP A 1 351 ? 17.609 2.275 -11.492 1 95.19 351 ASP A CA 1
ATOM 2769 C C . ASP A 1 351 ? 17.578 0.784 -11.172 1 95.19 351 ASP A C 1
ATOM 2771 O O . ASP A 1 351 ? 17.734 -0.055 -12.062 1 95.19 351 ASP A O 1
ATOM 2775 N N . LYS A 1 352 ? 17.375 0.528 -9.953 1 93.19 352 LYS A N 1
ATOM 2776 C CA . LYS A 1 352 ? 17.391 -0.865 -9.516 1 93.19 352 LYS A CA 1
ATOM 2777 C C . LYS A 1 352 ? 16.125 -1.599 -9.945 1 93.19 352 LYS A C 1
ATOM 2779 O O . LYS A 1 352 ? 16.203 -2.639 -10.602 1 93.19 352 LYS A O 1
ATOM 2784 N N . TRP A 1 353 ? 14.953 -1.058 -9.617 1 93.19 353 TRP A N 1
ATOM 2785 C CA . TRP A 1 353 ? 13.688 -1.762 -9.812 1 93.19 353 TRP A CA 1
ATOM 2786 C C . TRP A 1 353 ? 13.102 -1.467 -11.188 1 93.19 353 TRP A C 1
ATOM 2788 O O . TRP A 1 353 ? 12.383 -2.293 -11.758 1 93.19 353 TRP A O 1
ATOM 2798 N N . SER A 1 354 ? 13.266 -0.266 -11.703 1 94.31 354 SER A N 1
ATOM 2799 C CA . SER A 1 354 ? 12.898 0.158 -13.047 1 94.31 354 SER A CA 1
ATOM 2800 C C . SER A 1 354 ? 11.383 0.214 -13.211 1 94.31 354 SER A C 1
ATOM 2802 O O . SER A 1 354 ? 10.859 -0.04 -14.297 1 94.31 354 SER A O 1
ATOM 2804 N N . PHE A 1 355 ? 10.625 0.515 -12.086 1 96 355 PHE A N 1
ATOM 2805 C CA . PHE A 1 355 ? 9.172 0.58 -12.195 1 96 355 PHE A CA 1
ATOM 2806 C C . PHE A 1 355 ? 8.75 1.646 -13.195 1 96 355 PHE A C 1
ATOM 2808 O O . PHE A 1 355 ? 7.836 1.43 -13.992 1 96 355 PHE A O 1
ATOM 2815 N N . LYS A 1 356 ? 9.438 2.76 -13.188 1 93.44 356 LYS A N 1
ATOM 2816 C CA . LYS A 1 356 ? 9.078 3.846 -14.102 1 93.44 356 LYS A CA 1
ATOM 2817 C C . LYS A 1 356 ? 9.398 3.479 -15.547 1 93.44 356 LYS A C 1
ATOM 2819 O O . LYS A 1 356 ? 8.609 3.758 -16.453 1 93.44 356 LYS A O 1
ATOM 2824 N N . MET A 1 357 ? 10.5 2.809 -15.742 1 92.5 357 MET A N 1
ATOM 2825 C CA . MET A 1 357 ? 10.891 2.408 -17.094 1 92.5 357 MET A CA 1
ATOM 2826 C C . MET A 1 357 ? 9.938 1.36 -17.656 1 92.5 357 MET A C 1
ATOM 2828 O O . MET A 1 357 ? 9.625 1.368 -18.844 1 92.5 357 MET A O 1
ATOM 2832 N N . THR A 1 358 ? 9.438 0.508 -16.766 1 93.94 358 THR A N 1
ATOM 2833 C CA . THR A 1 358 ? 8.562 -0.574 -17.203 1 93.94 358 THR A CA 1
ATOM 2834 C C . THR A 1 358 ? 7.102 -0.238 -16.906 1 93.94 358 THR A C 1
ATOM 2836 O O . THR A 1 358 ? 6.25 -1.128 -16.875 1 93.94 358 THR A O 1
ATOM 2839 N N . GLY A 1 359 ? 6.812 1.047 -16.703 1 95.38 359 GLY A N 1
ATOM 2840 C CA . GLY A 1 359 ? 5.508 1.459 -16.203 1 95.38 359 GLY A CA 1
ATOM 2841 C C . GLY A 1 359 ? 4.434 1.45 -17.281 1 95.38 359 GLY A C 1
ATOM 2842 O O . GLY A 1 359 ? 3.24 1.51 -16.969 1 95.38 359 GLY A O 1
ATOM 2843 N N . ARG A 1 360 ? 4.785 1.347 -18.531 1 96.56 360 ARG A N 1
ATOM 2844 C CA . ARG A 1 360 ? 3.873 1.293 -19.672 1 96.56 360 ARG A CA 1
ATOM 2845 C C . ARG A 1 360 ? 2.803 2.375 -19.562 1 96.56 360 ARG A C 1
ATOM 2847 O O . ARG A 1 360 ? 1.619 2.107 -19.797 1 96.56 360 ARG A O 1
ATOM 2854 N N . TYR A 1 361 ? 3.137 3.607 -19.203 1 96.56 361 TYR A N 1
ATOM 2855 C CA . TYR A 1 361 ? 2.236 4.688 -18.812 1 96.56 361 TYR A CA 1
ATOM 2856 C C . TYR A 1 361 ? 1.389 5.137 -20 1 96.56 361 TYR A C 1
ATOM 2858 O O . TYR A 1 361 ? 0.236 5.543 -19.828 1 96.56 361 TYR A O 1
ATOM 2866 N N . THR A 1 362 ? 1.906 5.051 -21.25 1 96 362 THR A N 1
ATOM 2867 C CA . THR A 1 362 ? 1.133 5.426 -22.422 1 96 362 THR A CA 1
ATOM 2868 C C . THR A 1 362 ? -0.089 4.523 -22.578 1 96 362 THR A C 1
ATOM 2870 O O . THR A 1 362 ? -1.179 5 -22.906 1 96 362 THR A O 1
ATOM 2873 N N . GLU A 1 363 ? 0.104 3.264 -22.344 1 96 363 GLU A N 1
ATOM 2874 C CA . GLU A 1 363 ? -1.013 2.326 -22.422 1 96 363 GLU A CA 1
ATOM 2875 C C . GLU A 1 363 ? -2.057 2.631 -21.344 1 96 363 GLU A C 1
ATOM 2877 O O . GLU A 1 363 ? -3.26 2.59 -21.609 1 96 363 GLU A O 1
ATOM 2882 N N . TYR A 1 364 ? -1.624 2.945 -20.188 1 97.31 364 TYR A N 1
ATOM 2883 C CA . TYR A 1 364 ? -2.541 3.264 -19.094 1 97.31 364 TYR A CA 1
ATOM 2884 C C . TYR A 1 364 ? -3.312 4.547 -19.391 1 97.31 364 TYR A C 1
ATOM 2886 O O . TYR A 1 364 ? -4.496 4.652 -19.062 1 97.31 364 TYR A O 1
ATOM 2894 N N . ALA A 1 365 ? -2.629 5.578 -19.938 1 96.88 365 ALA A N 1
ATOM 2895 C CA . ALA A 1 365 ? -3.307 6.809 -20.328 1 96.88 365 ALA A CA 1
ATOM 2896 C C . ALA A 1 365 ? -4.449 6.523 -21.297 1 96.88 365 ALA A C 1
ATOM 2898 O O . ALA A 1 365 ? -5.555 7.039 -21.141 1 96.88 365 ALA A O 1
ATOM 2899 N N . GLU A 1 366 ? -4.168 5.656 -22.234 1 96.19 366 GLU A N 1
ATOM 2900 C CA . GLU A 1 366 ? -5.18 5.297 -23.219 1 96.19 366 GLU A CA 1
ATOM 2901 C C . GLU A 1 366 ? -6.336 4.539 -22.578 1 96.19 366 GLU A C 1
ATOM 2903 O O . GLU A 1 366 ? -7.504 4.852 -22.828 1 96.19 366 GLU A O 1
ATOM 2908 N N . GLU A 1 367 ? -6 3.578 -21.797 1 95.81 367 GLU A N 1
ATOM 2909 C CA . GLU A 1 367 ? -7.016 2.742 -21.172 1 95.81 367 GLU A CA 1
ATOM 2910 C C . GLU A 1 367 ? -7.891 3.557 -20.219 1 95.81 367 GLU A C 1
ATOM 2912 O O . GLU A 1 367 ? -9.109 3.377 -20.172 1 95.81 367 GLU A O 1
ATOM 2917 N N . LEU A 1 368 ? -7.266 4.41 -19.406 1 96.31 368 LEU A N 1
ATOM 2918 C CA . LEU A 1 368 ? -8.016 5.23 -18.469 1 96.31 368 LEU A CA 1
ATOM 2919 C C . LEU A 1 368 ? -8.914 6.219 -19.203 1 96.31 368 LEU A C 1
ATOM 2921 O O . LEU A 1 368 ? -10.047 6.465 -18.781 1 96.31 368 LEU A O 1
ATOM 2925 N N . THR A 1 369 ? -8.43 6.816 -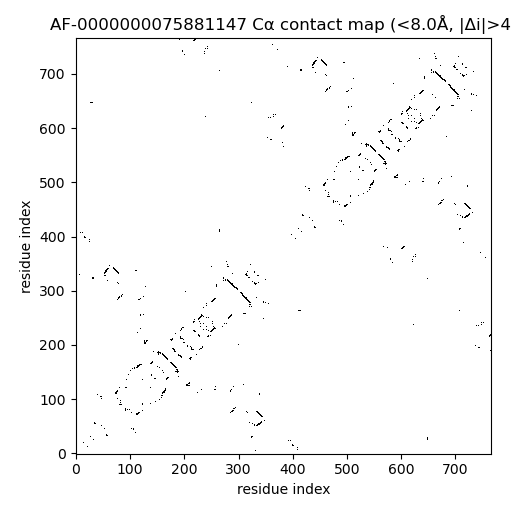20.266 1 96.5 369 THR A N 1
ATOM 2926 C CA . THR A 1 369 ? -9.242 7.719 -21.078 1 96.5 369 THR A CA 1
ATOM 2927 C C . THR A 1 369 ? -10.484 7.008 -21.594 1 96.5 369 THR A C 1
ATOM 2929 O O . THR A 1 369 ? -11.594 7.547 -21.516 1 96.5 369 THR A O 1
ATOM 2932 N N . LYS A 1 370 ? -10.25 5.781 -22.078 1 95.44 370 LYS A N 1
ATOM 2933 C CA . LYS A 1 370 ? -11.383 5 -22.547 1 95.44 370 LYS A CA 1
ATOM 2934 C C . LYS A 1 370 ? -12.359 4.688 -21.422 1 95.44 370 LYS A C 1
ATOM 2936 O O . LYS A 1 370 ? -13.57 4.82 -21.578 1 95.44 370 LYS A O 1
ATOM 2941 N N . ALA A 1 371 ? -11.867 4.379 -20.328 1 94.62 371 ALA A N 1
ATOM 2942 C CA . ALA A 1 371 ? -12.672 3.908 -19.203 1 94.62 371 ALA A CA 1
ATOM 2943 C C . ALA A 1 371 ? -13.516 5.039 -18.625 1 94.62 371 ALA A C 1
ATOM 2945 O O . ALA A 1 371 ? -14.516 4.789 -17.953 1 94.62 371 ALA A O 1
ATOM 2946 N N . THR A 1 372 ? -13.109 6.297 -18.828 1 94.75 372 THR A N 1
ATOM 2947 C CA . THR A 1 372 ? -13.812 7.418 -18.219 1 94.75 372 THR A CA 1
ATOM 2948 C C . THR A 1 372 ? -14.867 7.977 -19.188 1 94.75 372 THR A C 1
ATOM 2950 O O . THR A 1 372 ? -15.578 8.93 -18.844 1 94.75 372 THR A O 1
ATOM 2953 N N . ARG A 1 373 ? -14.984 7.336 -20.344 1 92.31 373 ARG A N 1
ATOM 2954 C CA . ARG A 1 373 ? -16.016 7.738 -21.281 1 92.31 373 ARG A CA 1
ATOM 2955 C C . ARG A 1 373 ? -17.391 7.219 -20.844 1 92.31 373 ARG A C 1
ATOM 2957 O O . ARG A 1 373 ? -17.484 6.141 -20.25 1 92.31 373 ARG A O 1
ATOM 2964 N N . HIS A 1 374 ? -18.344 7.883 -21.219 1 91.12 374 HIS A N 1
ATOM 2965 C CA . HIS A 1 374 ? -19.688 7.535 -20.797 1 91.12 374 HIS A CA 1
ATOM 2966 C C . HIS A 1 374 ? -20.156 6.238 -21.453 1 91.12 374 HIS A C 1
ATOM 2968 O O . HIS A 1 374 ? -21 5.523 -20.891 1 91.12 374 HIS A O 1
ATOM 2974 N N . ASP A 1 375 ? -19.609 5.914 -22.594 1 91.31 375 ASP A N 1
ATOM 2975 C CA . ASP A 1 375 ? -20.062 4.73 -23.328 1 91.31 375 ASP A CA 1
ATOM 2976 C C . ASP A 1 375 ? -19.078 3.58 -23.156 1 91.31 375 ASP A C 1
ATOM 2978 O O . ASP A 1 375 ? -19.078 2.625 -23.938 1 91.31 375 ASP A O 1
ATOM 2982 N N . PHE A 1 376 ? -18.312 3.771 -22.141 1 91.56 376 PHE A N 1
ATOM 2983 C CA . PHE A 1 376 ? -17.281 2.762 -21.938 1 91.56 376 PHE A CA 1
ATOM 2984 C C . PHE A 1 376 ? -17.906 1.409 -21.609 1 91.56 376 PHE A C 1
ATOM 2986 O O . PHE A 1 376 ? -18.844 1.323 -20.797 1 91.56 376 PHE A O 1
ATOM 2993 N N . LYS A 1 377 ? -17.328 0.329 -22.344 1 87.81 377 LYS A N 1
ATOM 2994 C CA . LYS A 1 377 ? -17.641 -1.064 -22.047 1 87.81 377 LYS A CA 1
ATOM 2995 C C . LYS A 1 377 ? -16.391 -1.843 -21.656 1 87.81 377 LYS A C 1
ATOM 2997 O O . LYS A 1 377 ? -15.508 -2.059 -22.5 1 87.81 377 LYS A O 1
ATOM 3002 N N . PRO A 1 378 ? -16.375 -2.275 -20.438 1 86.31 378 PRO A N 1
ATOM 3003 C CA . PRO A 1 378 ? -15.18 -2.996 -20.016 1 86.31 378 PRO A CA 1
ATOM 3004 C C . PRO A 1 378 ? -15.008 -4.336 -20.719 1 86.31 378 PRO A C 1
ATOM 3006 O O . PRO A 1 378 ? -15.992 -4.945 -21.141 1 86.31 378 PRO A O 1
ATOM 3009 N N . LYS A 1 379 ? -13.766 -4.754 -20.844 1 83.31 379 LYS A N 1
ATOM 3010 C CA . LYS A 1 379 ? -13.461 -6.066 -21.406 1 83.31 379 LYS A CA 1
ATOM 3011 C C . LYS A 1 379 ? -13.758 -7.18 -20.406 1 83.31 379 LYS A C 1
ATOM 3013 O O . LYS A 1 379 ? -12.906 -7.527 -19.578 1 83.31 379 LYS A O 1
ATOM 3018 N N . ILE A 1 380 ? -14.914 -7.688 -20.469 1 89.25 380 ILE A N 1
ATOM 3019 C CA . ILE A 1 380 ? -15.336 -8.797 -19.609 1 89.25 380 ILE A CA 1
ATOM 3020 C C . ILE A 1 380 ? -15.57 -10.039 -20.469 1 89.25 380 ILE A C 1
ATOM 3022 O O . ILE A 1 380 ? -16.359 -10.016 -21.406 1 89.25 380 ILE A O 1
ATOM 3026 N N . VAL A 1 381 ? -14.828 -11.086 -20.141 1 92.25 381 VAL A N 1
ATOM 3027 C CA . VAL A 1 381 ? -14.984 -12.352 -20.844 1 92.25 381 VAL A CA 1
ATOM 3028 C C . VAL A 1 381 ? -15.914 -13.273 -20.062 1 92.25 381 VAL A C 1
ATOM 3030 O O . VAL A 1 381 ? -15.773 -13.422 -18.844 1 92.25 381 VAL A O 1
ATOM 3033 N N . LYS A 1 382 ? -16.906 -13.719 -20.734 1 86.69 382 LYS A N 1
ATOM 3034 C CA . LYS A 1 382 ? -17.875 -14.633 -20.141 1 86.69 382 LYS A CA 1
ATOM 3035 C C . LYS A 1 382 ? -17.859 -15.984 -20.844 1 86.69 382 LYS A C 1
ATOM 3037 O O . LYS A 1 382 ? -17.344 -16.109 -21.953 1 86.69 382 LYS A O 1
ATOM 3042 N N . GLU A 1 383 ? -18.375 -17 -20.141 1 86.56 383 GLU A N 1
ATOM 3043 C CA . GLU A 1 383 ? -18.484 -18.297 -20.797 1 86.56 383 GLU A CA 1
ATOM 3044 C C . GLU A 1 383 ? -19.594 -18.297 -21.844 1 86.56 383 GLU A C 1
ATOM 3046 O O . GLU A 1 383 ? -20.625 -17.641 -21.656 1 86.56 383 GLU A O 1
ATOM 3051 N N . MET B 1 1 ? 22.828 -26.094 17.938 1 25.09 1 MET B N 1
ATOM 3052 C CA . MET B 1 1 ? 21.453 -25.672 18.188 1 25.09 1 MET B CA 1
ATOM 3053 C C . MET B 1 1 ? 20.797 -25.172 16.906 1 25.09 1 MET B C 1
ATOM 3055 O O . MET B 1 1 ? 21.344 -24.297 16.219 1 25.09 1 MET B O 1
ATOM 3059 N N . SER B 1 2 ? 20.141 -25.984 16.109 1 30.11 2 SER B N 1
ATOM 3060 C CA . SER B 1 2 ? 19.688 -25.797 14.734 1 30.11 2 SER B CA 1
ATOM 3061 C C . SER B 1 2 ? 18.969 -24.469 14.555 1 30.11 2 SER B C 1
ATOM 3063 O O . SER B 1 2 ? 18.109 -24.109 15.359 1 30.11 2 SER B O 1
ATOM 3065 N N . ALA B 1 3 ? 19.562 -23.406 14.172 1 42.25 3 ALA B N 1
ATOM 3066 C CA . ALA B 1 3 ? 19.016 -22.062 14.008 1 42.25 3 ALA B CA 1
ATOM 3067 C C . ALA B 1 3 ? 17.531 -22.109 13.648 1 42.25 3 ALA B C 1
ATOM 3069 O O . ALA B 1 3 ? 17.172 -22.656 12.609 1 42.25 3 ALA B O 1
ATOM 3070 N N . CYS B 1 4 ? 16.438 -22.312 14.586 1 54.97 4 CYS B N 1
ATOM 3071 C CA . CYS B 1 4 ? 14.984 -22.344 14.469 1 54.97 4 CYS B CA 1
ATOM 3072 C C . CYS B 1 4 ? 14.5 -21.406 13.375 1 54.97 4 CYS B C 1
ATOM 3074 O O . CYS B 1 4 ? 14.75 -20.203 13.438 1 54.97 4 CYS B O 1
ATOM 3076 N N . GLU B 1 5 ? 14.094 -21.953 12.109 1 80.31 5 GLU B N 1
ATOM 3077 C CA . GLU B 1 5 ? 13.664 -21.25 10.906 1 80.31 5 GLU B CA 1
ATOM 3078 C C . GLU B 1 5 ? 12.461 -20.359 11.188 1 80.31 5 GLU B C 1
ATOM 3080 O O . GLU B 1 5 ? 11.531 -20.766 11.891 1 80.31 5 GLU B O 1
ATOM 3085 N N . PHE B 1 6 ? 12.523 -19.062 10.992 1 89.75 6 PHE B N 1
ATOM 3086 C CA . PHE B 1 6 ? 11.414 -18.125 11.141 1 89.75 6 PHE B CA 1
ATOM 3087 C C . PHE B 1 6 ? 10.234 -18.547 10.273 1 89.75 6 PHE B C 1
ATOM 3089 O O . PHE B 1 6 ? 10.273 -18.406 9.055 1 89.75 6 PHE B O 1
ATOM 3096 N N . GLU B 1 7 ? 9.227 -19.109 10.922 1 92.25 7 GLU B N 1
ATOM 3097 C CA . GLU B 1 7 ? 8.125 -19.75 10.211 1 92.25 7 GLU B CA 1
ATOM 3098 C C . GLU B 1 7 ? 7.129 -18.719 9.68 1 92.25 7 GLU B C 1
ATOM 3100 O O . GLU B 1 7 ? 6.621 -18.859 8.57 1 92.25 7 GLU B O 1
ATOM 3105 N N . SER B 1 8 ? 6.734 -17.812 10.562 1 94.25 8 SER B N 1
ATOM 3106 C CA . SER B 1 8 ? 5.809 -16.781 10.117 1 94.25 8 SER B CA 1
ATOM 3107 C C . SER B 1 8 ? 5.773 -15.609 11.102 1 94.25 8 SER B C 1
ATOM 3109 O O . SER B 1 8 ? 6.094 -15.773 12.281 1 94.25 8 SER B O 1
ATOM 3111 N N . LEU B 1 9 ? 5.434 -14.453 10.609 1 94.44 9 LEU B N 1
ATOM 3112 C CA . LEU B 1 9 ? 5.219 -13.273 11.438 1 94.44 9 LEU B CA 1
ATOM 3113 C C . LEU B 1 9 ? 4.152 -13.539 12.492 1 94.44 9 LEU B C 1
ATOM 3115 O O . LEU B 1 9 ? 4.348 -13.227 13.672 1 94.44 9 LEU B O 1
ATOM 3119 N N . GLU B 1 10 ? 3.084 -14.172 12.133 1 95.12 10 GLU B N 1
ATOM 3120 C CA . GLU B 1 10 ? 1.946 -14.43 13.008 1 95.12 10 GLU B CA 1
ATOM 3121 C C . GLU B 1 10 ? 2.346 -15.305 14.188 1 95.12 10 GLU B C 1
ATOM 3123 O O . GLU B 1 10 ? 1.993 -15.008 15.336 1 95.12 10 GLU B O 1
ATOM 3128 N N . LYS B 1 11 ? 3.037 -16.344 13.859 1 94.44 11 LYS B N 1
ATOM 3129 C CA . LYS B 1 11 ? 3.461 -17.25 14.922 1 94.44 11 LYS B CA 1
ATOM 3130 C C . LYS B 1 11 ? 4.344 -16.516 15.938 1 94.44 11 LYS B C 1
ATOM 3132 O O . LYS B 1 11 ? 4.207 -16.734 17.141 1 94.44 11 LYS B O 1
ATOM 3137 N N . SER B 1 12 ? 5.254 -15.68 15.469 1 95.56 12 SER B N 1
ATOM 3138 C CA . SER B 1 12 ? 6.125 -14.93 16.359 1 95.56 12 SER B CA 1
ATOM 3139 C C . SER B 1 12 ? 5.316 -13.992 17.266 1 95.56 12 SER B C 1
ATOM 3141 O O . SER B 1 12 ? 5.539 -13.945 18.469 1 95.56 12 SER B O 1
ATOM 3143 N N . LEU B 1 13 ? 4.398 -13.281 16.719 1 96.69 13 LEU B N 1
ATOM 3144 C CA . LEU B 1 13 ? 3.57 -12.367 17.5 1 96.69 13 LEU B CA 1
ATOM 3145 C C . LEU B 1 13 ? 2.738 -13.125 18.531 1 96.69 13 LEU B C 1
ATOM 3147 O O . LEU B 1 13 ? 2.693 -12.742 19.703 1 96.69 13 LEU B O 1
ATOM 3151 N N . GLU B 1 14 ? 2.135 -14.211 18.094 1 96.25 14 GLU B N 1
ATOM 3152 C CA . GLU B 1 14 ? 1.239 -14.984 18.953 1 96.25 14 GLU B CA 1
ATOM 3153 C C . GLU B 1 14 ? 2.006 -15.656 20.078 1 96.25 14 GLU B C 1
ATOM 3155 O O . GLU B 1 14 ? 1.474 -15.836 21.172 1 96.25 14 GLU B O 1
ATOM 3160 N N . SER B 1 15 ? 3.213 -16 19.797 1 96.12 15 SER B N 1
ATOM 3161 C CA . SER B 1 15 ? 4.008 -16.734 20.781 1 96.12 15 SER B CA 1
ATOM 3162 C C . SER B 1 15 ? 4.559 -15.812 21.859 1 96.12 15 SER B C 1
ATOM 3164 O O . SER B 1 15 ? 4.828 -16.234 22.984 1 96.12 15 SER B O 1
ATOM 3166 N N . HIS B 1 16 ? 4.668 -14.516 21.547 1 96.62 16 HIS B N 1
ATOM 3167 C CA . HIS B 1 16 ? 5.48 -13.719 22.453 1 96.62 16 HIS B CA 1
ATOM 3168 C C . HIS B 1 16 ? 4.684 -12.547 23.016 1 96.62 16 HIS B C 1
ATOM 3170 O O . HIS B 1 16 ? 5.047 -11.992 24.062 1 96.62 16 HIS B O 1
ATOM 3176 N N . LEU B 1 17 ? 3.645 -12.117 22.375 1 97 17 LEU B N 1
ATOM 3177 C CA . LEU B 1 17 ? 2.895 -10.969 22.875 1 97 17 LEU B CA 1
ATOM 3178 C C . LEU B 1 17 ? 1.795 -11.406 23.828 1 97 17 LEU B C 1
ATOM 3180 O O . LEU B 1 17 ? 1.088 -12.383 23.578 1 97 17 LEU B O 1
ATOM 3184 N N . PRO B 1 18 ? 1.659 -10.602 24.953 1 96.56 18 PRO B N 1
ATOM 3185 C CA . PRO B 1 18 ? 0.477 -10.852 25.781 1 96.56 18 PRO B CA 1
ATOM 3186 C C . PRO B 1 18 ? -0.831 -10.602 25.031 1 96.56 18 PRO B C 1
ATOM 3188 O O . PRO B 1 18 ? -0.858 -9.82 24.078 1 96.56 18 PRO B O 1
ATOM 3191 N N . GLU B 1 19 ? -1.832 -11.203 25.5 1 95.44 19 GLU B N 1
ATOM 3192 C CA . GLU B 1 19 ? -3.111 -11.242 24.797 1 95.44 19 GLU B CA 1
ATOM 3193 C C . GLU B 1 19 ? -3.6 -9.836 24.469 1 95.44 19 GLU B C 1
ATOM 3195 O O . GLU B 1 19 ? -4.004 -9.562 23.344 1 95.44 19 GLU B O 1
ATOM 3200 N N . ALA B 1 20 ? -3.576 -8.961 25.453 1 94 20 ALA B N 1
ATOM 3201 C CA . ALA B 1 20 ? -4.074 -7.605 25.234 1 94 20 ALA B CA 1
ATOM 3202 C C . ALA B 1 20 ? -3.227 -6.859 24.203 1 94 20 ALA B C 1
ATOM 3204 O O . ALA B 1 20 ? -3.756 -6.137 23.359 1 94 20 ALA B O 1
ATOM 3205 N N . GLU B 1 21 ? -1.908 -7.023 24.281 1 94.5 21 GLU B N 1
ATOM 3206 C CA . GLU B 1 21 ? -0.992 -6.41 23.328 1 94.5 21 GLU B CA 1
ATOM 3207 C C . GLU B 1 21 ? -1.16 -7.016 21.938 1 94.5 21 GLU B C 1
ATOM 3209 O O . GLU B 1 21 ? -1.12 -6.297 20.938 1 94.5 21 GLU B O 1
ATOM 3214 N N . LEU B 1 22 ? -1.325 -8.312 21.969 1 96.5 22 LEU B N 1
ATOM 3215 C CA . LEU B 1 22 ? -1.484 -9.016 20.703 1 96.5 22 LEU B CA 1
ATOM 3216 C C . LEU B 1 22 ? -2.709 -8.508 19.953 1 96.5 22 LEU B C 1
ATOM 3218 O O . LEU B 1 22 ? -2.66 -8.305 18.734 1 96.5 22 LEU B O 1
ATOM 3222 N N . ALA B 1 23 ? -3.785 -8.297 20.656 1 95.12 23 ALA B N 1
ATOM 3223 C CA . ALA B 1 23 ? -5.016 -7.82 20.031 1 95.12 23 ALA B CA 1
ATOM 3224 C C . ALA B 1 23 ? -4.809 -6.461 19.375 1 95.12 23 ALA B C 1
ATOM 3226 O O . ALA B 1 23 ? -5.25 -6.234 18.25 1 95.12 23 ALA B O 1
ATOM 3227 N N . GLU B 1 24 ? -4.137 -5.527 20.078 1 94.56 24 GLU B N 1
ATOM 3228 C CA . GLU B 1 24 ? -3.877 -4.195 19.531 1 94.56 24 GLU B CA 1
ATOM 3229 C C . GLU B 1 24 ? -2.922 -4.258 18.344 1 94.56 24 GLU B C 1
ATOM 3231 O O . GLU B 1 24 ? -3.119 -3.562 17.344 1 94.56 24 GLU B O 1
ATOM 3236 N N . VAL B 1 25 ? -1.902 -5.105 18.5 1 96.12 25 VAL B N 1
ATOM 3237 C CA . VAL B 1 25 ? -0.908 -5.242 17.453 1 96.12 25 VAL B CA 1
ATOM 3238 C C . VAL B 1 25 ? -1.565 -5.812 16.188 1 96.12 25 VAL B C 1
ATOM 3240 O O . VAL B 1 25 ? -1.356 -5.305 15.086 1 96.12 25 VAL B O 1
ATOM 3243 N N . LYS B 1 26 ? -2.4 -6.82 16.344 1 95.88 26 LYS B N 1
ATOM 3244 C CA . LYS B 1 26 ? -3.088 -7.418 15.203 1 95.88 26 LYS B CA 1
ATOM 3245 C C . LYS B 1 26 ? -4.039 -6.418 14.547 1 95.88 26 LYS B C 1
ATOM 3247 O O . LYS B 1 26 ? -4.141 -6.355 13.32 1 95.88 26 LYS B O 1
ATOM 3252 N N . ARG B 1 27 ? -4.711 -5.672 15.359 1 94.94 27 ARG B N 1
ATOM 3253 C CA . ARG B 1 27 ? -5.629 -4.668 14.836 1 94.94 27 ARG B CA 1
ATOM 3254 C C . ARG B 1 27 ? -4.898 -3.658 13.961 1 94.94 27 ARG B C 1
ATOM 3256 O O . ARG B 1 27 ? -5.371 -3.307 12.875 1 94.94 27 ARG B O 1
ATOM 3263 N N . ILE B 1 28 ? -3.773 -3.188 14.414 1 94.75 28 ILE B N 1
ATOM 3264 C CA . ILE B 1 28 ? -3.014 -2.168 13.695 1 94.75 28 ILE B CA 1
ATOM 3265 C C . ILE B 1 28 ? -2.404 -2.771 12.43 1 94.75 28 ILE B C 1
ATOM 3267 O O . ILE B 1 28 ? -2.441 -2.156 11.367 1 94.75 28 ILE B O 1
ATOM 3271 N N . LEU B 1 29 ? -1.933 -4.023 12.516 1 95.12 29 LEU B N 1
ATOM 3272 C CA . LEU B 1 29 ? -1.175 -4.629 11.422 1 95.12 29 LEU B CA 1
ATOM 3273 C C . LEU B 1 29 ? -2.109 -5.215 10.367 1 95.12 29 LEU B C 1
ATOM 3275 O O . LEU B 1 29 ? -1.807 -5.184 9.172 1 95.12 29 LEU B O 1
ATOM 3279 N N . PHE B 1 30 ? -3.344 -5.773 10.82 1 95.38 30 PHE B N 1
ATOM 3280 C CA . PHE B 1 30 ? -4.113 -6.598 9.898 1 95.38 30 PHE B CA 1
ATOM 3281 C C . PHE B 1 30 ? -5.516 -6.035 9.711 1 95.38 30 PHE B C 1
ATOM 3283 O O . PHE B 1 30 ? -6.238 -6.453 8.805 1 95.38 30 PHE B O 1
ATOM 3290 N N . GLY B 1 31 ? -5.918 -5.051 10.523 1 95.12 31 GLY B N 1
ATOM 3291 C CA . GLY B 1 31 ? -7.285 -4.559 10.461 1 95.12 31 GLY B CA 1
ATOM 3292 C C . GLY B 1 31 ? -8.273 -5.449 11.18 1 95.12 31 GLY B C 1
ATOM 3293 O O . GLY B 1 31 ? -7.902 -6.184 12.102 1 95.12 31 GLY B O 1
ATOM 3294 N N . LYS B 1 32 ? -9.562 -5.309 10.836 1 93.94 32 LYS B N 1
ATOM 3295 C CA . LYS B 1 32 ? -10.609 -6.133 11.445 1 93.94 32 LYS B CA 1
ATOM 3296 C C . LYS B 1 32 ? -10.258 -7.613 11.359 1 93.94 32 LYS B C 1
ATOM 3298 O O . LYS B 1 32 ? -9.867 -8.102 10.297 1 93.94 32 LYS B O 1
ATOM 3303 N N . GLU B 1 33 ? -10.375 -8.25 12.438 1 93.06 33 GLU B N 1
ATOM 3304 C CA . GLU B 1 33 ? -10 -9.656 12.5 1 93.06 33 GLU B CA 1
ATOM 3305 C C . GLU B 1 33 ? -10.906 -10.508 11.617 1 93.06 33 GLU B C 1
ATOM 3307 O O . GLU B 1 33 ? -12.125 -10.336 11.617 1 93.06 33 GLU B O 1
ATOM 3312 N N . THR B 1 34 ? -10.234 -11.336 10.836 1 95.69 34 THR B N 1
ATOM 3313 C CA . THR B 1 34 ? -10.977 -12.367 10.117 1 95.69 34 THR B CA 1
ATOM 3314 C C . THR B 1 34 ? -11.266 -13.555 11.031 1 95.69 34 THR B C 1
ATOM 3316 O O . THR B 1 34 ? -10.438 -13.914 11.867 1 95.69 34 THR B O 1
ATOM 3319 N N . THR B 1 35 ? -12.391 -14.164 10.891 1 95.56 35 THR B N 1
ATOM 3320 C CA . THR B 1 35 ? -12.742 -15.312 11.727 1 95.56 35 THR B CA 1
ATOM 3321 C C . THR B 1 35 ? -12.219 -16.609 11.109 1 95.56 35 THR B C 1
ATOM 3323 O O . THR B 1 35 ? -12.062 -16.703 9.891 1 95.56 35 THR B O 1
ATOM 3326 N N . ASN B 1 36 ? -11.969 -17.562 11.984 1 96.56 36 ASN B N 1
ATOM 3327 C CA . ASN B 1 36 ? -11.547 -18.875 11.5 1 96.56 36 ASN B CA 1
ATOM 3328 C C . ASN B 1 36 ? -12.68 -19.594 10.781 1 96.56 36 ASN B C 1
ATOM 3330 O O . ASN B 1 36 ? -13.82 -19.594 11.242 1 96.56 36 ASN B O 1
ATOM 3334 N N . LEU B 1 37 ? -12.336 -20.078 9.68 1 97.44 37 LEU B N 1
ATOM 3335 C CA . LEU B 1 37 ? -13.289 -20.891 8.93 1 97.44 37 LEU B CA 1
ATOM 3336 C C . LEU B 1 37 ? -13.305 -22.312 9.453 1 97.44 37 LEU B C 1
ATOM 3338 O O . LEU B 1 37 ? -12.25 -22.906 9.703 1 97.44 37 LEU B O 1
ATOM 3342 N N . ASP B 1 38 ? -14.5 -22.906 9.688 1 96.38 38 ASP B N 1
ATOM 3343 C CA . ASP B 1 38 ? -14.609 -24.328 10.031 1 96.38 38 ASP B CA 1
ATOM 3344 C C . ASP B 1 38 ? -14.297 -25.203 8.828 1 96.38 38 ASP B C 1
ATOM 3346 O O . ASP B 1 38 ? -15.078 -25.266 7.875 1 96.38 38 ASP B O 1
ATOM 3350 N N . LEU B 1 39 ? -13.188 -25.875 8.875 1 98.25 39 LEU B N 1
ATOM 3351 C CA . LEU B 1 39 ? -12.781 -26.766 7.789 1 98.25 39 LEU B CA 1
ATOM 3352 C C . LEU B 1 39 ? -13.172 -28.203 8.094 1 98.25 39 LEU B C 1
ATOM 3354 O O . LEU B 1 39 ? -13.086 -28.656 9.242 1 98.25 39 LEU B O 1
ATOM 3358 N N . PRO B 1 40 ? -13.578 -28.984 7.07 1 98.5 40 PRO B N 1
ATOM 3359 C CA . PRO B 1 40 ? -13.938 -30.375 7.305 1 98.5 40 PRO B CA 1
ATOM 3360 C C . PRO B 1 40 ? -12.781 -31.188 7.879 1 98.5 40 PRO B C 1
ATOM 3362 O O . PRO B 1 40 ? -11.633 -31.016 7.469 1 98.5 40 PRO B O 1
ATOM 3365 N N . THR B 1 41 ? -13.148 -32.094 8.781 1 98.31 41 THR B N 1
ATOM 3366 C CA . THR B 1 41 ? -12.148 -32.969 9.422 1 98.31 41 THR B CA 1
ATOM 3367 C C . THR B 1 41 ? -11.383 -33.781 8.383 1 98.31 41 THR B C 1
ATOM 3369 O O . THR B 1 41 ? -10.172 -33.938 8.5 1 98.31 41 THR B O 1
ATOM 3372 N N . CYS B 1 42 ? -12.078 -34.25 7.406 1 98.5 42 CYS B N 1
ATOM 3373 C CA . CYS B 1 42 ? -11.438 -35.062 6.367 1 98.5 42 CYS B CA 1
ATOM 3374 C C . CYS B 1 42 ? -10.398 -34.219 5.613 1 98.5 42 CYS B C 1
ATOM 3376 O O . CYS B 1 42 ? -9.352 -34.75 5.219 1 98.5 42 CYS B O 1
ATOM 3378 N N . ALA B 1 43 ? -10.711 -32.969 5.371 1 98.81 43 ALA B N 1
ATOM 3379 C CA . ALA B 1 43 ? -9.758 -32.094 4.691 1 98.81 43 ALA B CA 1
ATOM 3380 C C . ALA B 1 43 ? -8.516 -31.859 5.547 1 98.81 43 ALA B C 1
ATOM 3382 O O . ALA B 1 43 ? -7.391 -31.891 5.039 1 98.81 43 ALA B O 1
ATOM 3383 N N . VAL B 1 44 ? -8.719 -31.594 6.805 1 98.69 44 VAL B N 1
ATOM 3384 C CA . VAL B 1 44 ? -7.613 -31.359 7.73 1 98.69 44 VAL B CA 1
ATOM 3385 C C . VAL B 1 44 ? -6.719 -32.594 7.797 1 98.69 44 VAL B C 1
ATOM 3387 O O . VAL B 1 44 ? -5.492 -32.5 7.754 1 98.69 44 VAL B O 1
ATOM 3390 N N . GLU B 1 45 ? -7.316 -33.781 7.887 1 98.69 45 GLU B N 1
ATOM 3391 C CA . GLU B 1 45 ? -6.57 -35.031 7.938 1 98.69 45 GLU B CA 1
ATOM 3392 C C . GLU B 1 45 ? -5.801 -35.281 6.641 1 98.69 45 GLU B C 1
ATOM 3394 O O . GLU B 1 45 ? -4.637 -35.656 6.668 1 98.69 45 GLU B O 1
ATOM 3399 N N . ALA B 1 46 ? -6.48 -35.031 5.551 1 98.81 46 ALA B N 1
ATOM 3400 C CA . ALA B 1 46 ? -5.836 -35.219 4.254 1 98.81 46 ALA B CA 1
ATOM 3401 C C . ALA B 1 46 ? -4.629 -34.312 4.098 1 98.81 46 ALA B C 1
ATOM 3403 O O . ALA B 1 46 ? -3.578 -34.719 3.609 1 98.81 46 ALA B O 1
ATOM 3404 N N . ALA B 1 47 ? -4.801 -33.031 4.461 1 98.81 47 ALA B N 1
ATOM 3405 C CA . ALA B 1 47 ? -3.697 -32.094 4.379 1 98.81 47 ALA B CA 1
ATOM 3406 C C . ALA B 1 47 ? -2.523 -32.531 5.246 1 98.81 47 ALA B C 1
ATOM 3408 O O . ALA B 1 47 ? -1.365 -32.438 4.836 1 98.81 47 ALA B O 1
ATOM 3409 N N . SER B 1 48 ? -2.852 -32.969 6.438 1 98.5 48 SER B N 1
ATOM 3410 C CA . SER B 1 48 ? -1.817 -33.469 7.34 1 98.5 48 SER B CA 1
ATOM 3411 C C . SER B 1 48 ? -1.091 -34.688 6.75 1 98.5 48 SER B C 1
ATOM 3413 O O . SER B 1 48 ? 0.14 -34.719 6.773 1 98.5 48 SER B O 1
ATOM 3415 N N . GLU B 1 49 ? -1.822 -35.594 6.266 1 98.5 49 GLU B N 1
ATOM 3416 C CA . GLU B 1 49 ? -1.256 -36.812 5.672 1 98.5 49 GLU B CA 1
ATOM 3417 C C . GLU B 1 49 ? -0.368 -36.469 4.477 1 98.5 49 GLU B C 1
ATOM 3419 O O . GLU B 1 49 ? 0.658 -37.125 4.258 1 98.5 49 GLU B O 1
ATOM 3424 N N . ARG B 1 50 ? -0.834 -35.531 3.781 1 98.38 50 ARG B N 1
ATOM 3425 C CA . ARG B 1 50 ? -0.132 -35.188 2.555 1 98.38 50 ARG B CA 1
ATOM 3426 C C . ARG B 1 50 ? 0.876 -34.062 2.805 1 98.38 50 ARG B C 1
ATOM 3428 O O . ARG B 1 50 ? 1.473 -33.531 1.862 1 98.38 50 ARG B O 1
ATOM 3435 N N . ASP B 1 51 ? 1.059 -33.562 3.967 1 98.25 51 ASP B N 1
ATOM 3436 C CA . ASP B 1 51 ? 2.125 -32.719 4.5 1 98.25 51 ASP B CA 1
ATOM 3437 C C . ASP B 1 51 ? 2.078 -31.328 3.879 1 98.25 51 ASP B C 1
ATOM 3439 O O . ASP B 1 51 ? 3.07 -30.859 3.312 1 98.25 51 ASP B O 1
ATOM 3443 N N . PHE B 1 52 ? 1.021 -30.656 3.982 1 98.69 52 PHE B N 1
ATOM 3444 C CA . PHE B 1 52 ? 0.94 -29.234 3.674 1 98.69 52 PHE B CA 1
ATOM 3445 C C . PHE B 1 52 ? 0.012 -28.516 4.648 1 98.69 52 PHE B C 1
ATOM 3447 O O . PHE B 1 52 ? -0.866 -29.141 5.25 1 98.69 52 PHE B O 1
ATOM 3454 N N . GLU B 1 53 ? 0.277 -27.234 4.891 1 98.62 53 GLU B N 1
ATOM 3455 C CA . GLU B 1 53 ? -0.507 -26.406 5.809 1 98.62 53 GLU B CA 1
ATOM 3456 C C . GLU B 1 53 ? -1.877 -26.078 5.219 1 98.62 53 GLU B C 1
ATOM 3458 O O . GLU B 1 53 ? -1.98 -25.672 4.059 1 98.62 53 GLU B O 1
ATOM 3463 N N . LEU B 1 54 ? -2.939 -26.359 5.941 1 98.88 54 LEU B N 1
ATOM 3464 C CA . LEU B 1 54 ? -4.301 -25.953 5.594 1 98.88 54 LEU B CA 1
ATOM 3465 C C . LEU B 1 54 ? -4.836 -24.953 6.602 1 98.88 54 LEU B C 1
ATOM 3467 O O . LEU B 1 54 ? -4.883 -25.219 7.801 1 98.88 54 LEU B O 1
ATOM 3471 N N . ARG B 1 55 ? -5.137 -23.75 6.145 1 98.56 55 ARG B N 1
ATOM 3472 C CA . ARG B 1 55 ? -5.742 -22.703 6.969 1 98.56 55 ARG B CA 1
ATOM 3473 C C . ARG B 1 55 ? -7.008 -22.156 6.316 1 98.56 55 ARG B C 1
ATOM 3475 O O . ARG B 1 55 ? -7.156 -22.219 5.094 1 98.56 55 ARG B O 1
ATOM 3482 N N . GLY B 1 56 ? -7.922 -21.703 7.121 1 98.69 56 GLY B N 1
ATOM 3483 C CA . GLY B 1 56 ? -9.172 -21.141 6.633 1 98.69 56 GLY B CA 1
ATOM 3484 C C . GLY B 1 56 ? -9.617 -19.906 7.395 1 98.69 56 GLY B C 1
ATOM 3485 O O . GLY B 1 56 ? -9.539 -19.875 8.625 1 98.69 56 GLY B O 1
ATOM 3486 N N . TYR B 1 57 ? -10.039 -18.891 6.699 1 98.69 57 TYR B N 1
ATOM 3487 C CA . TYR B 1 57 ? -10.531 -17.656 7.309 1 98.69 57 TYR B CA 1
ATOM 3488 C C . TYR B 1 57 ? -11.758 -17.141 6.574 1 98.69 57 TYR B C 1
ATOM 3490 O O . TYR B 1 57 ? -12.062 -17.578 5.461 1 98.69 57 TYR B O 1
ATOM 3498 N N . ARG B 1 58 ? -12.453 -16.25 7.207 1 98.06 58 ARG B N 1
ATOM 3499 C CA . ARG B 1 58 ? -13.688 -15.711 6.633 1 98.06 58 ARG B CA 1
ATOM 3500 C C . ARG B 1 58 ? -13.758 -14.203 6.805 1 98.06 58 ARG B C 1
ATOM 3502 O O . ARG B 1 58 ? -13.461 -13.68 7.879 1 98.06 58 ARG B O 1
ATOM 3509 N N . PHE B 1 59 ? -14.062 -13.531 5.707 1 97.44 59 PHE B N 1
ATOM 3510 C CA . PHE B 1 59 ? -14.461 -12.125 5.758 1 97.44 59 PHE B CA 1
ATOM 3511 C C . PHE B 1 59 ? -15.969 -11.992 5.922 1 97.44 59 PHE B C 1
ATOM 3513 O O . PHE B 1 59 ? -16.734 -12.695 5.254 1 97.44 59 PHE B O 1
ATOM 3520 N N . GLU B 1 60 ? -16.328 -11.055 6.699 1 91.69 60 GLU B N 1
ATOM 3521 C CA . GLU B 1 60 ? -17.766 -10.852 6.922 1 91.69 60 GLU B CA 1
ATOM 3522 C C . GLU B 1 60 ? -18.234 -9.562 6.262 1 91.69 60 GLU B C 1
ATOM 3524 O O . GLU B 1 60 ? -17.484 -8.594 6.148 1 91.69 60 GLU B O 1
ATOM 3529 N N . ALA B 1 61 ? -19.469 -9.617 5.73 1 95.62 61 ALA B N 1
ATOM 3530 C CA . ALA B 1 61 ? -20.172 -8.445 5.219 1 95.62 61 ALA B CA 1
ATOM 3531 C C . ALA B 1 61 ? -21.516 -8.258 5.93 1 95.62 61 ALA B C 1
ATOM 3533 O O . ALA B 1 61 ? -22.031 -9.195 6.535 1 95.62 61 ALA B O 1
ATOM 3534 N N . THR B 1 62 ? -22 -7.078 5.91 1 95.19 62 THR B N 1
ATOM 3535 C CA . THR B 1 62 ? -23.281 -6.781 6.539 1 95.19 62 THR B CA 1
ATOM 3536 C C . THR B 1 62 ? -24.438 -7.383 5.734 1 95.19 62 THR B C 1
ATOM 3538 O O . THR B 1 62 ? -24.406 -7.371 4.5 1 95.19 62 THR B O 1
ATOM 3541 N N . GLN B 1 63 ? -25.422 -7.891 6.395 1 96.19 63 GLN B N 1
ATOM 3542 C CA . GLN B 1 63 ? -26.625 -8.383 5.73 1 96.19 63 GLN B CA 1
ATOM 3543 C C . GLN B 1 63 ? -27.453 -7.227 5.172 1 96.19 63 GLN B C 1
ATOM 3545 O O . GLN B 1 63 ? -27.734 -6.254 5.883 1 96.19 63 GLN B O 1
ATOM 3550 N N . GLU B 1 64 ? -27.812 -7.387 3.904 1 96.62 64 GLU B N 1
ATOM 3551 C CA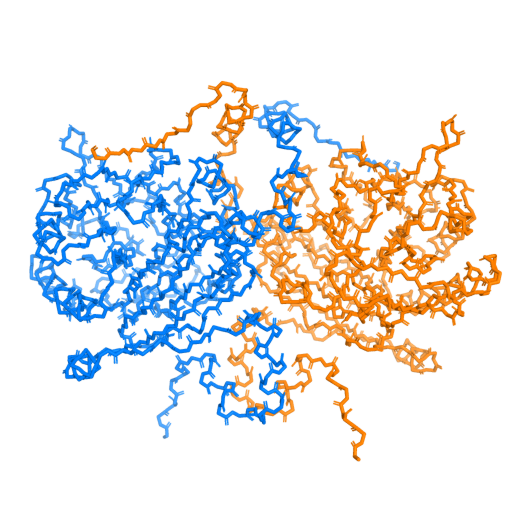 . GLU B 1 64 ? -28.641 -6.379 3.264 1 96.62 64 GLU B CA 1
ATOM 3552 C C . GLU B 1 64 ? -30.078 -6.887 3.08 1 96.62 64 GLU B C 1
ATOM 3554 O O . GLU B 1 64 ? -30.312 -8.094 3.08 1 96.62 64 GLU B O 1
ATOM 3559 N N . GLN B 1 65 ? -31.031 -5.879 2.912 1 96.38 65 GLN B N 1
ATOM 3560 C CA . GLN B 1 65 ? -32.438 -6.23 2.777 1 96.38 65 GLN B CA 1
ATOM 3561 C C . GLN B 1 65 ? -32.75 -6.777 1.386 1 96.38 65 GLN B C 1
ATOM 3563 O O . GLN B 1 65 ? -33.531 -7.703 1.236 1 96.38 65 GLN B O 1
ATOM 3568 N N . LEU B 1 66 ? -32.062 -6.246 0.33 1 96.38 66 LEU B N 1
ATOM 3569 C CA . LEU B 1 66 ? -32.469 -6.559 -1.035 1 96.38 66 LEU B CA 1
ATOM 3570 C C . LEU B 1 66 ? -31.469 -7.496 -1.704 1 96.38 66 LEU B C 1
ATOM 3572 O O . LEU B 1 66 ? -31.828 -8.289 -2.568 1 96.38 66 LEU B O 1
ATOM 3576 N N . ARG B 1 67 ? -30.188 -7.406 -1.44 1 94.62 67 ARG B N 1
ATOM 3577 C CA . ARG B 1 67 ? -29.172 -8.227 -2.086 1 94.62 67 ARG B CA 1
ATOM 3578 C C . ARG B 1 67 ? -28.766 -9.406 -1.2 1 94.62 67 ARG B C 1
ATOM 3580 O O . ARG B 1 67 ? -28.219 -9.219 -0.113 1 94.62 67 ARG B O 1
ATOM 3587 N N . PRO B 1 68 ? -29.031 -10.555 -1.621 1 96.38 68 PRO B N 1
ATOM 3588 C CA . PRO B 1 68 ? -28.562 -11.695 -0.837 1 96.38 68 PRO B CA 1
ATOM 3589 C C . PRO B 1 68 ? -27.047 -11.789 -0.791 1 96.38 68 PRO B C 1
ATOM 3591 O O . PRO B 1 68 ? -26.359 -11.32 -1.709 1 96.38 68 PRO B O 1
ATOM 3594 N N . PRO B 1 69 ? -26.516 -12.383 0.296 1 96.94 69 PRO B N 1
ATOM 3595 C CA . PRO B 1 69 ? -25.062 -12.578 0.347 1 96.94 69 PRO B CA 1
ATOM 3596 C C . PRO B 1 69 ? -24.531 -13.344 -0.864 1 96.94 69 PRO B C 1
ATOM 3598 O O . PRO B 1 69 ? -25.172 -14.281 -1.34 1 96.94 69 PRO B O 1
ATOM 3601 N N . ARG B 1 70 ? -23.453 -12.867 -1.393 1 97.31 70 ARG B N 1
ATOM 3602 C CA . ARG B 1 70 ? -22.688 -13.57 -2.428 1 97.31 70 ARG B CA 1
ATOM 3603 C C . ARG B 1 70 ? -21.422 -14.195 -1.853 1 97.31 70 ARG B C 1
ATOM 3605 O O . ARG B 1 70 ? -20.312 -13.766 -2.164 1 97.31 70 ARG B O 1
ATOM 3612 N N . ARG B 1 71 ? -21.625 -15.273 -1.15 1 97.88 71 ARG B N 1
ATOM 3613 C CA . ARG B 1 71 ? -20.516 -15.922 -0.452 1 97.88 71 ARG B CA 1
ATOM 3614 C C . ARG B 1 71 ? -19.828 -16.953 -1.349 1 97.88 71 ARG B C 1
ATOM 3616 O O . ARG B 1 71 ? -20.5 -17.797 -1.946 1 97.88 71 ARG B O 1
ATOM 3623 N N . ILE B 1 72 ? -18.562 -16.828 -1.483 1 98.44 72 ILE B N 1
ATOM 3624 C CA . ILE B 1 72 ? -17.766 -17.797 -2.215 1 98.44 72 ILE B CA 1
ATOM 3625 C C . ILE B 1 72 ? -16.5 -18.125 -1.431 1 98.44 72 ILE B C 1
ATOM 3627 O O . ILE B 1 72 ? -16.156 -17.422 -0.474 1 98.44 72 ILE B O 1
ATOM 3631 N N . ARG B 1 73 ? -15.867 -19.203 -1.793 1 98.88 73 ARG B N 1
ATOM 3632 C CA . ARG B 1 73 ? -14.586 -19.594 -1.208 1 98.88 73 ARG B CA 1
ATOM 3633 C C . ARG B 1 73 ? -13.492 -19.641 -2.268 1 98.88 73 ARG B C 1
ATOM 3635 O O . ARG B 1 73 ? -13.68 -20.219 -3.34 1 98.88 73 ARG B O 1
ATOM 3642 N N . VAL B 1 74 ? -12.391 -18.953 -1.957 1 98.94 74 VAL B N 1
ATOM 3643 C CA . VAL B 1 74 ? -11.219 -19.062 -2.816 1 98.94 74 VAL B CA 1
ATOM 3644 C C . VAL B 1 74 ? -10.156 -19.922 -2.139 1 98.94 74 VAL B C 1
ATOM 3646 O O . VAL B 1 74 ? -10.117 -20.016 -0.911 1 98.94 74 VAL B O 1
ATOM 3649 N N . GLY B 1 75 ? -9.367 -20.594 -2.93 1 98.94 75 GLY B N 1
ATOM 3650 C CA . GLY B 1 75 ? -8.195 -21.328 -2.479 1 98.94 75 GLY B CA 1
ATOM 3651 C C . GLY B 1 75 ? -6.902 -20.797 -3.062 1 98.94 75 GLY B C 1
ATOM 3652 O O . GLY B 1 75 ? -6.77 -20.688 -4.281 1 98.94 75 GLY B O 1
ATOM 3653 N N . LEU B 1 76 ? -5.98 -20.359 -2.203 1 99 76 LEU B N 1
ATOM 3654 C CA . LEU B 1 76 ? -4.637 -19.969 -2.607 1 99 76 LEU B CA 1
ATOM 3655 C C . LEU B 1 76 ? -3.637 -21.078 -2.33 1 99 76 LEU B C 1
ATOM 3657 O O . LEU B 1 76 ? -3.494 -21.516 -1.188 1 99 76 LEU B O 1
ATOM 3661 N N . VAL B 1 77 ? -2.938 -21.516 -3.361 1 98.94 77 VAL B N 1
ATOM 3662 C CA . VAL B 1 77 ? -2.002 -22.625 -3.205 1 98.94 77 VAL B CA 1
ATOM 3663 C C . VAL B 1 77 ? -0.568 -22.109 -3.289 1 98.94 77 VAL B C 1
ATOM 3665 O O . VAL B 1 77 ? -0.185 -21.484 -4.277 1 98.94 77 VAL B O 1
ATOM 3668 N N . GLN B 1 78 ? 0.212 -22.297 -2.219 1 98.94 78 GLN B N 1
ATOM 3669 C CA . GLN B 1 78 ? 1.658 -22.125 -2.266 1 98.94 78 GLN B CA 1
ATOM 3670 C C . GLN B 1 78 ? 2.389 -23.453 -2.16 1 98.94 78 GLN B C 1
ATOM 3672 O O . GLN B 1 78 ? 2.023 -24.297 -1.345 1 98.94 78 GLN B O 1
ATOM 3677 N N . HIS B 1 79 ? 3.404 -23.672 -3.002 1 98.81 79 HIS B N 1
ATOM 3678 C CA . HIS B 1 79 ? 4.125 -24.938 -2.959 1 98.81 79 HIS B CA 1
ATOM 3679 C C . HIS B 1 79 ? 5.512 -24.797 -3.58 1 98.81 79 HIS B C 1
ATOM 3681 O O . HIS B 1 79 ? 5.777 -23.844 -4.316 1 98.81 79 HIS B O 1
ATOM 3687 N N . ARG B 1 80 ? 6.355 -25.734 -3.232 1 98.5 80 ARG B N 1
ATOM 3688 C CA . ARG B 1 80 ? 7.688 -25.859 -3.82 1 98.5 80 ARG B CA 1
ATOM 3689 C C . ARG B 1 80 ? 7.707 -26.891 -4.934 1 98.5 80 ARG B C 1
ATOM 3691 O O . ARG B 1 80 ? 6.754 -27.672 -5.09 1 98.5 80 ARG B O 1
ATOM 3698 N N . ILE B 1 81 ? 8.75 -26.922 -5.68 1 98.19 81 ILE B N 1
ATOM 3699 C CA . ILE B 1 81 ? 8.898 -27.969 -6.688 1 98.19 81 ILE B CA 1
ATOM 3700 C C . ILE B 1 81 ? 9.062 -29.328 -6.004 1 98.19 81 ILE B C 1
ATOM 3702 O O . ILE B 1 81 ? 9.5 -29.406 -4.852 1 98.19 81 ILE B O 1
ATOM 3706 N N . VAL B 1 82 ? 8.727 -30.312 -6.758 1 98.44 82 VAL B N 1
ATOM 3707 C CA . VAL B 1 82 ? 8.695 -31.656 -6.18 1 98.44 82 VAL B CA 1
ATOM 3708 C C . VAL B 1 82 ? 10.008 -32.375 -6.477 1 98.44 82 VAL B C 1
ATOM 3710 O O . VAL B 1 82 ? 10.617 -32.969 -5.582 1 98.44 82 VAL B O 1
ATOM 3713 N N . LEU B 1 83 ? 10.453 -32.344 -7.715 1 98.56 83 LEU B N 1
ATOM 3714 C CA . LEU B 1 83 ? 11.688 -33 -8.133 1 98.56 83 LEU B CA 1
ATOM 3715 C C . LEU B 1 83 ? 12.805 -32 -8.32 1 98.56 83 LEU B C 1
ATOM 3717 O O . LEU B 1 83 ? 12.547 -30.812 -8.523 1 98.56 83 LEU B O 1
ATOM 3721 N N . PRO B 1 84 ? 14.062 -32.5 -8.273 1 97.81 84 PRO B N 1
ATOM 3722 C CA . PRO B 1 84 ? 15.18 -31.578 -8.508 1 97.81 84 PRO B CA 1
ATOM 3723 C C . PRO B 1 84 ? 15.164 -30.969 -9.906 1 97.81 84 PRO B C 1
ATOM 3725 O O . PRO B 1 84 ? 14.578 -31.547 -10.828 1 97.81 84 PRO B O 1
ATOM 3728 N N . THR B 1 85 ? 15.836 -29.875 -10.047 1 97.69 85 THR B N 1
ATOM 3729 C CA . THR B 1 85 ? 15.773 -29.094 -11.273 1 97.69 85 THR B CA 1
ATOM 3730 C C . THR B 1 85 ? 16.484 -29.812 -12.414 1 97.69 85 THR B C 1
ATOM 3732 O O . THR B 1 85 ? 16.312 -29.438 -13.586 1 97.69 85 THR B O 1
ATOM 3735 N N . ASP B 1 86 ? 17.25 -30.828 -12.094 1 96.75 86 ASP B N 1
ATOM 3736 C CA . ASP B 1 86 ? 17.953 -31.531 -13.148 1 96.75 86 ASP B CA 1
ATOM 3737 C C . ASP B 1 86 ? 17.219 -32.812 -13.57 1 96.75 86 ASP B C 1
ATOM 3739 O O . ASP B 1 86 ? 17.719 -33.594 -14.375 1 96.75 86 ASP B O 1
ATOM 3743 N N . ALA B 1 87 ? 16.062 -33.062 -12.977 1 98.25 87 ALA B N 1
ATOM 3744 C CA . ALA B 1 87 ? 15.234 -34.156 -13.43 1 98.25 87 ALA B CA 1
ATOM 3745 C C . ALA B 1 87 ? 14.695 -33.906 -14.836 1 98.25 87 ALA B C 1
ATOM 3747 O O . ALA B 1 87 ? 14.656 -32.75 -15.297 1 98.25 87 ALA B O 1
ATOM 3748 N N . PRO B 1 88 ? 14.328 -35.062 -15.586 1 97.94 88 PRO B N 1
ATOM 3749 C CA . PRO B 1 88 ? 13.711 -34.844 -16.891 1 97.94 88 PRO B CA 1
ATOM 3750 C C . PRO B 1 88 ? 12.484 -33.938 -16.844 1 97.94 88 PRO B C 1
ATOM 3752 O O . PRO B 1 88 ? 11.695 -34.031 -15.891 1 97.94 88 PRO B O 1
ATOM 3755 N N . ILE B 1 89 ? 12.336 -33.156 -17.844 1 97.88 89 ILE B N 1
ATOM 3756 C CA . ILE B 1 89 ? 11.328 -32.094 -17.875 1 97.88 89 ILE B CA 1
ATOM 3757 C C . ILE B 1 89 ? 9.938 -32.688 -17.656 1 97.88 89 ILE B C 1
ATOM 3759 O O . ILE B 1 89 ? 9.18 -32.219 -16.797 1 97.88 89 ILE B O 1
ATOM 3763 N N . LEU B 1 90 ? 9.617 -33.719 -18.359 1 98.06 90 LEU B N 1
ATOM 3764 C CA . LEU B 1 90 ? 8.289 -34.312 -18.266 1 98.06 90 LEU B CA 1
ATOM 3765 C C . LEU B 1 90 ? 8.047 -34.875 -16.859 1 98.06 90 LEU B C 1
ATOM 3767 O O . LEU B 1 90 ? 6.922 -34.812 -16.344 1 98.06 90 LEU B O 1
ATOM 3771 N N . ASP B 1 91 ? 9.078 -35.438 -16.234 1 98.56 91 ASP B N 1
ATOM 3772 C CA . ASP B 1 91 ? 8.945 -35.938 -14.875 1 98.56 91 ASP B CA 1
ATOM 3773 C C . ASP B 1 91 ? 8.641 -34.781 -13.898 1 98.56 91 ASP B C 1
ATOM 3775 O O . ASP B 1 91 ? 7.836 -34.969 -12.984 1 98.56 91 ASP B O 1
ATOM 3779 N N . GLN B 1 92 ? 9.328 -33.719 -14.086 1 98.56 92 GLN B N 1
ATOM 3780 C CA . GLN B 1 92 ? 9.07 -32.531 -13.242 1 98.56 92 GLN B CA 1
ATOM 3781 C C . GLN B 1 92 ? 7.625 -32.062 -13.375 1 98.56 92 GLN B C 1
ATOM 3783 O O . GLN B 1 92 ? 6.953 -31.828 -12.367 1 98.56 92 GLN B O 1
ATOM 3788 N N . ILE B 1 93 ? 7.109 -31.984 -14.625 1 98.62 93 ILE B N 1
ATOM 3789 C CA . ILE B 1 93 ? 5.746 -31.531 -14.883 1 98.62 93 ILE B CA 1
ATOM 3790 C C . ILE B 1 93 ? 4.754 -32.5 -14.234 1 98.62 93 ILE B C 1
ATOM 3792 O O . ILE B 1 93 ? 3.836 -32.062 -13.531 1 98.62 93 ILE B O 1
ATOM 3796 N N . ASN B 1 94 ? 4.969 -33.75 -14.43 1 98.56 94 ASN B N 1
ATOM 3797 C CA . ASN B 1 94 ? 4.066 -34.781 -13.883 1 98.56 94 ASN B CA 1
ATOM 3798 C C . ASN B 1 94 ? 4.051 -34.75 -12.359 1 98.56 94 ASN B C 1
ATOM 3800 O O . ASN B 1 94 ? 3.002 -34.938 -11.742 1 98.56 94 ASN B O 1
ATOM 3804 N N . ALA B 1 95 ? 5.227 -34.562 -11.797 1 98.75 95 ALA B N 1
ATOM 3805 C CA . ALA B 1 95 ? 5.305 -34.5 -10.336 1 98.75 95 ALA B CA 1
ATOM 3806 C C . ALA B 1 95 ? 4.52 -33.312 -9.805 1 98.75 95 ALA B C 1
ATOM 3808 O O . ALA B 1 95 ? 3.844 -33.406 -8.773 1 98.75 95 ALA B O 1
ATOM 3809 N N . MET B 1 96 ? 4.641 -32.219 -10.477 1 98.75 96 MET B N 1
ATOM 3810 C CA . MET B 1 96 ? 3.896 -31.031 -10.07 1 98.75 96 MET B CA 1
ATOM 3811 C C . MET B 1 96 ? 2.396 -31.234 -10.242 1 98.75 96 MET B C 1
ATOM 3813 O O . MET B 1 96 ? 1.604 -30.844 -9.391 1 98.75 96 MET B O 1
ATOM 3817 N N . HIS B 1 97 ? 1.973 -31.844 -11.375 1 98.81 97 HIS B N 1
ATOM 3818 C CA . HIS B 1 97 ? 0.564 -32.156 -11.586 1 98.81 97 HIS B CA 1
ATOM 3819 C C . HIS B 1 97 ? 0.014 -33 -10.453 1 98.81 97 HIS B C 1
ATOM 3821 O O . HIS B 1 97 ? -1.077 -32.75 -9.945 1 98.81 97 HIS B O 1
ATOM 3827 N N . SER B 1 98 ? 0.787 -34 -10.109 1 98.75 98 SER B N 1
ATOM 3828 C CA . SER B 1 98 ? 0.361 -34.875 -9.031 1 98.75 98 SER B CA 1
ATOM 3829 C C . SER B 1 98 ? 0.191 -34.125 -7.719 1 98.75 98 SER B C 1
ATOM 3831 O O . SER B 1 98 ? -0.821 -34.281 -7.031 1 98.75 98 SER B O 1
ATOM 3833 N N . ARG B 1 99 ? 1.172 -33.312 -7.383 1 98.75 99 ARG B N 1
ATOM 3834 C CA . ARG B 1 99 ? 1.134 -32.531 -6.145 1 98.75 99 ARG B CA 1
ATOM 3835 C C . ARG B 1 99 ? -0.069 -31.609 -6.121 1 98.75 99 ARG B C 1
ATOM 3837 O O . ARG B 1 99 ? -0.786 -31.531 -5.121 1 98.75 99 ARG B O 1
ATOM 3844 N N . ILE B 1 100 ? -0.318 -30.906 -7.203 1 98.75 100 ILE B N 1
ATOM 3845 C CA . ILE B 1 100 ? -1.432 -29.969 -7.301 1 98.75 100 ILE B CA 1
ATOM 3846 C C . ILE B 1 100 ? -2.754 -30.734 -7.238 1 98.75 100 ILE B C 1
ATOM 3848 O O . ILE B 1 100 ? -3.717 -30.266 -6.625 1 98.75 100 ILE B O 1
ATOM 3852 N N . GLY B 1 101 ? -2.779 -31.891 -7.91 1 98.75 101 GLY B N 1
ATOM 3853 C CA . GLY B 1 101 ? -3.973 -32.719 -7.816 1 98.75 101 GLY B CA 1
ATOM 3854 C C . GLY B 1 101 ? -4.363 -33.031 -6.387 1 98.75 101 GLY B C 1
ATOM 3855 O O . GLY B 1 101 ? -5.543 -32.969 -6.035 1 98.75 101 GLY B O 1
ATOM 3856 N N . GLU B 1 102 ? -3.369 -33.344 -5.543 1 98.75 102 GLU B N 1
ATOM 3857 C CA . GLU B 1 102 ? -3.598 -33.625 -4.133 1 98.75 102 GLU B CA 1
ATOM 3858 C C . GLU B 1 102 ? -4.156 -32.406 -3.395 1 98.75 102 GLU B C 1
ATOM 3860 O O . GLU B 1 102 ? -5.094 -32.531 -2.602 1 98.75 102 GLU B O 1
ATOM 3865 N N . ILE B 1 103 ? -3.613 -31.312 -3.617 1 98.88 103 ILE B N 1
ATOM 3866 C CA . ILE B 1 103 ? -3.994 -30.094 -2.898 1 98.88 103 ILE B CA 1
ATOM 3867 C C . ILE B 1 103 ? -5.383 -29.641 -3.346 1 98.88 103 ILE B C 1
ATOM 3869 O O . ILE B 1 103 ? -6.207 -29.234 -2.521 1 98.88 103 ILE B O 1
ATOM 3873 N N . VAL B 1 104 ? -5.645 -29.75 -4.68 1 98.88 104 VAL B N 1
ATOM 3874 C CA . VAL B 1 104 ? -6.93 -29.328 -5.223 1 98.88 104 VAL B CA 1
ATOM 3875 C C . VAL B 1 104 ? -8.039 -30.234 -4.703 1 98.88 104 VAL B C 1
ATOM 3877 O O . VAL B 1 104 ? -9.156 -29.781 -4.449 1 98.88 104 VAL B O 1
ATOM 3880 N N . GLU B 1 105 ? -7.738 -31.5 -4.523 1 98.88 105 GLU B N 1
ATOM 3881 C CA . GLU B 1 105 ? -8.727 -32.375 -3.924 1 98.88 105 GLU B CA 1
ATOM 3882 C C . GLU B 1 105 ? -9.133 -31.906 -2.535 1 98.88 105 GLU B C 1
ATOM 3884 O O . GLU B 1 105 ? -10.32 -31.906 -2.195 1 98.88 105 GLU B O 1
ATOM 3889 N N . VAL B 1 106 ? -8.148 -31.5 -1.726 1 98.94 106 VAL B N 1
ATOM 3890 C CA . VAL B 1 106 ? -8.43 -30.984 -0.391 1 98.94 106 VAL B CA 1
ATOM 3891 C C . VAL B 1 106 ? -9.211 -29.688 -0.5 1 98.94 106 VAL B C 1
ATOM 3893 O O . VAL B 1 106 ? -10.117 -29.422 0.298 1 98.94 106 VAL B O 1
ATOM 3896 N N . ALA B 1 107 ? -8.836 -28.844 -1.462 1 98.94 107 ALA B N 1
ATOM 3897 C CA . ALA B 1 107 ? -9.609 -27.625 -1.706 1 98.94 107 ALA B CA 1
ATOM 3898 C C . ALA B 1 107 ? -11.078 -27.953 -1.98 1 98.94 107 ALA B C 1
ATOM 3900 O O . ALA B 1 107 ? -11.977 -27.266 -1.487 1 98.94 107 ALA B O 1
ATOM 3901 N N . ALA B 1 108 ? -11.297 -28.984 -2.764 1 98.88 108 ALA B N 1
ATOM 3902 C CA . ALA B 1 108 ? -12.656 -29.422 -3.072 1 98.88 108 ALA B CA 1
ATOM 3903 C C . ALA B 1 108 ? -13.398 -29.844 -1.808 1 98.88 108 ALA B C 1
ATOM 3905 O O . ALA B 1 108 ? -14.578 -29.531 -1.633 1 98.88 108 ALA B O 1
ATOM 3906 N N . MET B 1 109 ? -12.695 -30.594 -0.912 1 98.81 109 MET B N 1
ATOM 3907 C CA . MET B 1 109 ? -13.281 -31 0.362 1 98.81 109 MET B CA 1
ATOM 3908 C C . MET B 1 109 ? -13.727 -29.781 1.169 1 98.81 109 MET B C 1
ATOM 3910 O O . MET B 1 109 ? -14.688 -29.859 1.938 1 98.81 109 MET B O 1
ATOM 3914 N N . CYS B 1 110 ? -13.047 -28.688 0.979 1 98.88 110 CYS B N 1
ATOM 3915 C CA . CYS B 1 110 ? -13.312 -27.484 1.754 1 98.88 110 CYS B CA 1
ATOM 3916 C C . CYS B 1 110 ? -14.352 -26.609 1.062 1 98.88 110 CYS B C 1
ATOM 3918 O O . CYS B 1 110 ? -14.664 -25.516 1.54 1 98.88 110 CYS B O 1
ATOM 3920 N N . GLY B 1 111 ? -14.836 -26.984 -0.112 1 98.69 111 GLY B N 1
ATOM 3921 C CA . GLY B 1 111 ? -15.859 -26.234 -0.815 1 98.69 111 GLY B CA 1
ATOM 3922 C C . GLY B 1 111 ? -15.312 -25.031 -1.565 1 98.69 111 GLY B C 1
ATOM 3923 O O . GLY B 1 111 ? -16.016 -24.047 -1.757 1 98.69 111 GLY B O 1
ATOM 3924 N N . VAL B 1 112 ? -14.078 -25.062 -1.961 1 98.88 112 VAL B N 1
ATOM 3925 C CA . VAL B 1 112 ? -13.469 -23.969 -2.701 1 98.88 112 VAL B CA 1
ATOM 3926 C C . VAL B 1 112 ? -14.141 -23.828 -4.07 1 98.88 112 VAL B C 1
ATOM 3928 O O . VAL B 1 112 ? -14.359 -24.828 -4.758 1 98.88 112 VAL B O 1
ATOM 3931 N N . ASN B 1 113 ? -14.492 -22.594 -4.457 1 98.88 113 ASN B N 1
ATOM 3932 C CA . ASN B 1 113 ? -15.125 -22.297 -5.734 1 98.88 113 ASN B CA 1
ATOM 3933 C C . ASN B 1 113 ? -14.102 -21.891 -6.789 1 98.88 113 ASN B C 1
ATOM 3935 O O . ASN B 1 113 ? -14.273 -22.203 -7.973 1 98.88 113 ASN B O 1
ATOM 3939 N N . ILE B 1 114 ? -13.125 -21.156 -6.414 1 98.94 114 ILE B N 1
ATOM 3940 C CA . ILE B 1 114 ? -12.062 -20.672 -7.289 1 98.94 114 ILE B CA 1
ATOM 3941 C C . ILE B 1 114 ? -10.703 -20.953 -6.656 1 98.94 114 ILE B C 1
ATOM 3943 O O . ILE B 1 114 ? -10.453 -20.562 -5.516 1 98.94 114 ILE B O 1
ATOM 3947 N N . VAL B 1 115 ? -9.844 -21.672 -7.328 1 98.94 115 VAL B N 1
ATOM 3948 C CA . VAL B 1 115 ? -8.5 -21.953 -6.82 1 98.94 115 VAL B CA 1
ATOM 3949 C C . VAL B 1 115 ? -7.461 -21.312 -7.734 1 98.94 115 VAL B C 1
ATOM 3951 O O . VAL B 1 115 ? -7.629 -21.281 -8.953 1 98.94 115 VAL B O 1
ATOM 3954 N N . CYS B 1 116 ? -6.453 -20.688 -7.164 1 99 116 CYS B N 1
ATOM 3955 C CA . CYS B 1 116 ? -5.367 -20.062 -7.914 1 99 116 CYS B CA 1
ATOM 3956 C C . CYS B 1 116 ? -4.016 -20.625 -7.477 1 99 116 CYS B C 1
ATOM 3958 O O . CYS B 1 116 ? -3.752 -20.75 -6.281 1 99 116 CYS B O 1
ATOM 3960 N N . PHE B 1 117 ? -3.232 -21.016 -8.43 1 98.94 117 PHE B N 1
ATOM 3961 C CA . PHE B 1 117 ? -1.881 -21.5 -8.172 1 98.94 117 PHE B CA 1
ATOM 3962 C C . PHE B 1 117 ? -0.874 -20.359 -8.273 1 98.94 117 PHE B C 1
ATOM 3964 O O . PHE B 1 117 ? -1.215 -19.25 -8.711 1 98.94 117 PHE B O 1
ATOM 3971 N N . GLN B 1 118 ? 0.385 -20.609 -7.777 1 98.81 118 GLN B N 1
ATOM 3972 C CA . GLN B 1 118 ? 1.428 -19.594 -7.836 1 98.81 118 GLN B CA 1
ATOM 3973 C C . GLN B 1 118 ? 1.976 -19.453 -9.25 1 98.81 118 GLN B C 1
ATOM 3975 O O . GLN B 1 118 ? 1.567 -20.172 -10.156 1 98.81 118 GLN B O 1
ATOM 3980 N N . GLU B 1 119 ? 2.871 -18.484 -9.453 1 98.81 119 GLU B N 1
ATOM 3981 C CA . GLU B 1 119 ? 3.398 -18.109 -10.766 1 98.81 119 GLU B CA 1
ATOM 3982 C C . GLU B 1 119 ? 4.211 -19.25 -11.375 1 98.81 119 GLU B C 1
ATOM 3984 O O . GLU B 1 119 ? 5.098 -19.797 -10.727 1 98.81 119 GLU B O 1
ATOM 3989 N N . THR B 1 120 ? 3.885 -19.594 -12.68 1 98.69 120 THR B N 1
ATOM 3990 C CA . THR B 1 120 ? 4.574 -20.625 -13.43 1 98.69 120 THR B CA 1
ATOM 3991 C C . THR B 1 120 ? 4.777 -21.875 -12.57 1 98.69 120 THR B C 1
ATOM 3993 O O . THR B 1 120 ? 5.898 -22.391 -12.461 1 98.69 120 THR B O 1
ATOM 3996 N N . TRP B 1 121 ? 3.75 -22.391 -12.102 1 98.81 121 TRP B N 1
ATOM 3997 C CA . TRP B 1 121 ? 3.768 -23.391 -11.031 1 98.81 121 TRP B CA 1
ATOM 3998 C C . TRP B 1 121 ? 4.266 -24.734 -11.555 1 98.81 121 TRP B C 1
ATOM 4000 O O . TRP B 1 121 ? 4.641 -25.609 -10.773 1 98.81 121 TRP B O 1
ATOM 4010 N N . THR B 1 122 ? 4.383 -24.969 -12.844 1 98.56 122 THR B N 1
ATOM 4011 C CA . THR B 1 122 ? 4.727 -26.266 -13.422 1 98.56 122 THR B CA 1
ATOM 4012 C C . THR B 1 122 ? 6.242 -26.422 -13.523 1 98.56 122 THR B C 1
ATOM 4014 O O . THR B 1 122 ? 6.734 -27.5 -13.875 1 98.56 122 THR B O 1
ATOM 4017 N N . MET B 1 123 ? 6.977 -25.453 -13.227 1 98.38 123 MET B N 1
ATOM 4018 C CA . MET B 1 123 ? 8.414 -25.516 -13.461 1 98.38 123 MET B CA 1
ATOM 4019 C C . MET B 1 123 ? 9.18 -24.812 -12.344 1 98.38 123 MET B C 1
ATOM 4021 O O . MET B 1 123 ? 8.594 -24.031 -11.578 1 98.38 123 MET B O 1
ATOM 4025 N N . PRO B 1 124 ? 10.523 -25.156 -12.242 1 98.06 124 PRO B N 1
ATOM 4026 C CA . PRO B 1 124 ? 11.352 -24.297 -11.391 1 98.06 124 PRO B CA 1
ATOM 4027 C C . PRO B 1 124 ? 11.461 -22.875 -11.922 1 98.06 124 PRO B C 1
ATOM 4029 O O . PRO B 1 124 ? 11.25 -22.641 -13.117 1 98.06 124 PRO B O 1
ATOM 4032 N N . PHE B 1 125 ? 11.727 -21.969 -11.094 1 97.5 125 PHE B N 1
ATOM 4033 C CA . PHE B 1 125 ? 11.891 -20.594 -11.531 1 97.5 125 PHE B CA 1
ATOM 4034 C C . PHE B 1 125 ? 13.211 -20.406 -12.258 1 97.5 125 PHE B C 1
ATOM 4036 O O . PHE B 1 125 ? 14.094 -19.688 -11.781 1 97.5 125 PHE B O 1
ATOM 4043 N N . ALA B 1 126 ? 13.336 -20.938 -13.391 1 96.62 126 ALA B N 1
ATOM 4044 C CA . ALA B 1 126 ? 14.547 -20.922 -14.203 1 96.62 126 ALA B CA 1
ATOM 4045 C C . ALA B 1 126 ? 14.844 -19.516 -14.719 1 96.62 126 ALA B C 1
ATOM 4047 O O . ALA B 1 126 ? 15.953 -19.25 -15.18 1 96.62 126 ALA B O 1
ATOM 4048 N N . PHE B 1 127 ? 13.883 -18.641 -14.578 1 96.25 127 PHE B N 1
ATOM 4049 C CA . PHE B 1 127 ? 13.984 -17.281 -15.102 1 96.25 127 PHE B CA 1
ATOM 4050 C C . PHE B 1 127 ? 15.031 -16.484 -14.328 1 96.25 127 PHE B C 1
ATOM 4052 O O . PHE B 1 127 ? 15.367 -15.367 -14.711 1 96.25 127 PHE B O 1
ATOM 4059 N N . CYS B 1 128 ? 15.531 -17.078 -13.289 1 94.44 128 CYS B N 1
ATOM 4060 C CA . CYS B 1 128 ? 16.641 -16.469 -12.57 1 94.44 128 CYS B CA 1
ATOM 4061 C C . CYS B 1 128 ? 17.953 -16.656 -13.32 1 94.44 128 CYS B C 1
ATOM 4063 O O . CYS B 1 128 ? 18.969 -16.031 -12.992 1 94.44 128 CYS B O 1
ATOM 4065 N N . THR B 1 129 ? 17.906 -17.547 -14.305 1 93.19 129 THR B N 1
ATOM 4066 C CA . THR B 1 129 ? 19.047 -17.75 -15.18 1 93.19 129 THR B CA 1
ATOM 4067 C C . THR B 1 129 ? 18.797 -17.156 -16.562 1 93.19 129 THR B C 1
ATOM 4069 O O . THR B 1 129 ? 17.75 -16.547 -16.797 1 93.19 129 THR B O 1
ATOM 4072 N N . ARG B 1 130 ? 19.75 -17.359 -17.422 1 92.5 130 ARG B N 1
ATOM 4073 C CA . ARG B 1 130 ? 19.594 -16.969 -18.828 1 92.5 130 ARG B CA 1
ATOM 4074 C C . ARG B 1 130 ? 19.766 -18.172 -19.75 1 92.5 130 ARG B C 1
ATOM 4076 O O . ARG B 1 130 ? 20 -18.016 -20.953 1 92.5 130 ARG B O 1
ATOM 4083 N N . GLU B 1 131 ? 19.641 -19.312 -19.062 1 92.56 131 GLU B N 1
ATOM 4084 C CA . GLU B 1 131 ? 19.766 -20.562 -19.797 1 92.56 131 GLU B CA 1
ATOM 4085 C C . GLU B 1 131 ? 18.422 -20.984 -20.391 1 92.56 131 GLU B C 1
ATOM 4087 O O . GLU B 1 131 ? 17.562 -21.5 -19.688 1 92.56 131 GLU B O 1
ATOM 4092 N N . LYS B 1 132 ? 18.266 -20.828 -21.609 1 93.25 132 LYS B N 1
ATOM 4093 C CA . LYS B 1 132 ? 16.984 -21.125 -22.266 1 93.25 132 LYS B CA 1
ATOM 4094 C C . LYS B 1 132 ? 16.719 -22.625 -22.281 1 93.25 132 LYS B C 1
ATOM 4096 O O . LYS B 1 132 ? 15.609 -23.062 -21.938 1 93.25 132 LYS B O 1
ATOM 4101 N N . GLU B 1 133 ? 17.766 -23.328 -22.672 1 94.25 133 GLU B N 1
ATOM 4102 C CA . GLU B 1 133 ? 17.609 -24.781 -22.688 1 94.25 133 GLU B CA 1
ATOM 4103 C C . GLU B 1 133 ? 18.031 -25.406 -21.359 1 94.25 133 GLU B C 1
ATOM 4105 O O . GLU B 1 133 ? 19.078 -25.062 -20.812 1 94.25 133 GLU B O 1
ATOM 4110 N N . PRO B 1 134 ? 17.328 -26.312 -20.906 1 96.56 134 PRO B N 1
ATOM 4111 C CA . PRO B 1 134 ? 16.125 -26.938 -21.453 1 96.56 134 PRO B CA 1
ATOM 4112 C C . PRO B 1 134 ? 14.836 -26.25 -21.016 1 96.56 134 PRO B C 1
ATOM 4114 O O . PRO B 1 134 ? 13.742 -26.766 -21.266 1 96.56 134 PRO B O 1
ATOM 4117 N N . TRP B 1 135 ? 14.906 -25.203 -20.359 1 97.12 135 TRP B N 1
ATOM 4118 C CA . TRP B 1 135 ? 13.805 -24.656 -19.594 1 97.12 135 TRP B CA 1
ATOM 4119 C C . TRP B 1 135 ? 12.641 -24.266 -20.5 1 97.12 135 TRP B C 1
ATOM 4121 O O . TRP B 1 135 ? 11.477 -24.375 -20.094 1 97.12 135 TRP B O 1
ATOM 4131 N N . THR B 1 136 ? 12.922 -23.844 -21.703 1 97.25 136 THR B N 1
ATOM 4132 C CA . THR B 1 136 ? 11.859 -23.422 -22.609 1 97.25 136 THR B CA 1
ATOM 4133 C C . THR B 1 136 ? 11 -24.609 -23.031 1 97.25 136 THR B C 1
ATOM 4135 O O . THR B 1 136 ? 9.914 -24.438 -23.578 1 97.25 136 THR B O 1
ATOM 4138 N N . GLU B 1 137 ? 11.469 -25.812 -22.703 1 97.56 137 GLU B N 1
ATOM 4139 C CA . GLU B 1 137 ? 10.68 -27 -23 1 97.56 137 GLU B CA 1
ATOM 4140 C C . GLU B 1 137 ? 9.453 -27.094 -22.094 1 97.56 137 GLU B C 1
ATOM 4142 O O . GLU B 1 137 ? 8.516 -27.844 -22.391 1 97.56 137 GLU B O 1
ATOM 4147 N N . PHE B 1 138 ? 9.414 -26.359 -21.047 1 98.19 138 PHE B N 1
ATOM 4148 C CA . PHE B 1 138 ? 8.25 -26.328 -20.156 1 98.19 138 PHE B CA 1
ATOM 4149 C C . PHE B 1 138 ? 7.102 -25.562 -20.812 1 98.19 138 PHE B C 1
ATOM 4151 O O . PHE B 1 138 ? 5.957 -25.656 -20.359 1 98.19 138 PHE B O 1
ATOM 4158 N N . ALA B 1 139 ? 7.406 -24.766 -21.828 1 98.25 139 ALA B N 1
ATOM 4159 C CA . ALA B 1 139 ? 6.395 -23.906 -22.438 1 98.25 139 ALA B CA 1
ATOM 4160 C C . ALA B 1 139 ? 5.352 -24.75 -23.172 1 98.25 139 ALA B C 1
ATOM 4162 O O . ALA B 1 139 ? 5.688 -25.75 -23.828 1 98.25 139 ALA B O 1
ATOM 4163 N N . GLU B 1 140 ? 4.168 -24.359 -23.047 1 97.88 140 GLU B N 1
ATOM 4164 C CA . GLU B 1 140 ? 3.076 -25.094 -23.688 1 97.88 140 GLU B CA 1
ATOM 4165 C C . GLU B 1 140 ? 1.949 -24.141 -24.109 1 97.88 140 GLU B C 1
ATOM 4167 O O . GLU B 1 140 ? 1.939 -22.969 -23.719 1 97.88 140 GLU B O 1
ATOM 4172 N N . SER B 1 141 ? 1.049 -24.672 -24.938 1 97.44 141 SER B N 1
ATOM 4173 C CA . SER B 1 141 ? -0.12 -23.891 -25.344 1 97.44 141 SER B CA 1
ATOM 4174 C C . SER B 1 141 ? -1.009 -23.562 -24.141 1 97.44 141 SER B C 1
ATOM 4176 O O . SER B 1 141 ? -1.281 -24.438 -23.312 1 97.44 141 SER B O 1
ATOM 4178 N N . ALA B 1 142 ? -1.432 -22.328 -24.078 1 97.31 142 ALA B N 1
ATOM 4179 C CA . ALA B 1 142 ? -2.357 -21.938 -23.016 1 97.31 142 ALA B CA 1
ATOM 4180 C C . ALA B 1 142 ? -3.715 -22.609 -23.188 1 97.31 142 ALA B C 1
ATOM 4182 O O . ALA B 1 142 ? -4.414 -22.875 -22.219 1 97.31 142 ALA B O 1
ATOM 4183 N N . GLU B 1 143 ? -4.062 -22.922 -24.391 1 95.56 143 GLU B N 1
ATOM 4184 C CA . GLU B 1 143 ? -5.414 -23.391 -24.688 1 95.56 143 GLU B CA 1
ATOM 4185 C C . GLU B 1 143 ? -5.465 -24.906 -24.766 1 95.56 143 GLU B C 1
ATOM 4187 O O . GLU B 1 143 ? -6.445 -25.531 -24.344 1 95.56 143 GLU B O 1
ATOM 4192 N N . GLU B 1 144 ? -4.328 -25.469 -25.234 1 95.44 144 GLU B N 1
ATOM 4193 C CA . GLU B 1 144 ? -4.426 -26.891 -25.562 1 95.44 144 GLU B CA 1
ATOM 4194 C C . GLU B 1 144 ? -3.324 -27.688 -24.875 1 95.44 144 GLU B C 1
ATOM 4196 O O . GLU B 1 144 ? -3.258 -28.922 -25.031 1 95.44 144 GLU B O 1
ATOM 4201 N N . GLY B 1 145 ? -2.521 -27.062 -24.125 1 97.12 145 GLY B N 1
ATOM 4202 C CA . GLY B 1 145 ? -1.4 -27.734 -23.484 1 97.12 145 GLY B CA 1
ATOM 4203 C C . GLY B 1 145 ? -1.828 -28.766 -22.453 1 97.12 145 GLY B C 1
ATOM 4204 O O . GLY B 1 145 ? -2.982 -28.766 -22.016 1 97.12 145 GLY B O 1
ATOM 4205 N N . ASN B 1 146 ? -0.875 -29.609 -22.125 1 97.75 146 ASN B N 1
ATOM 4206 C CA . ASN B 1 146 ? -1.125 -30.703 -21.188 1 97.75 146 ASN B CA 1
ATOM 4207 C C . ASN B 1 146 ? -1.595 -30.172 -19.828 1 97.75 146 ASN B C 1
ATOM 4209 O O . ASN B 1 146 ? -2.482 -30.75 -19.203 1 97.75 146 ASN B O 1
ATOM 4213 N N . THR B 1 147 ? -0.984 -29.156 -19.359 1 98.69 147 THR B N 1
ATOM 4214 C CA . THR B 1 147 ? -1.351 -28.578 -18.062 1 98.69 147 THR B CA 1
ATOM 4215 C C . THR B 1 147 ? -2.779 -28.047 -18.094 1 98.69 147 THR B C 1
ATOM 4217 O O . THR B 1 147 ? -3.537 -28.234 -17.141 1 98.69 147 THR B O 1
ATOM 4220 N N . THR B 1 148 ? -3.119 -27.375 -19.188 1 98.62 148 THR B N 1
ATOM 4221 C CA . THR B 1 148 ? -4.48 -26.859 -19.312 1 98.62 148 THR B CA 1
ATOM 4222 C C . THR B 1 148 ? -5.488 -28 -19.328 1 98.62 148 THR B C 1
ATOM 4224 O O . THR B 1 148 ? -6.527 -27.938 -18.672 1 98.62 148 THR B O 1
ATOM 4227 N N . ARG B 1 149 ? -5.227 -29.047 -20.031 1 98.56 149 ARG B N 1
ATOM 4228 C CA . ARG B 1 149 ? -6.109 -30.219 -20.062 1 98.56 149 ARG B CA 1
ATOM 4229 C C . ARG B 1 149 ? -6.266 -30.828 -18.672 1 98.56 149 ARG B C 1
ATOM 4231 O O . ARG B 1 149 ? -7.375 -31.172 -18.266 1 98.56 149 ARG B O 1
ATOM 4238 N N . PHE B 1 150 ? -5.145 -30.969 -18.031 1 98.69 150 PHE B N 1
ATOM 4239 C CA . PHE B 1 150 ? -5.156 -31.453 -16.656 1 98.69 150 PHE B CA 1
ATOM 4240 C C . PHE B 1 150 ? -6.062 -30.594 -15.781 1 98.69 150 PHE B C 1
ATOM 4242 O O . PHE B 1 150 ? -6.91 -31.125 -15.055 1 98.69 150 PHE B O 1
ATOM 4249 N N . CYS B 1 151 ? -5.91 -29.234 -15.867 1 98.88 151 CYS B N 1
ATOM 4250 C CA . CYS B 1 151 ? -6.691 -28.312 -15.055 1 98.88 151 CYS B CA 1
ATOM 4251 C C . CYS B 1 151 ? -8.156 -28.344 -15.461 1 98.88 151 CYS B C 1
ATOM 4253 O O . CYS B 1 151 ? -9.039 -28.172 -14.617 1 98.88 151 CYS B O 1
ATOM 4255 N N . GLN B 1 152 ? -8.445 -28.5 -16.766 1 98.81 152 GLN B N 1
ATOM 4256 C CA . GLN B 1 152 ? -9.828 -28.625 -17.234 1 98.81 152 GLN B CA 1
ATOM 4257 C C . GLN B 1 152 ? -10.516 -29.812 -16.562 1 98.81 152 GLN B C 1
ATOM 4259 O O . GLN B 1 152 ? -11.672 -29.719 -16.141 1 98.81 152 GLN B O 1
ATOM 4264 N N . GLU B 1 153 ? -9.828 -30.922 -16.484 1 98.62 153 GLU B N 1
ATOM 4265 C CA . GLU B 1 153 ? -10.375 -32.094 -15.844 1 98.62 153 GLU B CA 1
ATOM 4266 C C . GLU B 1 153 ? -10.664 -31.859 -14.359 1 98.62 153 GLU B C 1
ATOM 4268 O O . GLU B 1 153 ? -11.711 -32.25 -13.852 1 98.62 153 GLU B O 1
ATOM 4273 N N . LEU B 1 154 ? -9.719 -31.266 -13.656 1 98.75 154 LEU B N 1
ATOM 4274 C CA . LEU B 1 154 ? -9.914 -30.938 -12.242 1 98.75 154 LEU B CA 1
ATOM 4275 C C . LEU B 1 154 ? -11.102 -30 -12.062 1 98.75 154 LEU B C 1
ATOM 4277 O O . LEU B 1 154 ? -11.914 -30.172 -11.148 1 98.75 154 LEU B O 1
ATOM 4281 N N . ALA B 1 155 ? -11.109 -28.953 -12.938 1 98.75 155 ALA B N 1
ATOM 4282 C CA . ALA B 1 155 ? -12.172 -27.969 -12.859 1 98.75 155 ALA B CA 1
ATOM 4283 C C . ALA B 1 155 ? -13.547 -28.625 -12.961 1 98.75 155 ALA B C 1
ATOM 4285 O O . ALA B 1 155 ? -14.438 -28.344 -12.156 1 98.75 155 ALA B O 1
ATOM 4286 N N . LYS B 1 156 ? -13.695 -29.484 -13.961 1 98.38 156 LYS B N 1
ATOM 4287 C CA . LYS B 1 156 ? -14.953 -30.188 -14.164 1 98.38 156 LYS B CA 1
ATOM 4288 C C . LYS B 1 156 ? -15.258 -31.125 -13 1 98.38 156 LYS B C 1
ATOM 4290 O O . LYS B 1 156 ? -16.375 -31.141 -12.477 1 98.38 156 LYS B O 1
ATOM 4295 N N . LYS B 1 157 ? -14.305 -31.828 -12.656 1 98.62 157 LYS B N 1
ATOM 4296 C CA . LYS B 1 157 ? -14.469 -32.844 -11.617 1 98.62 157 LYS B CA 1
ATOM 4297 C C . LYS B 1 157 ? -14.938 -32.219 -10.305 1 98.62 157 LYS B C 1
ATOM 4299 O O . LYS B 1 157 ? -15.797 -32.781 -9.617 1 98.62 157 LYS B O 1
ATOM 4304 N N . TYR B 1 158 ? -14.383 -31.094 -9.945 1 98.69 158 TYR B N 1
ATOM 4305 C CA . TYR B 1 158 ? -14.625 -30.547 -8.617 1 98.69 158 TYR B CA 1
ATOM 4306 C C . TYR B 1 158 ? -15.508 -29.312 -8.688 1 98.69 158 TYR B C 1
ATOM 4308 O O . TYR B 1 158 ? -15.719 -28.641 -7.68 1 98.69 158 TYR B O 1
ATOM 4316 N N . ASN B 1 159 ? -16.031 -28.906 -9.938 1 98.5 159 ASN B N 1
ATOM 4317 C CA . ASN B 1 159 ? -16.844 -27.719 -10.125 1 98.5 159 ASN B CA 1
ATOM 4318 C C . ASN B 1 159 ? -16.156 -26.469 -9.586 1 98.5 159 ASN B C 1
ATOM 4320 O O . ASN B 1 159 ? -16.703 -25.766 -8.75 1 98.5 159 ASN B O 1
ATOM 4324 N N . MET B 1 160 ? -14.938 -26.281 -10.07 1 98.69 160 MET B N 1
ATOM 4325 C CA . MET B 1 160 ? -14.102 -25.172 -9.609 1 98.69 160 MET B CA 1
ATOM 4326 C C . MET B 1 160 ? -13.586 -24.344 -10.781 1 98.69 160 MET B C 1
ATOM 4328 O O . MET B 1 160 ? -13.273 -24.906 -11.844 1 98.69 160 MET B O 1
ATOM 4332 N N . VAL B 1 161 ? -13.594 -23.016 -10.602 1 98.88 161 VAL B N 1
ATOM 4333 C CA . VAL B 1 161 ? -12.773 -22.188 -11.492 1 98.88 161 VAL B CA 1
ATOM 4334 C C . VAL B 1 161 ? -11.305 -22.328 -11.117 1 98.88 161 VAL B C 1
ATOM 4336 O O . VAL B 1 161 ? -10.953 -22.328 -9.93 1 98.88 161 VAL B O 1
ATOM 4339 N N . ILE B 1 162 ? -10.438 -22.516 -12.078 1 98.94 162 ILE B N 1
ATOM 4340 C CA . ILE B 1 162 ? -9.016 -22.688 -11.812 1 98.94 162 ILE B CA 1
ATOM 4341 C C . ILE B 1 162 ? -8.219 -21.594 -12.523 1 98.94 162 ILE B C 1
ATOM 4343 O O . ILE B 1 162 ? -8.383 -21.375 -13.727 1 98.94 162 ILE B O 1
ATOM 4347 N N . VAL B 1 163 ? -7.457 -20.812 -11.797 1 98.94 163 VAL B N 1
ATOM 4348 C CA . VAL B 1 163 ? -6.465 -19.891 -12.328 1 98.94 163 VAL B CA 1
ATOM 4349 C C . VAL B 1 163 ? -5.086 -20.547 -12.336 1 98.94 163 VAL B C 1
ATOM 4351 O O . VAL B 1 163 ? -4.5 -20.781 -11.273 1 98.94 163 VAL B O 1
ATOM 4354 N N . SER B 1 164 ? -4.562 -20.797 -13.523 1 98.94 164 SER B N 1
ATOM 4355 C CA . SER B 1 164 ? -3.355 -21.609 -13.703 1 98.94 164 SER B CA 1
ATOM 4356 C C . SER B 1 164 ? -2.273 -20.812 -14.438 1 98.94 164 SER B C 1
ATOM 4358 O O . SER B 1 164 ? -2.227 -20.812 -15.672 1 98.94 164 SER B O 1
ATOM 4360 N N . PRO B 1 165 ? -1.33 -20.188 -13.734 1 98.94 165 PRO B N 1
ATOM 4361 C CA . PRO B 1 165 ? -0.206 -19.516 -14.391 1 98.94 165 PRO B CA 1
ATOM 4362 C C . PRO B 1 165 ? 0.812 -20.484 -14.969 1 98.94 165 PRO B C 1
ATOM 4364 O O . PRO B 1 165 ? 1.304 -21.359 -14.25 1 98.94 165 PRO B O 1
ATOM 4367 N N . ILE B 1 166 ? 1.174 -20.375 -16.25 1 98.81 166 ILE B N 1
ATOM 4368 C CA . ILE B 1 166 ? 2.105 -21.266 -16.938 1 98.81 166 ILE B CA 1
ATOM 4369 C C . ILE B 1 166 ? 3.023 -20.453 -17.844 1 98.81 166 ILE B C 1
ATOM 4371 O O . ILE B 1 166 ? 2.803 -19.266 -18.047 1 98.81 166 ILE B O 1
ATOM 4375 N N . LEU B 1 167 ? 4.09 -21.125 -18.281 1 98.62 167 LEU B N 1
ATOM 4376 C CA . LEU B 1 167 ? 4.84 -20.594 -19.406 1 98.62 167 LEU B CA 1
ATOM 4377 C C . LEU B 1 167 ? 4.156 -20.938 -20.734 1 98.62 167 LEU B C 1
ATOM 4379 O O . LEU B 1 167 ? 4.086 -22.109 -21.109 1 98.62 167 LEU B O 1
ATOM 4383 N N . GLU B 1 168 ? 3.674 -19.922 -21.391 1 98.62 168 GLU B N 1
ATOM 4384 C CA . GLU B 1 168 ? 2.932 -20.109 -22.625 1 98.62 168 GLU B CA 1
ATOM 4385 C C . GLU B 1 168 ? 3.854 -20.031 -23.844 1 98.62 168 GLU B C 1
ATOM 4387 O O . GLU B 1 168 ? 4.73 -19.156 -23.906 1 98.62 168 GLU B O 1
ATOM 4392 N N . ARG B 1 169 ? 3.629 -20.922 -24.719 1 97.62 169 ARG B N 1
ATOM 4393 C CA . ARG B 1 169 ? 4.152 -20.766 -26.078 1 97.62 169 ARG B CA 1
ATOM 4394 C C . ARG B 1 169 ? 3.016 -20.672 -27.094 1 97.62 169 ARG B C 1
ATOM 4396 O O . ARG B 1 169 ? 2.182 -21.578 -27.188 1 97.62 169 ARG B O 1
ATOM 4403 N N . ASP B 1 170 ? 3.023 -19.547 -27.781 1 92.94 170 ASP B N 1
ATOM 4404 C CA . ASP B 1 170 ? 2.012 -19.391 -28.828 1 92.94 170 ASP B CA 1
ATOM 4405 C C . ASP B 1 170 ? 2.328 -20.281 -30.031 1 92.94 170 ASP B C 1
ATOM 4407 O O . ASP B 1 170 ? 3.477 -20.344 -30.469 1 92.94 170 ASP B O 1
ATOM 4411 N N . GLU B 1 171 ? 1.328 -20.875 -30.547 1 87.5 171 GLU B N 1
ATOM 4412 C CA . GLU B 1 171 ? 1.537 -21.844 -31.625 1 87.5 171 GLU B CA 1
ATOM 4413 C C . GLU B 1 171 ? 1.883 -21.156 -32.938 1 87.5 171 GLU B C 1
ATOM 4415 O O . GLU B 1 171 ? 2.666 -21.688 -33.75 1 87.5 171 GLU B O 1
ATOM 4420 N N . MET B 1 172 ? 1.321 -20.047 -33.062 1 88.81 172 MET B N 1
ATOM 4421 C CA . MET B 1 172 ? 1.437 -19.391 -34.375 1 88.81 172 MET B CA 1
ATOM 4422 C C . MET B 1 172 ? 2.844 -18.828 -34.562 1 88.81 172 MET B C 1
ATOM 4424 O O . MET B 1 172 ? 3.426 -19 -35.656 1 88.81 172 MET B O 1
ATOM 4428 N N . HIS B 1 173 ? 3.424 -18.156 -33.594 1 92.12 173 HIS B N 1
ATOM 4429 C CA . HIS B 1 173 ? 4.691 -17.453 -33.781 1 92.12 173 HIS B CA 1
ATOM 4430 C C . HIS B 1 173 ? 5.738 -17.938 -32.781 1 92.12 173 HIS B C 1
ATOM 4432 O O . HIS B 1 173 ? 6.852 -17.406 -32.75 1 92.12 173 HIS B O 1
ATOM 4438 N N . SER B 1 174 ? 5.348 -18.844 -31.969 1 94 174 SER B N 1
ATOM 4439 C CA . SER B 1 174 ? 6.227 -19.438 -30.953 1 94 174 SER B CA 1
ATOM 4440 C C . SER B 1 174 ? 6.688 -18.406 -29.953 1 94 174 SER B C 1
ATOM 4442 O O . SER B 1 174 ? 7.777 -18.516 -29.375 1 94 174 SER B O 1
ATOM 4444 N N . THR B 1 175 ? 5.945 -17.328 -29.797 1 96.62 175 THR B N 1
ATOM 4445 C CA . THR B 1 175 ? 6.234 -16.344 -28.766 1 96.62 175 THR B CA 1
ATOM 4446 C C . THR B 1 175 ? 5.953 -16.891 -27.375 1 96.62 175 THR B C 1
ATOM 4448 O O . THR B 1 175 ? 4.957 -17.594 -27.172 1 96.62 175 THR B O 1
ATOM 4451 N N . LEU B 1 176 ? 6.859 -16.594 -26.453 1 98.06 176 LEU B N 1
ATOM 4452 C CA . LEU B 1 176 ? 6.676 -17.031 -25.078 1 98.06 176 LEU B CA 1
ATOM 4453 C C . LEU B 1 176 ? 6.086 -15.914 -24.219 1 98.06 176 LEU B C 1
ATOM 4455 O O . LEU B 1 176 ? 6.438 -14.742 -24.391 1 98.06 176 LEU B O 1
ATOM 4459 N N . TRP B 1 177 ? 5.18 -16.297 -23.375 1 98.25 177 TRP B N 1
ATOM 4460 C CA . TRP B 1 177 ? 4.582 -15.391 -22.406 1 98.25 177 TRP B CA 1
ATOM 4461 C C . TRP B 1 177 ? 4.469 -16.062 -21.047 1 98.25 177 TRP B C 1
ATOM 4463 O O . TRP B 1 177 ? 4.426 -17.297 -20.953 1 98.25 177 TRP B O 1
ATOM 4473 N N . ASN B 1 178 ? 4.605 -15.25 -19.984 1 98.75 178 ASN B N 1
ATOM 4474 C CA . ASN B 1 178 ? 4.09 -15.641 -18.672 1 98.75 178 ASN B CA 1
ATOM 4475 C C . ASN B 1 178 ? 2.588 -15.406 -18.562 1 98.75 178 ASN B C 1
ATOM 4477 O O . ASN B 1 178 ? 2.133 -14.258 -18.562 1 98.75 178 ASN B O 1
ATOM 4481 N N . THR B 1 179 ? 1.82 -16.562 -18.484 1 98.81 179 THR B N 1
ATOM 4482 C CA . THR B 1 179 ? 0.387 -16.469 -18.734 1 98.81 179 THR B CA 1
ATOM 4483 C C . THR B 1 179 ? -0.404 -17.203 -17.656 1 98.81 179 THR B C 1
ATOM 4485 O O . THR B 1 179 ? -0.084 -18.344 -17.312 1 98.81 179 THR B O 1
ATOM 4488 N N . ALA B 1 180 ? -1.382 -16.5 -17.078 1 98.88 180 ALA B N 1
ATOM 4489 C CA . ALA B 1 180 ? -2.385 -17.188 -16.266 1 98.88 180 ALA B CA 1
ATOM 4490 C C . ALA B 1 180 ? -3.576 -17.625 -17.109 1 98.88 180 ALA B C 1
ATOM 4492 O O . ALA B 1 180 ? -4.23 -16.781 -17.75 1 98.88 180 ALA B O 1
ATOM 4493 N N . VAL B 1 181 ? -3.838 -18.906 -17.156 1 98.75 181 VAL B N 1
ATOM 4494 C CA . VAL B 1 181 ? -5.004 -19.438 -17.859 1 98.75 181 VAL B CA 1
ATOM 4495 C C . VAL B 1 181 ? -6.18 -19.547 -16.891 1 98.75 181 VAL B C 1
ATOM 4497 O O . VAL B 1 181 ? -6.039 -20.078 -15.781 1 98.75 181 VAL B O 1
ATOM 4500 N N . VAL B 1 182 ? -7.297 -18.984 -17.281 1 98.81 182 VAL B N 1
ATOM 4501 C CA . VAL B 1 182 ? -8.5 -19.062 -16.469 1 98.81 182 VAL B CA 1
ATOM 4502 C C . VAL B 1 182 ? -9.453 -20.109 -17.031 1 98.81 182 VAL B C 1
ATOM 4504 O O . VAL B 1 182 ? -9.938 -19.969 -18.156 1 98.81 182 VAL B O 1
ATOM 4507 N N . ILE B 1 183 ? -9.695 -21.125 -16.25 1 98.69 183 ILE B N 1
ATOM 4508 C CA . ILE B 1 183 ? -10.555 -22.234 -16.641 1 98.69 183 ILE B CA 1
ATOM 4509 C C . ILE B 1 183 ? -11.836 -22.219 -15.82 1 98.69 183 ILE B C 1
ATOM 4511 O O . ILE B 1 183 ? -11.789 -22.203 -14.586 1 98.69 183 ILE B O 1
ATOM 4515 N N . SER B 1 184 ? -13 -22.219 -16.484 1 98.25 184 SER B N 1
ATOM 4516 C CA . SER B 1 184 ? -14.281 -22.172 -15.789 1 98.25 184 SER B CA 1
ATOM 4517 C C . SER B 1 184 ? -14.586 -23.5 -15.109 1 98.25 184 SER B C 1
ATOM 4519 O O . SER B 1 184 ? -13.914 -24.5 -15.367 1 98.25 184 SER B O 1
ATOM 4521 N N . ASN B 1 185 ? -15.602 -23.484 -14.266 1 98 185 ASN B N 1
ATOM 4522 C CA . ASN B 1 185 ? -16 -24.703 -13.57 1 98 185 ASN B CA 1
ATOM 4523 C C . ASN B 1 185 ? -16.625 -25.719 -14.523 1 98 185 ASN B C 1
ATOM 4525 O O . ASN B 1 185 ? -16.75 -26.891 -14.188 1 98 185 ASN B O 1
ATOM 4529 N N . SER B 1 186 ? -16.953 -25.328 -15.711 1 97.44 186 SER B N 1
ATOM 4530 C CA . SER B 1 186 ? -17.438 -26.266 -16.719 1 97.44 186 SER B CA 1
ATOM 4531 C C . SER B 1 186 ? -16.297 -26.969 -17.438 1 97.44 186 SER B C 1
ATOM 4533 O O . SER B 1 186 ? -16.516 -27.906 -18.203 1 97.44 186 SER B O 1
ATOM 4535 N N . GLY B 1 187 ? -15.109 -26.516 -17.203 1 97.31 187 GLY B N 1
ATOM 4536 C CA . GLY B 1 187 ? -13.945 -27.094 -17.844 1 97.31 187 GLY B CA 1
ATOM 4537 C C . GLY B 1 187 ? -13.5 -26.312 -19.078 1 97.31 187 GLY B C 1
ATOM 4538 O O . GLY B 1 187 ? -12.477 -26.641 -19.672 1 97.31 187 GLY B O 1
ATOM 4539 N N . ASN B 1 188 ? -14.234 -25.297 -19.453 1 97.06 188 ASN B N 1
ATOM 4540 C CA . ASN B 1 188 ? -13.867 -24.484 -20.609 1 97.06 188 ASN B CA 1
ATOM 4541 C C . ASN B 1 188 ? -12.812 -23.438 -20.25 1 97.06 188 ASN B C 1
ATOM 4543 O O . ASN B 1 188 ? -12.844 -22.859 -19.172 1 97.06 188 ASN B O 1
ATOM 4547 N N . VAL B 1 189 ? -11.914 -23.25 -21.172 1 97.62 189 VAL B N 1
ATOM 4548 C CA . VAL B 1 189 ? -10.977 -22.141 -21.031 1 97.62 189 VAL B CA 1
ATOM 4549 C C . VAL B 1 189 ? -11.688 -20.812 -21.297 1 97.62 189 VAL B C 1
ATOM 4551 O O . VAL B 1 189 ? -12.055 -20.531 -22.438 1 97.62 189 VAL B O 1
ATOM 4554 N N . LEU B 1 190 ? -11.852 -19.984 -20.297 1 97.06 190 LEU B N 1
ATOM 4555 C CA . LEU B 1 190 ? -12.477 -18.672 -20.438 1 97.06 190 LEU B CA 1
ATOM 4556 C C . LEU B 1 190 ? -11.562 -17.719 -21.188 1 97.06 190 LEU B C 1
ATOM 4558 O O . LEU B 1 190 ? -12.031 -16.859 -21.938 1 97.06 190 LEU B O 1
ATOM 4562 N N . GLY B 1 191 ? -10.297 -17.875 -20.891 1 97 191 GLY B N 1
ATOM 4563 C CA . GLY B 1 191 ? -9.289 -17.016 -21.5 1 97 191 GLY B CA 1
ATOM 4564 C C . GLY B 1 191 ? -7.98 -17 -20.734 1 97 191 GLY B C 1
ATOM 4565 O O . GLY B 1 191 ? -7.641 -17.969 -20.047 1 97 191 GLY B O 1
ATOM 4566 N N . LYS B 1 192 ? -7.211 -16.047 -21.062 1 96.75 192 LYS B N 1
ATOM 4567 C CA . LYS B 1 192 ? -5.906 -15.969 -20.422 1 96.75 192 LYS B CA 1
ATOM 4568 C C . LYS B 1 192 ? -5.52 -14.523 -20.141 1 96.75 192 LYS B C 1
ATOM 4570 O O . LYS B 1 192 ? -6.051 -13.602 -20.75 1 96.75 192 LYS B O 1
ATOM 4575 N N . SER B 1 193 ? -4.738 -14.273 -19.141 1 98.12 193 SER B N 1
ATOM 4576 C CA . SER B 1 193 ? -4.082 -13.023 -18.781 1 98.12 193 SER B CA 1
ATOM 4577 C C . SER B 1 193 ? -2.562 -13.156 -18.844 1 98.12 193 SER B C 1
ATOM 4579 O O . SER B 1 193 ? -1.979 -13.953 -18.109 1 98.12 193 SER B O 1
ATOM 4581 N N . ARG B 1 194 ? -1.945 -12.398 -19.734 1 98.56 194 ARG B N 1
ATOM 4582 C CA . ARG B 1 194 ? -0.494 -12.43 -19.891 1 98.56 194 ARG B CA 1
ATOM 4583 C C . ARG B 1 194 ? 0.166 -11.359 -19.031 1 98.56 194 ARG B C 1
ATOM 4585 O O . ARG B 1 194 ? -0.345 -10.242 -18.922 1 98.56 194 ARG B O 1
ATOM 4592 N N . LYS B 1 195 ? 1.308 -11.734 -18.438 1 98.5 195 LYS B N 1
ATOM 4593 C CA . LYS B 1 195 ? 2.025 -10.844 -17.531 1 98.5 195 LYS B CA 1
ATOM 4594 C C . LYS B 1 195 ? 2.307 -9.5 -18.188 1 98.5 195 LYS B C 1
ATOM 4596 O O . LYS B 1 195 ? 2.986 -9.438 -19.219 1 98.5 195 LYS B O 1
ATOM 4601 N N . HIS B 1 196 ? 1.844 -8.461 -17.484 1 97.31 196 HIS B N 1
ATOM 4602 C CA . HIS B 1 196 ? 1.818 -7.133 -18.078 1 97.31 196 HIS B CA 1
ATOM 4603 C C . HIS B 1 196 ? 3.168 -6.434 -17.938 1 97.31 196 HIS B C 1
ATOM 4605 O O . HIS B 1 196 ? 3.627 -5.762 -18.859 1 97.31 196 HIS B O 1
ATOM 4611 N N . HIS B 1 197 ? 3.713 -6.504 -16.812 1 97.75 197 HIS B N 1
ATOM 4612 C CA . HIS B 1 197 ? 5 -5.887 -16.5 1 97.75 197 HIS B CA 1
ATOM 4613 C C . HIS B 1 197 ? 6.078 -6.945 -16.281 1 97.75 197 HIS B C 1
ATOM 4615 O O . HIS B 1 197 ? 5.883 -7.879 -15.492 1 97.75 197 HIS B O 1
ATOM 4621 N N . ILE B 1 198 ? 7.195 -6.766 -16.969 1 97.38 198 ILE B N 1
ATOM 4622 C CA . ILE B 1 198 ? 8.273 -7.738 -16.906 1 97.38 198 ILE B CA 1
ATOM 4623 C C . ILE B 1 198 ? 9.453 -7.156 -16.125 1 97.38 198 ILE B C 1
ATOM 4625 O O . ILE B 1 198 ? 9.953 -6.078 -16.453 1 97.38 198 ILE B O 1
ATOM 4629 N N . PRO B 1 199 ? 9.891 -7.855 -15.094 1 95.19 199 PRO B N 1
ATOM 4630 C CA . PRO B 1 199 ? 11.039 -7.34 -14.336 1 95.19 199 PRO B CA 1
ATOM 4631 C C . PRO B 1 199 ? 12.344 -7.41 -15.125 1 95.19 199 PRO B C 1
ATOM 4633 O O . PRO B 1 199 ? 12.516 -8.289 -15.969 1 95.19 199 PRO B O 1
ATOM 4636 N N . ARG B 1 200 ? 13.195 -6.52 -14.852 1 91.44 200 ARG B N 1
ATOM 4637 C CA . ARG B 1 200 ? 14.57 -6.438 -15.328 1 91.44 200 ARG B CA 1
ATOM 4638 C C . ARG B 1 200 ? 15.531 -6.156 -14.18 1 91.44 200 ARG B C 1
ATOM 4640 O O . ARG B 1 200 ? 16.328 -5.223 -14.25 1 91.44 200 ARG B O 1
ATOM 4647 N N . ILE B 1 201 ? 15.5 -7.004 -13.164 1 89 201 ILE B N 1
ATOM 4648 C CA . ILE B 1 201 ? 16.203 -6.684 -11.93 1 89 201 ILE B CA 1
ATOM 4649 C C . ILE B 1 201 ? 16.953 -7.926 -11.422 1 89 201 ILE B C 1
ATOM 4651 O O . ILE B 1 201 ? 16.328 -8.945 -11.125 1 89 201 ILE B O 1
ATOM 4655 N N . GLY B 1 202 ? 18.203 -7.719 -11.273 1 85.5 202 GLY B N 1
ATOM 4656 C CA . GLY B 1 202 ? 19.016 -8.789 -10.719 1 85.5 202 GLY B CA 1
ATOM 4657 C C . GLY B 1 202 ? 18.828 -10.117 -11.43 1 85.5 202 GLY B C 1
ATOM 4658 O O . GLY B 1 202 ? 18.938 -10.195 -12.648 1 85.5 202 GLY B O 1
ATOM 4659 N N . ASP B 1 203 ? 18.406 -11.07 -10.477 1 88.44 203 ASP B N 1
ATOM 4660 C CA . ASP B 1 203 ? 18.266 -12.43 -11 1 88.44 203 ASP B CA 1
ATOM 4661 C C . ASP B 1 203 ? 16.906 -12.617 -11.664 1 88.44 203 ASP B C 1
ATOM 4663 O O . ASP B 1 203 ? 16.625 -13.688 -12.211 1 88.44 203 ASP B O 1
ATOM 4667 N N . PHE B 1 204 ? 16.109 -11.664 -11.672 1 90.94 204 PHE B N 1
ATOM 4668 C CA . PHE B 1 204 ? 14.859 -11.773 -12.406 1 90.94 204 PHE B CA 1
ATOM 4669 C C . PHE B 1 204 ? 15.055 -11.453 -13.883 1 90.94 204 PHE B C 1
ATOM 4671 O O . PHE B 1 204 ? 14.648 -10.398 -14.352 1 90.94 204 PHE B O 1
ATOM 4678 N N . ASN B 1 205 ? 15.602 -12.445 -14.594 1 93.81 205 ASN B N 1
ATOM 4679 C CA . ASN B 1 205 ? 15.914 -12.32 -16.016 1 93.81 205 ASN B CA 1
ATOM 4680 C C . ASN B 1 205 ? 14.727 -12.703 -16.891 1 93.81 205 ASN B C 1
ATOM 4682 O O . ASN B 1 205 ? 14.891 -13.328 -17.938 1 93.81 205 ASN B O 1
ATOM 4686 N N . GLU B 1 206 ? 13.555 -12.305 -16.453 1 95.81 206 GLU B N 1
ATOM 4687 C CA . GLU B 1 206 ? 12.336 -12.703 -17.156 1 95.81 206 GLU B CA 1
ATOM 4688 C C . GLU B 1 206 ? 12.289 -12.102 -18.562 1 95.81 206 GLU B C 1
ATOM 4690 O O . GLU B 1 206 ? 11.75 -12.719 -19.484 1 95.81 206 GLU B O 1
ATOM 4695 N N . SER B 1 207 ? 12.922 -10.969 -18.766 1 94.56 207 SER B N 1
ATOM 4696 C CA . SER B 1 207 ? 12.938 -10.297 -20.062 1 94.56 207 SER B CA 1
ATOM 4697 C C . SER B 1 207 ? 13.719 -11.094 -21.094 1 94.56 207 SER B C 1
ATOM 4699 O O . SER B 1 207 ? 13.57 -10.867 -22.297 1 94.56 207 SER B O 1
ATOM 4701 N N . THR B 1 208 ? 14.516 -12.016 -20.656 1 94.81 208 THR B N 1
ATOM 4702 C CA . THR B 1 208 ? 15.273 -12.875 -21.562 1 94.81 208 THR B CA 1
ATOM 4703 C C . THR B 1 208 ? 14.406 -14.031 -22.047 1 94.81 208 THR B C 1
ATOM 4705 O O . THR B 1 208 ? 14.75 -14.703 -23.031 1 94.81 208 THR B O 1
ATOM 4708 N N . TYR B 1 209 ? 13.273 -14.258 -21.422 1 95.56 209 TYR B N 1
ATOM 4709 C CA . TYR B 1 209 ? 12.508 -15.461 -21.719 1 95.56 209 TYR B CA 1
ATOM 4710 C C . TYR B 1 209 ? 11.227 -15.125 -22.469 1 95.56 209 TYR B C 1
ATOM 4712 O O . TYR B 1 209 ? 10.875 -15.797 -23.438 1 95.56 209 TYR B O 1
ATOM 4720 N N . TYR B 1 210 ? 10.547 -14.148 -22.031 1 97.31 210 TYR B N 1
ATOM 4721 C CA . TYR B 1 210 ? 9.219 -13.961 -22.609 1 97.31 210 TYR B CA 1
ATOM 4722 C C . TYR B 1 210 ? 8.883 -12.477 -22.734 1 97.31 210 TYR B C 1
ATOM 4724 O O . TYR B 1 210 ? 9.578 -11.625 -22.156 1 97.31 210 TYR B O 1
ATOM 4732 N N . MET B 1 211 ? 7.805 -12.195 -23.469 1 95.81 211 MET B N 1
ATOM 4733 C CA . MET B 1 211 ? 7.438 -10.828 -23.812 1 95.81 211 MET B CA 1
ATOM 4734 C C . MET B 1 211 ? 6.395 -10.273 -22.859 1 95.81 211 MET B C 1
ATOM 4736 O O . MET B 1 211 ? 5.711 -11.039 -22.172 1 95.81 211 MET B O 1
ATOM 4740 N N . GLU B 1 212 ? 6.25 -8.922 -22.812 1 96.12 212 GLU B N 1
ATOM 4741 C CA . GLU B 1 212 ? 5.176 -8.273 -22.078 1 96.12 212 GLU B CA 1
ATOM 4742 C C . GLU B 1 212 ? 3.807 -8.695 -22.609 1 96.12 212 GLU B C 1
ATOM 4744 O O . GLU B 1 212 ? 3.623 -8.859 -23.812 1 96.12 212 GLU B O 1
ATOM 4749 N N . GLY B 1 213 ? 2.93 -8.75 -21.672 1 95.88 213 GLY B N 1
ATOM 4750 C CA . GLY B 1 213 ? 1.587 -9.18 -22.016 1 95.88 213 GLY B CA 1
ATOM 4751 C C . GLY B 1 213 ? 0.875 -8.219 -22.953 1 95.88 213 GLY B C 1
ATOM 4752 O O . GLY B 1 213 ? 1.075 -7.008 -22.875 1 95.88 213 GLY B O 1
ATOM 4753 N N . ASP B 1 214 ? -0.014 -8.773 -23.812 1 94.44 214 ASP B N 1
ATOM 4754 C CA . ASP B 1 214 ? -0.8 -7.996 -24.766 1 94.44 214 ASP B CA 1
ATOM 4755 C C . ASP B 1 214 ? -2.2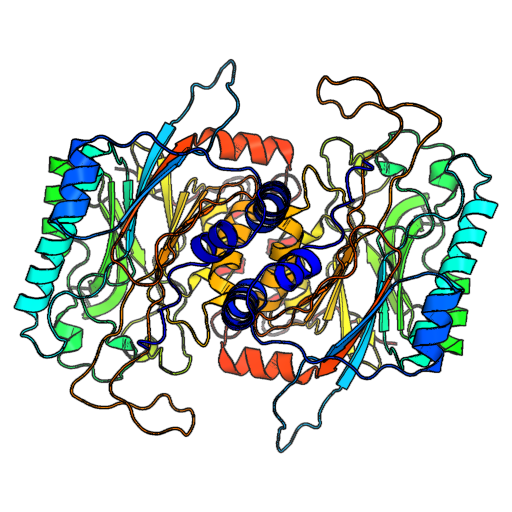93 -8.258 -24.594 1 94.44 214 ASP B C 1
ATOM 4757 O O . ASP B 1 214 ? -3.092 -7.953 -25.469 1 94.44 214 ASP B O 1
ATOM 4761 N N . THR B 1 215 ? -2.631 -8.812 -23.469 1 95 215 THR B N 1
ATOM 4762 C CA . THR B 1 215 ? -4.027 -9.18 -23.25 1 95 215 THR B CA 1
ATOM 4763 C C . THR B 1 215 ? -4.793 -8.023 -22.609 1 95 215 THR B C 1
ATOM 4765 O O . THR B 1 215 ? -6.012 -8.094 -22.453 1 95 215 THR B O 1
ATOM 4768 N N . GLY B 1 216 ? -4.125 -6.926 -22.203 1 93.19 216 GLY B N 1
ATOM 4769 C CA . GLY B 1 216 ? -4.762 -5.848 -21.469 1 93.19 216 GLY B CA 1
ATOM 4770 C C . GLY B 1 216 ? -5.211 -6.266 -20.078 1 93.19 216 GLY B C 1
ATOM 4771 O O . GLY B 1 216 ? -4.637 -7.176 -19.469 1 93.19 216 GLY B O 1
ATOM 4772 N N . HIS B 1 217 ? -6.18 -5.5 -19.547 1 97.19 217 HIS B N 1
ATOM 4773 C CA . HIS B 1 217 ? -6.688 -5.754 -18.203 1 97.19 217 HIS B CA 1
ATOM 4774 C C . HIS B 1 217 ? -8.055 -6.434 -18.25 1 97.19 217 HIS B C 1
ATOM 4776 O O . HIS B 1 217 ? -9.047 -5.863 -17.797 1 97.19 217 HIS B O 1
ATOM 4782 N N . THR B 1 218 ? -7.973 -7.699 -18.656 1 96.75 218 THR B N 1
ATOM 4783 C CA . THR B 1 218 ? -9.164 -8.508 -18.875 1 96.75 218 THR B CA 1
ATOM 4784 C C . THR B 1 218 ? -9.766 -8.961 -17.531 1 96.75 218 THR B C 1
ATOM 4786 O O . THR B 1 218 ? -9.039 -9.328 -16.609 1 96.75 218 THR B O 1
ATOM 4789 N N . VAL B 1 219 ? -11.078 -8.852 -17.438 1 98.38 219 VAL B N 1
ATOM 4790 C CA . VAL B 1 219 ? -11.828 -9.398 -16.312 1 98.38 219 VAL B CA 1
ATOM 4791 C C . VAL B 1 219 ? -12.648 -10.594 -16.781 1 98.38 219 VAL B C 1
ATOM 4793 O O . VAL B 1 219 ? -13.258 -10.562 -17.844 1 98.38 219 VAL B O 1
ATOM 4796 N N . PHE B 1 220 ? -12.648 -11.711 -16.016 1 98.62 220 PHE B N 1
ATOM 4797 C CA . PHE B 1 220 ? -13.375 -12.93 -16.344 1 98.62 220 PHE B CA 1
ATOM 4798 C C . PHE B 1 220 ? -14.609 -13.078 -15.461 1 98.62 220 PHE B C 1
ATOM 4800 O O . PHE B 1 220 ? -14.5 -13.141 -14.234 1 98.62 220 PHE B O 1
ATOM 4807 N N . GLN B 1 221 ? -15.734 -13.102 -16.062 1 98 221 GLN B N 1
ATOM 4808 C CA . GLN B 1 221 ? -16.984 -13.352 -15.344 1 98 221 GLN B CA 1
ATOM 4809 C C . GLN B 1 221 ? -17.203 -14.852 -15.133 1 98 221 GLN B C 1
ATOM 4811 O O . GLN B 1 221 ? -17.562 -15.562 -16.078 1 98 221 GLN B O 1
ATOM 4816 N N . THR B 1 222 ? -17.062 -15.297 -13.938 1 98 222 THR B N 1
ATOM 4817 C CA . THR B 1 222 ? -17.312 -16.688 -13.594 1 98 222 THR B CA 1
ATOM 4818 C C . THR B 1 222 ? -18.672 -16.844 -12.898 1 98 222 THR B C 1
ATOM 4820 O O . THR B 1 222 ? -19.344 -15.852 -12.617 1 98 222 THR B O 1
ATOM 4823 N N . GLN B 1 223 ? -18.984 -18.078 -12.688 1 96.88 223 GLN B N 1
ATOM 4824 C CA . GLN B 1 223 ? -20.188 -18.344 -11.898 1 96.88 223 GLN B CA 1
ATOM 4825 C C . GLN B 1 223 ? -20.047 -17.781 -10.484 1 96.88 223 GLN B C 1
ATOM 4827 O O . GLN B 1 223 ? -21.047 -17.469 -9.828 1 96.88 223 GLN B O 1
ATOM 4832 N N . PHE B 1 224 ? -18.875 -17.578 -10.039 1 98.31 224 PHE B N 1
ATOM 4833 C CA . PHE B 1 224 ? -18.641 -17.281 -8.633 1 98.31 224 PHE B CA 1
ATOM 4834 C C . PHE B 1 224 ? -18.188 -15.836 -8.453 1 98.31 224 PHE B C 1
ATOM 4836 O O . PHE B 1 224 ? -17.828 -15.422 -7.344 1 98.31 224 PHE B O 1
ATOM 4843 N N . GLY B 1 225 ? -18.188 -15.055 -9.492 1 97.75 225 GLY B N 1
ATOM 4844 C CA . GLY B 1 225 ? -17.766 -13.664 -9.422 1 97.75 225 GLY B CA 1
ATOM 4845 C C . GLY B 1 225 ? -16.859 -13.258 -10.562 1 97.75 225 GLY B C 1
ATOM 4846 O O . GLY B 1 225 ? -16.484 -14.094 -11.391 1 97.75 225 GLY B O 1
ATOM 4847 N N . LYS B 1 226 ? -16.625 -11.984 -10.703 1 98.56 226 LYS B N 1
ATOM 4848 C CA . LYS B 1 226 ? -15.711 -11.438 -11.703 1 98.56 226 LYS B CA 1
ATOM 4849 C C . LYS B 1 226 ? -14.273 -11.391 -11.188 1 98.56 226 LYS B C 1
ATOM 4851 O O . LYS B 1 226 ? -13.992 -10.727 -10.188 1 98.56 226 LYS B O 1
ATOM 4856 N N . ILE B 1 227 ? -13.375 -12.086 -11.875 1 98.81 227 ILE B N 1
ATOM 4857 C CA . ILE B 1 227 ? -12.008 -12.188 -11.359 1 98.81 227 ILE B CA 1
ATOM 4858 C C . ILE B 1 227 ? -11.023 -11.648 -12.398 1 98.81 227 ILE B C 1
ATOM 4860 O O . ILE B 1 227 ? -11.336 -11.594 -13.594 1 98.81 227 ILE B O 1
ATOM 4864 N N . ALA B 1 228 ? -9.914 -11.156 -11.977 1 98.88 228 ALA B N 1
ATOM 4865 C CA . ALA B 1 228 ? -8.766 -10.75 -12.789 1 98.88 228 ALA B CA 1
ATOM 4866 C C . ALA B 1 228 ? -7.465 -11.312 -12.219 1 98.88 228 ALA B C 1
ATOM 4868 O O . ALA B 1 228 ? -7.441 -11.828 -11.102 1 98.88 228 ALA B O 1
ATOM 4869 N N . VAL B 1 229 ? -6.434 -11.32 -13 1 98.88 229 VAL B N 1
ATOM 4870 C CA . VAL B 1 229 ? -5.156 -11.883 -12.578 1 98.88 229 VAL B CA 1
ATOM 4871 C C . VAL B 1 229 ? -4.035 -10.875 -12.828 1 98.88 229 VAL B C 1
ATOM 4873 O O . VAL B 1 229 ? -3.842 -10.422 -13.953 1 98.88 229 VAL B O 1
ATOM 4876 N N . ASN B 1 230 ? -3.371 -10.398 -11.789 1 98.81 230 ASN B N 1
ATOM 4877 C CA . ASN B 1 230 ? -2.184 -9.555 -11.789 1 98.81 230 ASN B CA 1
ATOM 4878 C C . ASN B 1 230 ? -0.925 -10.344 -11.445 1 98.81 230 ASN B C 1
ATOM 4880 O O . ASN B 1 230 ? -0.605 -10.539 -10.273 1 98.81 230 ASN B O 1
ATOM 4884 N N . ILE B 1 231 ? -0.151 -10.711 -12.453 1 98.75 231 ILE B N 1
ATOM 4885 C CA . ILE B 1 231 ? 0.896 -11.711 -12.258 1 98.75 231 ILE B CA 1
ATOM 4886 C C . ILE B 1 231 ? 2.15 -11.039 -11.703 1 98.75 231 ILE B C 1
ATOM 4888 O O . ILE B 1 231 ? 2.775 -10.219 -12.383 1 98.75 231 ILE B O 1
ATOM 4892 N N . CYS B 1 232 ? 2.506 -11.336 -10.508 1 98.06 232 CYS B N 1
ATOM 4893 C CA . CYS B 1 232 ? 3.766 -11.117 -9.805 1 98.06 232 CYS B CA 1
ATOM 4894 C C . CYS B 1 232 ? 4.207 -9.664 -9.922 1 98.06 232 CYS B C 1
ATOM 4896 O O . CYS B 1 232 ? 3.598 -8.781 -9.312 1 98.06 232 CYS B O 1
ATOM 4898 N N . TYR B 1 233 ? 5.141 -9.328 -10.828 1 97.88 233 TYR B N 1
ATOM 4899 C CA . TYR B 1 233 ? 5.77 -8.016 -10.938 1 97.88 233 TYR B CA 1
ATOM 4900 C C . TYR B 1 233 ? 4.723 -6.918 -11.094 1 97.88 233 TYR B C 1
ATOM 4902 O O . TYR B 1 233 ? 4.945 -5.777 -10.688 1 97.88 233 TYR B O 1
ATOM 4910 N N . GLY B 1 234 ? 3.559 -7.254 -11.633 1 97.88 234 GLY B N 1
ATOM 4911 C CA . GLY B 1 234 ? 2.465 -6.301 -11.742 1 97.88 234 GLY B CA 1
ATOM 4912 C C . GLY B 1 234 ? 2.018 -5.75 -10.406 1 97.88 234 GLY B C 1
ATOM 4913 O O . GLY B 1 234 ? 1.387 -4.691 -10.336 1 97.88 234 GLY B O 1
ATOM 4914 N N . ARG B 1 235 ? 2.357 -6.465 -9.344 1 98.31 235 ARG B N 1
ATOM 4915 C CA . ARG B 1 235 ? 1.915 -6.043 -8.016 1 98.31 235 ARG B CA 1
ATOM 4916 C C . ARG B 1 235 ? 2.584 -4.738 -7.605 1 98.31 235 ARG B C 1
ATOM 4918 O O . ARG B 1 235 ? 2.068 -4.012 -6.75 1 98.31 235 ARG B O 1
ATOM 4925 N N . HIS B 1 236 ? 3.727 -4.383 -8.211 1 98.12 236 HIS B N 1
ATOM 4926 C CA . HIS B 1 236 ? 4.445 -3.164 -7.859 1 98.12 236 HIS B CA 1
ATOM 4927 C C . HIS B 1 236 ? 3.818 -1.94 -8.516 1 98.12 236 HIS B C 1
ATOM 4929 O O . HIS B 1 236 ? 4.16 -0.804 -8.188 1 98.12 236 HIS B O 1
ATOM 4935 N N . HIS B 1 237 ? 2.926 -2.104 -9.477 1 98.38 237 HIS B N 1
ATOM 4936 C CA . HIS B 1 237 ? 2.334 -1.032 -10.273 1 98.38 237 HIS B CA 1
ATOM 4937 C C . HIS B 1 237 ? 0.877 -0.802 -9.883 1 98.38 237 HIS B C 1
ATOM 4939 O O . HIS B 1 237 ? -0.018 -1.485 -10.383 1 98.38 237 HIS B O 1
ATOM 4945 N N . PRO B 1 238 ? 0.588 0.271 -9.094 1 98.56 238 PRO B N 1
ATOM 4946 C CA . PRO B 1 238 ? -0.791 0.537 -8.68 1 98.56 238 PRO B CA 1
ATOM 4947 C C . PRO B 1 238 ? -1.747 0.672 -9.859 1 98.56 238 PRO B C 1
ATOM 4949 O O . PRO B 1 238 ? -2.912 0.278 -9.766 1 98.56 238 PRO B O 1
ATOM 4952 N N . LEU B 1 239 ? -1.295 1.157 -11 1 98.44 239 LEU B N 1
ATOM 4953 C CA . LEU B 1 239 ? -2.137 1.339 -12.172 1 98.44 239 LEU B CA 1
ATOM 4954 C C . LEU B 1 239 ? -2.619 -0.005 -12.711 1 98.44 239 LEU B C 1
ATOM 4956 O O . LEU B 1 239 ? -3.721 -0.101 -13.258 1 98.44 239 LEU B O 1
ATOM 4960 N N . ASN B 1 240 ? -1.804 -1.021 -12.523 1 98.44 240 ASN B N 1
ATOM 4961 C CA . ASN B 1 240 ? -2.189 -2.355 -12.977 1 98.44 240 ASN B CA 1
ATOM 4962 C C . ASN B 1 240 ? -3.408 -2.871 -12.211 1 98.44 240 ASN B C 1
ATOM 4964 O O . ASN B 1 240 ? -4.395 -3.291 -12.82 1 98.44 240 ASN B O 1
ATOM 4968 N N . TRP B 1 241 ? -3.389 -2.781 -10.898 1 98.69 241 TRP B N 1
ATOM 4969 C CA . TRP B 1 241 ? -4.527 -3.135 -10.062 1 98.69 241 TRP B CA 1
ATOM 4970 C C . TRP B 1 241 ? -5.75 -2.293 -10.414 1 98.69 241 TRP B C 1
ATOM 4972 O O . TRP B 1 241 ? -6.855 -2.82 -10.562 1 98.69 241 TRP B O 1
ATOM 4982 N N . PHE B 1 242 ? -5.488 -1.027 -10.555 1 98.69 242 PHE B N 1
ATOM 4983 C CA . PHE B 1 242 ? -6.516 -0.015 -10.766 1 98.69 242 PHE B CA 1
ATOM 4984 C C . PHE B 1 242 ? -7.309 -0.302 -12.031 1 98.69 242 PHE B C 1
ATOM 4986 O O . PHE B 1 242 ? -8.539 -0.274 -12.023 1 98.69 242 PHE B O 1
ATOM 4993 N N . MET B 1 243 ? -6.629 -0.667 -13.094 1 98.19 243 MET B N 1
ATOM 4994 C CA . MET B 1 243 ? -7.316 -0.86 -14.375 1 98.19 243 MET B CA 1
ATOM 4995 C C . MET B 1 243 ? -8.164 -2.127 -14.344 1 98.19 243 MET B C 1
ATOM 4997 O O . MET B 1 243 ? -9.234 -2.18 -14.961 1 98.19 243 MET B O 1
ATOM 5001 N N . TYR B 1 244 ? -7.723 -3.217 -13.641 1 98.44 244 TYR B N 1
ATOM 5002 C CA . TYR B 1 244 ? -8.586 -4.379 -13.469 1 98.44 244 TYR B CA 1
ATOM 5003 C C . TYR B 1 244 ? -9.859 -4.004 -12.719 1 98.44 244 TYR B C 1
ATOM 5005 O O . TYR B 1 244 ? -10.953 -4.449 -13.078 1 98.44 244 TYR B O 1
ATOM 5013 N N . SER B 1 245 ? -9.688 -3.18 -11.719 1 97.62 245 SER B N 1
ATOM 5014 C CA . SER B 1 245 ? -10.844 -2.73 -10.945 1 97.62 245 SER B CA 1
ATOM 5015 C C . SER B 1 245 ? -11.781 -1.879 -11.789 1 97.62 245 SER B C 1
ATOM 5017 O O . SER B 1 245 ? -13 -2.025 -11.711 1 97.62 245 SER B O 1
ATOM 5019 N N . MET B 1 246 ? -11.211 -0.972 -12.586 1 96.62 246 MET B N 1
ATOM 5020 C CA . MET B 1 246 ? -12.016 -0.125 -13.461 1 96.62 246 MET B CA 1
ATOM 5021 C C . MET B 1 246 ? -12.844 -0.97 -14.43 1 96.62 246 MET B C 1
ATOM 5023 O O . MET B 1 246 ? -13.945 -0.579 -14.812 1 96.62 246 MET B O 1
ATOM 5027 N N . ASN B 1 247 ? -12.258 -2.141 -14.711 1 97.25 247 ASN B N 1
ATOM 5028 C CA . ASN B 1 247 ? -12.961 -3.039 -15.625 1 97.25 247 ASN B CA 1
ATOM 5029 C C . ASN B 1 247 ? -13.945 -3.939 -14.883 1 97.25 247 ASN B C 1
ATOM 5031 O O . ASN B 1 247 ? -14.57 -4.812 -15.492 1 97.25 247 ASN B O 1
ATOM 5035 N N . GLY B 1 248 ? -14.047 -3.852 -13.586 1 97 248 GLY B N 1
ATOM 5036 C CA . GLY B 1 248 ? -15.141 -4.477 -12.859 1 97 248 GLY B CA 1
ATOM 5037 C C . GLY B 1 248 ? -14.711 -5.691 -12.055 1 97 248 GLY B C 1
ATOM 5038 O O . GLY B 1 248 ? -15.555 -6.449 -11.57 1 97 248 GLY B O 1
ATOM 5039 N N . ALA B 1 249 ? -13.43 -5.895 -11.867 1 98.56 249 ALA B N 1
ATOM 5040 C CA . ALA B 1 249 ? -12.969 -7.047 -11.094 1 98.56 249 ALA B CA 1
ATOM 5041 C C . ALA B 1 249 ? -13.453 -6.969 -9.648 1 98.56 249 ALA B C 1
ATOM 5043 O O . ALA B 1 249 ? -13.406 -5.902 -9.031 1 98.56 249 ALA B O 1
ATOM 5044 N N . GLU B 1 250 ? -13.945 -8.117 -9.133 1 98.75 250 GLU B N 1
ATOM 5045 C CA . GLU B 1 250 ? -14.352 -8.219 -7.738 1 98.75 250 GLU B CA 1
ATOM 5046 C C . GLU B 1 250 ? -13.266 -8.891 -6.898 1 98.75 250 GLU B C 1
ATOM 5048 O O . GLU B 1 250 ? -13.18 -8.672 -5.688 1 98.75 250 GLU B O 1
ATOM 5053 N N . ILE B 1 251 ? -12.5 -9.742 -7.527 1 98.94 251 ILE B N 1
ATOM 5054 C CA . ILE B 1 251 ? -11.352 -10.43 -6.938 1 98.94 251 ILE B CA 1
ATOM 5055 C C . ILE B 1 251 ? -10.164 -10.359 -7.891 1 98.94 251 ILE B C 1
ATOM 5057 O O . ILE B 1 251 ? -10.289 -10.664 -9.078 1 98.94 251 ILE B O 1
ATOM 5061 N N . ILE B 1 252 ? -9.062 -9.867 -7.418 1 98.94 252 ILE B N 1
ATOM 5062 C CA . ILE B 1 252 ? -7.852 -9.875 -8.227 1 98.94 252 ILE B CA 1
ATOM 5063 C C . ILE B 1 252 ? -6.832 -10.828 -7.617 1 98.94 252 ILE B C 1
ATOM 5065 O O . ILE B 1 252 ? -6.387 -10.633 -6.484 1 98.94 252 ILE B O 1
ATOM 5069 N N . PHE B 1 253 ? -6.516 -11.883 -8.344 1 98.94 253 PHE B N 1
ATOM 5070 C CA . PHE B 1 253 ? -5.484 -12.82 -7.93 1 98.94 253 PHE B CA 1
ATOM 5071 C C . PHE B 1 253 ? -4.102 -12.328 -8.344 1 98.94 253 PHE B C 1
ATOM 5073 O O . PHE B 1 253 ? -3.932 -11.797 -9.438 1 98.94 253 PHE B O 1
ATOM 5080 N N . ASN B 1 254 ? -3.109 -12.453 -7.465 1 98.94 254 ASN B N 1
ATOM 5081 C CA . ASN B 1 254 ? -1.728 -12.055 -7.703 1 98.94 254 ASN B CA 1
ATOM 5082 C C . ASN B 1 254 ? -0.763 -13.219 -7.504 1 98.94 254 ASN B C 1
ATOM 5084 O O . ASN B 1 254 ? -0.018 -13.25 -6.523 1 98.94 254 ASN B O 1
ATOM 5088 N N . PRO B 1 255 ? -0.771 -14.18 -8.43 1 98.94 255 PRO B N 1
ATOM 5089 C CA . PRO B 1 255 ? 0.203 -15.266 -8.344 1 98.94 255 PRO B CA 1
ATOM 5090 C C . PRO B 1 255 ? 1.64 -14.789 -8.555 1 98.94 255 PRO B C 1
ATOM 5092 O O . PRO B 1 255 ? 1.929 -14.102 -9.531 1 98.94 255 PRO B O 1
ATOM 5095 N N . SER B 1 256 ? 2.506 -15.195 -7.637 1 98.69 256 SER B N 1
ATOM 5096 C CA . SER B 1 256 ? 3.877 -14.695 -7.641 1 98.69 256 SER B CA 1
ATOM 5097 C C . SER B 1 256 ? 4.871 -15.82 -7.359 1 98.69 256 SER B C 1
ATOM 5099 O O . SER B 1 256 ? 4.504 -16.859 -6.82 1 98.69 256 SER B O 1
ATOM 5101 N N . ALA B 1 257 ? 6.062 -15.68 -7.801 1 98 257 ALA B N 1
ATOM 5102 C CA . ALA B 1 257 ? 7.293 -16.344 -7.379 1 98 257 ALA B CA 1
ATOM 5103 C C . ALA B 1 257 ? 8.375 -15.328 -7.035 1 98 257 ALA B C 1
ATOM 5105 O O . ALA B 1 257 ? 9.117 -14.875 -7.914 1 98 257 ALA B O 1
ATOM 5106 N N . THR B 1 258 ? 8.43 -14.984 -5.77 1 96.81 258 THR B N 1
ATOM 5107 C CA . THR B 1 258 ? 9.352 -13.938 -5.355 1 96.81 258 THR B CA 1
ATOM 5108 C C . THR B 1 258 ? 10.094 -14.344 -4.082 1 96.81 258 THR B C 1
ATOM 5110 O O . THR B 1 258 ? 9.594 -15.141 -3.293 1 96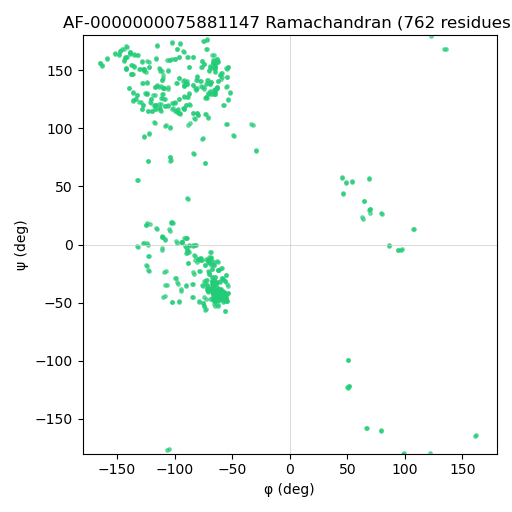.81 258 THR B O 1
ATOM 5113 N N . VAL B 1 259 ? 11.312 -13.789 -3.912 1 94.06 259 VAL B N 1
ATOM 5114 C CA . VAL B 1 259 ? 12.211 -14.211 -2.842 1 94.06 259 VAL B CA 1
ATOM 5115 C C . VAL B 1 259 ? 12.43 -13.062 -1.86 1 94.06 259 VAL B C 1
ATOM 5117 O O . VAL B 1 259 ? 12.031 -11.93 -2.131 1 94.06 259 VAL B O 1
ATOM 5120 N N . GLY B 1 260 ? 13.078 -13.328 -0.719 1 84.69 260 GLY B N 1
ATOM 5121 C CA . GLY B 1 260 ? 13.078 -12.531 0.496 1 84.69 260 GLY B CA 1
ATOM 5122 C C . GLY B 1 260 ? 13.891 -11.258 0.374 1 84.69 260 GLY B C 1
ATOM 5123 O O . GLY B 1 260 ? 13.391 -10.156 0.63 1 84.69 260 GLY B O 1
ATOM 5124 N N . ALA B 1 261 ? 15.141 -11.18 0.022 1 74.25 261 ALA B N 1
ATOM 5125 C CA . ALA B 1 261 ? 16.062 -10.055 0.187 1 74.25 261 ALA B CA 1
ATOM 5126 C C . ALA B 1 261 ? 15.484 -8.781 -0.429 1 74.25 261 ALA B C 1
ATOM 5128 O O . ALA B 1 261 ? 15.547 -7.707 0.174 1 74.25 261 ALA B O 1
ATOM 5129 N N . LEU B 1 262 ? 14.797 -8.859 -1.434 1 74.38 262 LEU B N 1
ATOM 5130 C CA . LEU B 1 262 ? 14.398 -7.645 -2.139 1 74.38 262 LEU B CA 1
ATOM 5131 C C . LEU B 1 262 ? 12.906 -7.371 -1.957 1 74.38 262 LEU B C 1
ATOM 5133 O O . LEU B 1 262 ? 12.5 -6.215 -1.818 1 74.38 262 LEU B O 1
ATOM 5137 N N . SER B 1 263 ? 12.117 -8.344 -1.678 1 90.69 263 SER B N 1
ATOM 5138 C CA . SER B 1 263 ? 10.695 -8.117 -1.942 1 90.69 263 SER B CA 1
ATOM 5139 C C . SER B 1 263 ? 9.859 -8.352 -0.693 1 90.69 263 SER B C 1
ATOM 5141 O O . SER B 1 263 ? 8.734 -7.848 -0.584 1 90.69 263 SER B O 1
ATOM 5143 N N . GLU B 1 264 ? 10.352 -9.008 0.285 1 94.5 264 GLU B N 1
ATOM 5144 C CA . GLU B 1 264 ? 9.5 -9.516 1.355 1 94.5 264 GLU B CA 1
ATOM 5145 C C . GLU B 1 264 ? 8.891 -8.375 2.162 1 94.5 264 GLU B C 1
ATOM 5147 O O . GLU B 1 264 ? 7.703 -8.422 2.504 1 94.5 264 GLU B O 1
ATOM 5152 N N . PRO B 1 265 ? 9.602 -7.316 2.441 1 94.56 265 PRO B N 1
ATOM 5153 C CA . PRO B 1 265 ? 8.992 -6.223 3.203 1 94.56 265 PRO B CA 1
ATOM 5154 C C . PRO B 1 265 ? 7.871 -5.527 2.438 1 94.56 265 PRO B C 1
ATOM 5156 O O . PRO B 1 265 ? 7.062 -4.812 3.037 1 94.56 265 PRO B O 1
ATOM 5159 N N . MET B 1 266 ? 7.789 -5.688 1.165 1 97.44 266 MET B N 1
ATOM 5160 C CA . MET B 1 266 ? 6.754 -5.074 0.335 1 97.44 266 MET B CA 1
ATOM 5161 C C . MET B 1 266 ? 5.52 -5.969 0.255 1 97.44 266 MET B C 1
ATOM 5163 O O . MET B 1 266 ? 4.434 -5.5 -0.086 1 97.44 266 MET B O 1
ATOM 5167 N N . TRP B 1 267 ? 5.648 -7.23 0.632 1 97.5 267 TRP B N 1
ATOM 5168 C CA . TRP B 1 267 ? 4.672 -8.281 0.378 1 97.5 267 TRP B CA 1
ATOM 5169 C C . TRP B 1 267 ? 3.359 -7.992 1.1 1 97.5 267 TRP B C 1
ATOM 5171 O O . TRP B 1 267 ? 2.281 -8.117 0.513 1 97.5 267 TRP B O 1
ATOM 5181 N N . PRO B 1 268 ? 3.438 -7.523 2.307 1 96.44 268 PRO B N 1
ATOM 5182 C CA . PRO B 1 268 ? 2.164 -7.27 2.986 1 96.44 268 PRO B CA 1
ATOM 5183 C C . PRO B 1 268 ? 1.535 -5.938 2.59 1 96.44 268 PRO B C 1
ATOM 5185 O O . PRO B 1 268 ? 0.441 -5.605 3.051 1 96.44 268 PRO B O 1
ATOM 5188 N N . ILE B 1 269 ? 2.127 -5.145 1.727 1 97.88 269 ILE B N 1
ATOM 5189 C CA . ILE B 1 269 ? 1.733 -3.76 1.479 1 97.88 269 ILE B CA 1
ATOM 5190 C C . ILE B 1 269 ? 0.938 -3.676 0.178 1 97.88 269 ILE B C 1
ATOM 5192 O O . ILE B 1 269 ? -0.168 -3.133 0.154 1 97.88 269 ILE B O 1
ATOM 5196 N N . GLU B 1 270 ? 1.393 -4.215 -0.859 1 98.56 270 GLU B N 1
ATOM 5197 C CA . GLU B 1 270 ? 0.975 -3.834 -2.205 1 98.56 270 GLU B CA 1
ATOM 5198 C C . GLU B 1 270 ? -0.41 -4.387 -2.529 1 98.56 270 GLU B C 1
ATOM 5200 O O . GLU B 1 270 ? -1.294 -3.645 -2.965 1 98.56 270 GLU B O 1
ATOM 5205 N N . ALA B 1 271 ? -0.633 -5.691 -2.311 1 98.75 271 ALA B N 1
ATOM 5206 C CA . ALA B 1 271 ? -1.959 -6.242 -2.584 1 98.75 271 ALA B CA 1
ATOM 5207 C C . ALA B 1 271 ? -3 -5.66 -1.63 1 98.75 271 ALA B C 1
ATOM 5209 O O . ALA B 1 271 ? -4.156 -5.465 -2.01 1 98.75 271 ALA B O 1
ATOM 5210 N N . ARG B 1 272 ? -2.574 -5.465 -0.424 1 98.44 272 ARG B N 1
ATOM 5211 C CA . ARG B 1 272 ? -3.486 -4.887 0.557 1 98.44 272 ARG B CA 1
ATOM 5212 C C . ARG B 1 272 ? -3.869 -3.461 0.172 1 98.44 272 ARG B C 1
ATOM 5214 O O . ARG B 1 272 ? -5.039 -3.082 0.257 1 98.44 272 ARG B O 1
ATOM 5221 N N . ASN B 1 273 ? -2.893 -2.67 -0.194 1 98.75 273 ASN B N 1
ATOM 5222 C CA . ASN B 1 273 ? -3.209 -1.328 -0.674 1 98.75 273 ASN B CA 1
ATOM 5223 C C . ASN B 1 273 ? -4.16 -1.368 -1.865 1 98.75 273 ASN B C 1
ATOM 5225 O O . ASN B 1 273 ? -5.043 -0.517 -1.989 1 98.75 273 ASN B O 1
ATOM 5229 N N . ALA B 1 274 ? -3.92 -2.314 -2.771 1 98.88 274 ALA B N 1
ATO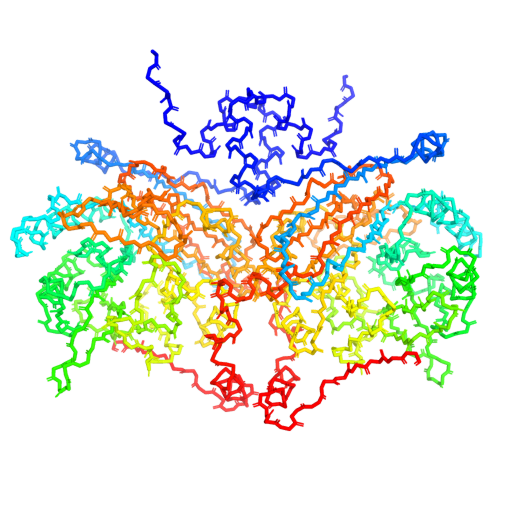M 5230 C CA . ALA B 1 274 ? -4.801 -2.453 -3.93 1 98.88 274 ALA B CA 1
ATOM 5231 C C . ALA B 1 274 ? -6.23 -2.75 -3.498 1 98.88 274 ALA B C 1
ATOM 5233 O O . ALA B 1 274 ? -7.184 -2.197 -4.055 1 98.88 274 ALA B O 1
ATOM 5234 N N . ALA B 1 275 ? -6.367 -3.621 -2.523 1 98.81 275 ALA B N 1
ATOM 5235 C CA . ALA B 1 275 ? -7.699 -3.945 -2.021 1 98.81 275 ALA B CA 1
ATOM 5236 C C . ALA B 1 275 ? -8.391 -2.707 -1.454 1 98.81 275 ALA B C 1
ATOM 5238 O O . ALA B 1 275 ? -9.57 -2.465 -1.726 1 98.81 275 ALA B O 1
ATOM 5239 N N . ILE B 1 276 ? -7.664 -1.911 -0.693 1 98.06 276 ILE B N 1
ATOM 5240 C CA . ILE B 1 276 ? -8.18 -0.692 -0.08 1 98.06 276 ILE B CA 1
ATOM 5241 C C . ILE B 1 276 ? -8.602 0.293 -1.167 1 98.06 276 ILE B C 1
ATOM 5243 O O . ILE B 1 276 ? -9.75 0.736 -1.197 1 98.06 276 ILE B O 1
ATOM 5247 N N . ALA B 1 277 ? -7.727 0.55 -2.076 1 98.5 277 ALA B N 1
ATOM 5248 C CA . ALA B 1 277 ? -7.895 1.646 -3.027 1 98.5 277 ALA B CA 1
ATOM 5249 C C . ALA B 1 277 ? -8.977 1.32 -4.055 1 98.5 277 ALA B C 1
ATOM 5251 O O . ALA B 1 277 ? -9.648 2.221 -4.562 1 98.5 277 ALA B O 1
ATOM 5252 N N . ASN B 1 278 ? -9.109 -0.014 -4.348 1 98.44 278 ASN B N 1
ATOM 5253 C CA . ASN B 1 278 ? -9.961 -0.375 -5.477 1 98.44 278 ASN B CA 1
ATOM 5254 C C . ASN B 1 278 ? -11.242 -1.059 -5.016 1 98.44 278 ASN B C 1
ATOM 5256 O O . ASN B 1 278 ? -12.047 -1.508 -5.836 1 98.44 278 ASN B O 1
ATOM 5260 N N . HIS B 1 279 ? -11.539 -1.147 -3.768 1 97.56 279 HIS B N 1
ATOM 5261 C CA . HIS B 1 279 ? -12.734 -1.755 -3.191 1 97.56 279 HIS B CA 1
ATOM 5262 C C . HIS B 1 279 ? -12.984 -3.141 -3.779 1 97.56 279 HIS B C 1
ATOM 5264 O O . HIS B 1 279 ? -14.086 -3.424 -4.262 1 97.56 279 HIS B O 1
ATOM 5270 N N . CYS B 1 280 ? -11.969 -3.959 -3.703 1 98.5 280 CYS B N 1
ATOM 5271 C CA . CYS B 1 280 ? -12.109 -5.34 -4.148 1 98.5 280 CYS B CA 1
ATOM 5272 C C . CYS B 1 280 ? -11.211 -6.266 -3.334 1 98.5 280 CYS B C 1
ATOM 5274 O O . CYS B 1 280 ? -10.336 -5.805 -2.607 1 98.5 280 CYS B O 1
ATOM 5276 N N . PHE B 1 281 ? -11.5 -7.555 -3.402 1 98.88 281 PHE B N 1
ATOM 5277 C CA . PHE B 1 281 ? -10.633 -8.523 -2.748 1 98.88 281 PHE B CA 1
ATOM 5278 C C . PHE B 1 281 ? -9.367 -8.758 -3.566 1 98.88 281 PHE B C 1
ATOM 5280 O O . PHE B 1 281 ? -9.414 -8.773 -4.801 1 98.88 281 PHE B O 1
ATOM 5287 N N . THR B 1 282 ? -8.266 -8.883 -2.895 1 98.94 282 THR B N 1
ATOM 5288 C CA . THR B 1 282 ? -7.023 -9.266 -3.553 1 98.94 282 THR B CA 1
ATOM 5289 C C . THR B 1 282 ? -6.43 -10.516 -2.906 1 98.94 282 THR B C 1
ATOM 5291 O O . THR B 1 282 ? -6.52 -10.695 -1.69 1 98.94 282 THR B O 1
ATOM 5294 N N . CYS B 1 283 ? -5.898 -11.414 -3.711 1 98.94 283 CYS B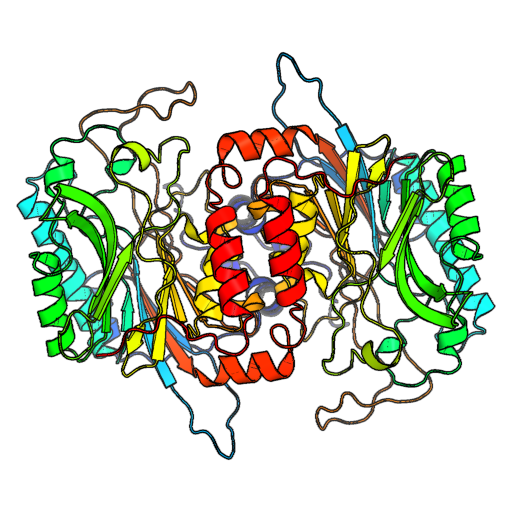 N 1
ATOM 5295 C CA . CYS B 1 283 ? -5.316 -12.68 -3.285 1 98.94 283 CYS B CA 1
ATOM 5296 C C . CYS B 1 283 ? -3.834 -12.742 -3.637 1 98.94 283 CYS B C 1
ATOM 5298 O O . CYS B 1 283 ? -3.475 -13 -4.789 1 98.94 283 CYS B O 1
ATOM 5300 N N . ALA B 1 284 ? -3.012 -12.594 -2.631 1 98.88 284 ALA B N 1
ATOM 5301 C CA . ALA B 1 284 ? -1.564 -12.641 -2.83 1 98.88 284 ALA B CA 1
ATOM 5302 C C . ALA B 1 284 ? -1.032 -14.055 -2.631 1 98.88 284 ALA B C 1
ATOM 5304 O O . ALA B 1 284 ? -1.115 -14.609 -1.53 1 98.88 284 ALA B O 1
ATOM 5305 N N . ILE B 1 285 ? -0.481 -14.648 -3.66 1 98.94 285 ILE B N 1
ATOM 5306 C CA . ILE B 1 285 ? -0.016 -16.031 -3.654 1 98.94 285 ILE B CA 1
ATOM 5307 C C . ILE B 1 285 ? 1.477 -16.078 -3.975 1 98.94 285 ILE B C 1
ATOM 5309 O O . ILE B 1 285 ? 1.914 -15.539 -4.996 1 98.94 285 ILE B O 1
ATOM 5313 N N . ASN B 1 286 ? 2.246 -16.703 -3.109 1 98.69 286 ASN B N 1
ATOM 5314 C CA . ASN B 1 286 ? 3.678 -16.781 -3.373 1 98.69 286 ASN B CA 1
ATOM 5315 C C . ASN B 1 286 ? 4.18 -18.219 -3.303 1 98.69 286 ASN B C 1
ATOM 5317 O O . ASN B 1 286 ? 3.602 -19.047 -2.596 1 98.69 286 ASN B O 1
ATOM 5321 N N . ARG B 1 287 ? 5.203 -18.469 -4.062 1 98.44 287 ARG B N 1
ATOM 5322 C CA . ARG B 1 287 ? 5.93 -19.734 -4.059 1 98.44 287 ARG B CA 1
ATOM 5323 C C . ARG B 1 287 ? 6.652 -19.953 -2.734 1 98.44 287 ARG B C 1
ATOM 5325 O O . ARG B 1 287 ? 6.848 -19 -1.969 1 98.44 287 ARG B O 1
ATOM 5332 N N . VAL B 1 288 ? 7 -21.266 -2.385 1 97.94 288 VAL B N 1
ATOM 5333 C CA . VAL B 1 288 ? 7.805 -21.547 -1.199 1 97.94 288 VAL B CA 1
ATOM 5334 C C . VAL B 1 288 ? 8.992 -22.438 -1.577 1 97.94 288 VAL B C 1
ATOM 5336 O O . VAL B 1 288 ? 8.984 -23.078 -2.631 1 97.94 288 VAL B O 1
ATOM 5339 N N . GLY B 1 289 ? 10.031 -22.375 -0.715 1 96.5 289 GLY B N 1
ATOM 5340 C CA . GLY B 1 289 ? 11.172 -23.25 -0.882 1 96.5 289 GLY B CA 1
ATOM 5341 C C . GLY B 1 289 ? 12.344 -22.578 -1.577 1 96.5 289 GLY B C 1
ATOM 5342 O O . GLY B 1 289 ? 12.32 -21.375 -1.807 1 96.5 289 GLY B O 1
ATOM 5343 N N . THR B 1 290 ? 13.422 -23.344 -1.764 1 97 290 THR B N 1
ATOM 5344 C CA . THR B 1 290 ? 14.625 -22.922 -2.473 1 97 290 THR B CA 1
ATOM 5345 C C . THR B 1 290 ? 14.961 -23.891 -3.604 1 97 290 THR B C 1
ATOM 5347 O O . THR B 1 290 ? 14.953 -25.109 -3.406 1 97 290 THR B O 1
ATOM 5350 N N . GLU B 1 291 ? 15.18 -23.391 -4.758 1 97.44 291 GLU B N 1
ATOM 5351 C CA . GLU B 1 291 ? 15.5 -24.219 -5.926 1 97.44 291 GLU B CA 1
ATOM 5352 C C . GLU B 1 291 ? 16.984 -24.109 -6.289 1 97.44 291 GLU B C 1
ATOM 5354 O O . GLU B 1 291 ? 17.547 -23.016 -6.262 1 97.44 291 GLU B O 1
ATOM 5359 N N . HIS B 1 292 ? 17.594 -25.266 -6.578 1 97.44 292 HIS B N 1
ATOM 5360 C CA . HIS B 1 292 ? 19.016 -25.344 -6.938 1 97.44 292 HIS B CA 1
ATOM 5361 C C . HIS B 1 292 ? 19.188 -25.781 -8.391 1 97.44 292 HIS B C 1
ATOM 5363 O O . HIS B 1 292 ? 18.516 -26.719 -8.844 1 97.44 292 HIS B O 1
ATOM 5369 N N . PHE B 1 293 ? 20.047 -25.109 -9.039 1 97.12 293 PHE B N 1
ATOM 5370 C CA . PHE B 1 293 ? 20.312 -25.406 -10.445 1 97.12 293 PHE B CA 1
ATOM 5371 C C . PHE B 1 293 ? 21.703 -26 -10.617 1 97.12 293 PHE B C 1
ATOM 5373 O O . PHE B 1 293 ? 22.625 -25.641 -9.891 1 97.12 293 PHE B O 1
ATOM 5380 N N . LYS B 1 294 ? 21.812 -26.828 -11.586 1 95.81 294 LYS B N 1
ATOM 5381 C CA . LYS B 1 294 ? 23.094 -27.484 -11.867 1 95.81 294 LYS B CA 1
ATOM 5382 C C . LYS B 1 294 ? 24.141 -26.469 -12.297 1 95.81 294 LYS B C 1
ATOM 5384 O O . LYS B 1 294 ? 25.266 -26.484 -11.805 1 95.81 294 LYS B O 1
ATOM 5389 N N . SER B 1 295 ? 23.797 -25.688 -13.273 1 95.81 295 SER B N 1
ATOM 5390 C CA . SER B 1 295 ? 24.703 -24.641 -13.742 1 95.81 295 SER B CA 1
ATOM 5391 C C . SER B 1 295 ? 24.641 -23.406 -12.859 1 95.81 295 SER B C 1
ATOM 5393 O O . SER B 1 295 ? 23.547 -22.969 -12.484 1 95.81 295 SER B O 1
ATOM 5395 N N . GLU B 1 296 ? 25.734 -22.922 -12.547 1 95.88 296 GLU B N 1
ATOM 5396 C CA . GLU B 1 296 ? 25.75 -21.703 -11.758 1 95.88 296 GLU B CA 1
ATOM 5397 C C . GLU B 1 296 ? 25.375 -20.484 -12.602 1 95.88 296 GLU B C 1
ATOM 5399 O O . GLU B 1 296 ? 25.484 -20.531 -13.836 1 95.88 296 GLU B O 1
ATOM 5404 N N . PHE B 1 297 ? 24.891 -19.484 -12.016 1 94.56 297 PHE B N 1
ATOM 5405 C CA . PHE B 1 297 ? 24.594 -18.203 -12.648 1 94.56 297 PHE B CA 1
ATOM 5406 C C . PHE B 1 297 ? 24.938 -17.047 -11.727 1 94.56 297 PHE B C 1
ATOM 5408 O O . PHE B 1 297 ? 25.172 -17.25 -10.531 1 94.56 297 PHE B O 1
ATOM 5415 N N . THR B 1 298 ? 25.078 -15.852 -12.281 1 92.25 298 THR B N 1
ATOM 5416 C CA . THR B 1 298 ? 25.406 -14.664 -11.508 1 92.25 298 THR B CA 1
ATOM 5417 C C . THR B 1 298 ? 24.234 -13.688 -11.492 1 92.25 298 THR B C 1
ATOM 5419 O O . THR B 1 298 ? 23.453 -13.625 -12.445 1 92.25 298 THR B O 1
ATOM 5422 N N . SER B 1 299 ? 24.141 -12.891 -10.398 1 88.62 299 SER B N 1
ATOM 5423 C CA . SER B 1 299 ? 23.062 -11.906 -10.242 1 88.62 299 SER B CA 1
ATOM 5424 C C . SER B 1 299 ? 23.469 -10.562 -10.859 1 88.62 299 SER B C 1
ATOM 5426 O O . SER B 1 299 ? 22.656 -9.633 -10.898 1 88.62 299 SER B O 1
ATOM 5428 N N . GLY B 1 300 ? 24.641 -10.461 -11.312 1 87.44 300 GLY B N 1
ATOM 5429 C CA . GLY B 1 300 ? 25.125 -9.188 -11.828 1 87.44 300 GLY B CA 1
ATOM 5430 C C . GLY B 1 300 ? 25.312 -8.141 -10.75 1 87.44 300 GLY B C 1
ATOM 5431 O O . GLY B 1 300 ? 25.125 -6.945 -11.008 1 87.44 300 GLY B O 1
ATOM 5432 N N . ASP B 1 301 ? 25.609 -8.57 -9.555 1 87.25 301 ASP B N 1
ATOM 5433 C CA . ASP B 1 301 ? 25.734 -7.66 -8.43 1 87.25 301 ASP B CA 1
ATOM 5434 C C . ASP B 1 301 ? 27.156 -7.656 -7.879 1 87.25 301 ASP B C 1
ATOM 5436 O O . ASP B 1 301 ? 27.391 -7.191 -6.762 1 87.25 301 ASP B O 1
ATOM 5440 N N . GLY B 1 302 ? 28.094 -8.18 -8.57 1 90.88 302 GLY B N 1
ATOM 5441 C CA . GLY B 1 302 ? 29.5 -8.203 -8.172 1 90.88 302 GLY B CA 1
ATOM 5442 C C . GLY B 1 302 ? 29.844 -9.383 -7.285 1 90.88 302 GLY B C 1
ATOM 5443 O O . GLY B 1 302 ? 31.016 -9.594 -6.957 1 90.88 302 GLY B O 1
ATOM 5444 N N . LYS B 1 303 ? 28.891 -10.25 -6.938 1 91.75 303 LYS B N 1
ATOM 5445 C CA . LYS B 1 303 ? 29.141 -11.398 -6.074 1 91.75 303 LYS B CA 1
ATOM 5446 C C . LYS B 1 303 ? 29.406 -12.656 -6.895 1 91.75 303 LYS B C 1
ATOM 5448 O O . LYS B 1 303 ? 29.297 -12.641 -8.125 1 91.75 303 LYS B O 1
ATOM 5453 N N . LYS B 1 304 ? 29.766 -13.688 -6.188 1 95.81 304 LYS B N 1
ATOM 5454 C CA . LYS B 1 304 ? 30.109 -14.938 -6.848 1 95.81 304 LYS B CA 1
ATOM 5455 C C . LYS B 1 304 ? 28.891 -15.594 -7.469 1 95.81 304 LYS B C 1
ATOM 5457 O O . LYS B 1 304 ? 27.766 -15.367 -7.023 1 95.81 304 LYS B O 1
ATOM 5462 N N . ALA B 1 305 ? 29.203 -16.359 -8.492 1 95.88 305 ALA B N 1
ATOM 5463 C CA . ALA B 1 305 ? 28.156 -17.203 -9.062 1 95.88 305 ALA B CA 1
ATOM 5464 C C . ALA B 1 305 ? 27.594 -18.172 -8.031 1 95.88 305 ALA B C 1
ATOM 5466 O O . ALA B 1 305 ? 28.297 -18.562 -7.09 1 95.88 305 ALA B O 1
ATOM 5467 N N . HIS B 1 306 ? 26.391 -18.438 -8.188 1 95.69 306 HIS B N 1
ATOM 5468 C CA . HIS B 1 306 ? 25.703 -19.312 -7.246 1 95.69 306 HIS B CA 1
ATOM 5469 C C . HIS B 1 306 ? 24.719 -20.234 -7.969 1 95.69 306 HIS B C 1
ATOM 5471 O O . HIS B 1 306 ? 24.484 -20.062 -9.164 1 95.69 306 HIS B O 1
ATOM 5477 N N . HIS B 1 307 ? 24.188 -21.234 -7.164 1 96.5 307 HIS B N 1
ATOM 5478 C CA . HIS B 1 307 ? 23.375 -22.266 -7.777 1 96.5 307 HIS B CA 1
ATOM 5479 C C . HIS B 1 307 ? 21.906 -22.141 -7.363 1 96.5 307 HIS B C 1
ATOM 5481 O O . HIS B 1 307 ? 21.062 -22.922 -7.805 1 96.5 307 HIS B O 1
ATOM 5487 N N . ASP B 1 308 ? 21.609 -21.219 -6.527 1 94.38 308 ASP B N 1
ATOM 5488 C CA . ASP B 1 308 ? 20.234 -21.078 -6.082 1 94.38 308 ASP B CA 1
ATOM 5489 C C . ASP B 1 308 ? 19.766 -19.625 -6.191 1 94.38 308 ASP B C 1
ATOM 5491 O O . ASP B 1 308 ? 20.578 -18.703 -6.133 1 94.38 308 ASP B O 1
ATOM 5495 N N . PHE B 1 309 ? 18.547 -19.422 -6.391 1 90.31 309 PHE B N 1
ATOM 5496 C CA . PHE B 1 309 ? 17.969 -18.109 -6.586 1 90.31 309 PHE B CA 1
ATOM 5497 C C . PHE B 1 309 ? 17.688 -17.438 -5.246 1 90.31 309 PHE B C 1
ATOM 5499 O O . PHE B 1 309 ? 17.641 -16.203 -5.156 1 90.31 309 PHE B O 1
ATOM 5506 N N . GLY B 1 310 ? 17.5 -18.156 -4.223 1 92.81 310 GLY B N 1
ATOM 5507 C CA . GLY B 1 310 ? 17.062 -17.688 -2.912 1 92.81 310 GLY B CA 1
ATOM 5508 C C . GLY B 1 310 ? 15.789 -18.375 -2.438 1 92.81 310 GLY B C 1
ATOM 5509 O O . GLY B 1 310 ? 15.219 -19.203 -3.152 1 92.81 310 GLY B O 1
ATOM 5510 N N . HIS B 1 311 ? 15.383 -17.969 -1.249 1 95.44 311 HIS B N 1
ATOM 5511 C CA . HIS B 1 311 ? 14.242 -18.625 -0.614 1 95.44 311 HIS B CA 1
ATOM 5512 C C . HIS B 1 311 ? 12.938 -17.906 -0.953 1 95.44 311 HIS B C 1
ATOM 5514 O O . HIS B 1 311 ? 12.789 -16.719 -0.68 1 95.44 311 HIS B O 1
ATOM 5520 N N . PHE B 1 312 ? 12.016 -18.641 -1.646 1 97.06 312 PHE B N 1
ATOM 5521 C CA . PHE B 1 312 ? 10.641 -18.172 -1.763 1 97.06 312 PHE B CA 1
ATOM 5522 C C . PHE B 1 312 ? 9.93 -18.234 -0.415 1 97.06 312 PHE B C 1
ATOM 5524 O O . PHE B 1 312 ? 9.891 -19.281 0.226 1 97.06 312 PHE B O 1
ATOM 5531 N N . TYR B 1 313 ? 9.297 -17.141 -0.004 1 97.06 313 TYR B N 1
ATOM 5532 C CA . TYR B 1 313 ? 8.93 -17.031 1.405 1 97.06 313 TYR B CA 1
ATOM 5533 C C . TYR B 1 313 ? 7.441 -17.281 1.606 1 97.06 313 TYR B C 1
ATOM 5535 O O . TYR B 1 313 ? 6.898 -17 2.674 1 97.06 313 TYR B O 1
ATOM 5543 N N . GLY B 1 314 ? 6.738 -17.797 0.571 1 97.94 314 GLY B N 1
ATOM 5544 C CA . GLY B 1 314 ? 5.328 -18.078 0.764 1 97.94 314 GLY B CA 1
ATOM 5545 C C . GLY B 1 314 ? 4.559 -16.906 1.353 1 97.94 314 GLY B C 1
ATOM 5546 O O . GLY B 1 314 ? 4.602 -15.805 0.819 1 97.94 314 GLY B O 1
ATOM 5547 N N . SER B 1 315 ? 3.898 -17.203 2.529 1 98.25 315 SER B N 1
ATOM 5548 C CA . SER B 1 315 ? 3.168 -16.156 3.248 1 98.25 315 SER B CA 1
ATOM 5549 C C . SER B 1 315 ? 1.99 -15.641 2.43 1 98.25 315 SER B C 1
ATOM 5551 O O . SER B 1 315 ? 1.704 -14.438 2.432 1 98.25 315 SER B O 1
ATOM 5553 N N . SER B 1 316 ? 1.293 -16.562 1.685 1 98.88 316 SER B N 1
ATOM 5554 C CA . SER B 1 316 ? 0.105 -16.188 0.923 1 98.88 316 SER B CA 1
ATOM 5555 C C . SER B 1 316 ? -1.004 -15.68 1.839 1 98.88 316 SER B C 1
ATOM 5557 O O . SER B 1 316 ? -1.191 -16.203 2.941 1 98.88 316 SER B O 1
ATOM 5559 N N . TYR B 1 317 ? -1.746 -14.633 1.41 1 98.81 317 TYR B N 1
ATOM 5560 C CA . TYR B 1 317 ? -2.816 -14.047 2.209 1 98.81 317 TYR B CA 1
ATOM 5561 C C . TYR B 1 317 ? -3.889 -13.43 1.316 1 98.81 317 TYR B C 1
ATOM 5563 O O . TYR B 1 317 ? -3.705 -13.32 0.102 1 98.81 317 TYR B O 1
ATOM 5571 N N . VAL B 1 318 ? -5.031 -13.164 1.867 1 98.94 318 VAL B N 1
ATOM 5572 C CA . VAL B 1 318 ? -6.109 -12.453 1.187 1 98.94 318 VAL B CA 1
ATOM 5573 C C . VAL B 1 318 ? -6.395 -11.133 1.904 1 98.94 318 VAL B C 1
ATOM 5575 O O . VAL B 1 318 ? -6.391 -11.078 3.137 1 98.94 318 VAL B O 1
ATOM 5578 N N . ALA B 1 319 ? -6.547 -10.094 1.164 1 98.81 319 ALA B N 1
ATOM 5579 C CA . ALA B 1 319 ? -6.906 -8.789 1.7 1 98.81 319 ALA B CA 1
ATOM 5580 C C . ALA B 1 319 ? -8.32 -8.391 1.28 1 98.81 319 ALA B C 1
ATOM 5582 O O . ALA B 1 319 ? -8.727 -8.641 0.145 1 98.81 319 ALA B O 1
ATOM 5583 N N . GLY B 1 320 ? -9.055 -7.773 2.176 1 98.38 320 GLY B N 1
ATOM 5584 C CA . GLY B 1 320 ? -10.398 -7.293 1.901 1 98.38 320 GLY B CA 1
ATOM 5585 C C . GLY B 1 320 ? -10.445 -5.809 1.592 1 98.38 320 GLY B C 1
ATOM 5586 O O . GLY B 1 320 ? -9.508 -5.07 1.903 1 98.38 320 GLY B O 1
ATOM 5587 N N . PRO B 1 321 ? -11.562 -5.41 0.92 1 97.94 321 PRO B N 1
ATOM 5588 C CA . PRO B 1 321 ? -11.703 -3.998 0.561 1 97.94 321 PRO B CA 1
ATOM 5589 C C . PRO B 1 321 ? -11.773 -3.082 1.781 1 97.94 321 PRO B C 1
ATOM 5591 O O . PRO B 1 321 ? -11.594 -1.867 1.656 1 97.94 321 PRO B O 1
ATOM 5594 N N . ASP B 1 322 ? -11.992 -3.607 2.953 1 95.88 322 ASP B N 1
ATOM 5595 C CA . ASP B 1 322 ? -12.125 -2.793 4.156 1 95.88 322 ASP B CA 1
ATOM 5596 C C . ASP B 1 322 ? -10.773 -2.574 4.828 1 95.88 322 ASP B C 1
ATOM 5598 O O . ASP B 1 322 ? -10.703 -2.045 5.938 1 95.88 322 ASP B O 1
ATOM 5602 N N . GLY B 1 323 ? -9.75 -3.029 4.191 1 95.25 323 GLY B N 1
ATOM 5603 C CA . GLY B 1 323 ? -8.406 -2.811 4.723 1 95.25 323 GLY B CA 1
ATOM 5604 C C . GLY B 1 323 ? -7.91 -3.961 5.574 1 95.25 323 GLY B C 1
ATOM 5605 O O . GLY B 1 323 ? -6.738 -3.992 5.961 1 95.25 323 GLY B O 1
ATOM 5606 N N . SER B 1 324 ? -8.711 -4.934 5.82 1 96.44 324 SER B N 1
ATOM 5607 C CA . SER B 1 324 ? -8.297 -6.09 6.605 1 96.44 324 SER B CA 1
ATOM 5608 C C . SER B 1 324 ? -7.586 -7.121 5.734 1 96.44 324 SER B C 1
ATOM 5610 O O . SER B 1 324 ? -7.656 -7.059 4.504 1 96.44 324 SER B O 1
ATOM 5612 N N . ARG B 1 325 ? -6.867 -7.969 6.355 1 97.06 325 ARG B N 1
ATOM 5613 C CA . ARG B 1 325 ? -6.262 -9.109 5.676 1 97.06 325 ARG B CA 1
ATOM 5614 C C . ARG B 1 325 ? -6.246 -10.344 6.578 1 97.06 325 ARG B C 1
ATOM 5616 O O . ARG B 1 325 ? -6.305 -10.219 7.805 1 97.06 325 ARG B O 1
ATOM 5623 N N . THR B 1 326 ? -6.148 -11.508 6 1 98.44 326 THR B N 1
ATOM 5624 C CA . THR B 1 326 ? -6 -12.75 6.75 1 98.44 326 THR B CA 1
ATOM 5625 C C . THR B 1 326 ? -4.574 -12.898 7.273 1 98.44 326 THR B C 1
ATOM 5627 O O . THR B 1 326 ? -3.65 -12.266 6.758 1 98.44 326 THR B O 1
ATOM 5630 N N . PRO B 1 327 ? -4.453 -13.711 8.312 1 97 327 PRO B N 1
ATOM 5631 C CA . PRO B 1 327 ? -3.098 -14.234 8.508 1 97 327 PRO B CA 1
ATOM 5632 C C . PRO B 1 327 ? -2.545 -14.922 7.262 1 97 327 PRO B C 1
ATOM 5634 O O . PRO B 1 327 ? -3.314 -15.406 6.426 1 97 327 PRO B O 1
ATOM 5637 N N . GLY B 1 328 ? -1.252 -14.883 7.113 1 97.44 328 GLY B N 1
ATOM 5638 C CA . GLY B 1 328 ? -0.608 -15.547 5.992 1 97.44 328 GLY B CA 1
ATOM 5639 C C . GLY B 1 328 ? -0.262 -17 6.273 1 97.44 328 GLY B C 1
ATOM 5640 O O . GLY B 1 328 ? -0.232 -17.422 7.43 1 97.44 328 GLY B O 1
ATOM 5641 N N . LEU B 1 329 ? -0.038 -17.734 5.199 1 98.25 329 LEU B N 1
ATOM 5642 C CA . LEU B 1 329 ? 0.497 -19.094 5.324 1 98.25 329 LEU B CA 1
ATOM 5643 C C . LEU B 1 329 ? 1.965 -19.062 5.738 1 98.25 329 LEU B C 1
ATOM 5645 O O . LEU B 1 329 ? 2.561 -17.984 5.844 1 98.25 329 LEU B O 1
ATOM 5649 N N . SER B 1 330 ? 2.514 -20.234 5.957 1 96.81 330 SER B N 1
ATOM 5650 C CA . SER B 1 330 ? 3.893 -20.406 6.395 1 96.81 330 SER B CA 1
ATOM 5651 C C . SER B 1 330 ? 4.879 -19.938 5.34 1 96.81 330 SER B C 1
ATOM 5653 O O . SER B 1 330 ? 4.59 -19.984 4.141 1 96.81 330 SER B O 1
ATOM 5655 N N . ARG B 1 331 ? 6.027 -19.516 5.871 1 96.44 331 ARG B N 1
ATOM 5656 C CA . ARG B 1 331 ? 7.129 -19.141 4.996 1 96.44 331 ARG B CA 1
ATOM 5657 C C . ARG B 1 331 ? 7.836 -20.359 4.43 1 96.44 331 ARG B C 1
ATOM 5659 O O . ARG B 1 331 ? 8.625 -20.25 3.488 1 96.44 331 ARG B O 1
ATOM 5666 N N . THR B 1 332 ? 7.52 -21.5 4.984 1 96.25 332 THR B N 1
ATOM 5667 C CA . THR B 1 332 ? 8.461 -22.578 4.73 1 96.25 332 THR B CA 1
ATOM 5668 C C . THR B 1 332 ? 7.727 -23.844 4.281 1 96.25 332 THR B C 1
ATOM 5670 O O . THR B 1 332 ? 8.359 -24.828 3.9 1 96.25 332 THR B O 1
ATOM 5673 N N . ARG B 1 333 ? 6.438 -23.812 4.234 1 97.69 333 ARG B N 1
ATOM 5674 C CA . ARG B 1 333 ? 5.699 -25.031 3.926 1 97.69 333 ARG B CA 1
ATOM 5675 C C . ARG B 1 333 ? 4.766 -24.828 2.74 1 97.69 333 ARG B C 1
ATOM 5677 O O . ARG B 1 333 ? 4.223 -23.734 2.553 1 97.69 333 ARG B O 1
ATOM 5684 N N . ASP B 1 334 ? 4.586 -25.953 2.006 1 98.75 334 ASP B N 1
ATOM 5685 C CA . ASP B 1 334 ? 3.418 -25.953 1.13 1 98.75 334 ASP B CA 1
ATOM 5686 C C . ASP B 1 334 ? 2.146 -25.625 1.908 1 98.75 334 ASP B C 1
ATOM 5688 O O . ASP B 1 334 ? 2.076 -25.844 3.117 1 98.75 334 ASP B O 1
ATOM 5692 N N . GLY B 1 335 ? 1.207 -25.062 1.181 1 98.88 335 GLY B N 1
ATOM 5693 C CA . GLY B 1 335 ? 0.001 -24.703 1.909 1 98.88 335 GLY B CA 1
ATOM 5694 C C . GLY B 1 335 ? -1.178 -24.406 1.003 1 98.88 335 GLY B C 1
ATOM 5695 O O . GLY B 1 335 ? -1 -24.141 -0.189 1 98.88 335 GLY B O 1
ATOM 5696 N N . LEU B 1 336 ? -2.34 -24.547 1.541 1 98.94 336 LEU B N 1
ATOM 5697 C CA . LEU B 1 336 ? -3.625 -24.141 0.983 1 98.94 336 LEU B CA 1
ATOM 5698 C C . LEU B 1 336 ? -4.355 -23.203 1.933 1 98.94 336 LEU B C 1
ATOM 5700 O O . LEU B 1 336 ? -4.66 -23.562 3.068 1 98.94 336 LEU B O 1
ATOM 5704 N N . LEU B 1 337 ? -4.531 -22 1.518 1 98.94 337 LEU B N 1
ATOM 5705 C CA . LEU B 1 337 ? -5.34 -21.031 2.256 1 98.94 337 LEU B CA 1
ATOM 5706 C C . LEU B 1 337 ? -6.754 -20.969 1.688 1 98.94 337 LEU B C 1
ATOM 5708 O O . LEU B 1 337 ? -6.945 -20.609 0.522 1 98.94 337 LEU B O 1
ATOM 5712 N N . VAL B 1 338 ? -7.719 -21.328 2.48 1 98.94 338 VAL B N 1
ATOM 5713 C CA . VAL B 1 338 ? -9.125 -21.281 2.092 1 98.94 338 VAL B CA 1
ATOM 5714 C C . VAL B 1 338 ? -9.789 -20.047 2.725 1 98.94 338 VAL B C 1
ATOM 5716 O O . VAL B 1 338 ? -9.836 -19.938 3.951 1 98.94 338 VAL B O 1
ATOM 5719 N N . VAL B 1 339 ? -10.336 -19.188 1.91 1 98.94 339 VAL B N 1
ATOM 5720 C CA . VAL B 1 339 ? -10.922 -17.953 2.443 1 98.94 339 VAL B CA 1
ATOM 5721 C C . VAL B 1 339 ? -12.352 -17.812 1.927 1 98.94 339 VAL B C 1
ATOM 5723 O O . VAL B 1 339 ? -12.586 -17.812 0.716 1 98.94 339 VAL B O 1
ATOM 5726 N N . GLU B 1 340 ? -13.281 -17.766 2.828 1 98.81 340 GLU B N 1
ATOM 5727 C CA . GLU B 1 340 ? -14.664 -17.438 2.498 1 98.81 340 GLU B CA 1
ATOM 5728 C C . GLU B 1 340 ? -14.891 -15.922 2.521 1 98.81 340 GLU B C 1
ATOM 5730 O O . GLU B 1 340 ? -14.484 -15.242 3.465 1 98.81 340 GLU B O 1
ATOM 5735 N N . MET B 1 341 ? -15.469 -15.43 1.468 1 98.38 341 MET B N 1
ATOM 5736 C CA . MET B 1 341 ? -15.727 -13.992 1.402 1 98.38 341 MET B CA 1
ATOM 5737 C C . MET B 1 341 ? -17.109 -13.711 0.835 1 98.38 341 MET B C 1
ATOM 5739 O O . MET B 1 341 ? -17.641 -14.5 0.045 1 98.38 341 MET B O 1
ATOM 5743 N N . ASP B 1 342 ? -17.75 -12.664 1.298 1 98.06 342 ASP B N 1
ATOM 5744 C CA . ASP B 1 342 ? -18.984 -12.125 0.712 1 98.06 342 ASP B CA 1
ATOM 5745 C C . ASP B 1 342 ? -18.672 -10.953 -0.222 1 98.06 342 ASP B C 1
ATOM 5747 O O . ASP B 1 342 ? -18.266 -9.883 0.23 1 98.06 342 ASP B O 1
ATOM 5751 N N . LEU B 1 343 ? -18.938 -11.172 -1.497 1 98.31 343 LEU B N 1
ATOM 5752 C CA . LEU B 1 343 ? -18.547 -10.188 -2.506 1 98.31 343 LEU B CA 1
ATOM 5753 C C . LEU B 1 343 ? -19.359 -8.906 -2.344 1 98.31 343 LEU B C 1
ATOM 5755 O O . LEU B 1 343 ? -18.984 -7.863 -2.893 1 98.31 343 LEU B O 1
ATOM 5759 N N . ASN B 1 344 ? -20.438 -8.914 -1.576 1 98 344 ASN B N 1
ATOM 5760 C CA . ASN B 1 344 ? -21.188 -7.699 -1.298 1 98 344 ASN B CA 1
ATOM 5761 C C . ASN B 1 344 ? -20.344 -6.676 -0.547 1 98 344 ASN B C 1
ATOM 5763 O O . ASN B 1 344 ? -20.656 -5.48 -0.56 1 98 344 ASN B O 1
ATOM 5767 N N . LEU B 1 345 ? -19.312 -7.203 0.112 1 98.25 345 LEU B N 1
ATOM 5768 C CA . LEU B 1 345 ? -18.469 -6.312 0.888 1 98.25 345 LEU B CA 1
ATOM 5769 C C . LEU B 1 345 ? -17.828 -5.25 -0.005 1 98.25 345 LEU B C 1
ATOM 5771 O O . LEU B 1 345 ? -17.625 -4.117 0.429 1 98.25 345 LEU B O 1
ATOM 5775 N N . ASN B 1 346 ? -17.562 -5.605 -1.265 1 98.38 346 ASN B N 1
ATOM 5776 C CA . ASN B 1 346 ? -16.984 -4.645 -2.201 1 98.38 346 ASN B CA 1
ATOM 5777 C C . ASN B 1 346 ? -17.844 -3.391 -2.32 1 98.38 346 ASN B C 1
ATOM 5779 O O . ASN B 1 346 ? -17.359 -2.279 -2.088 1 98.38 346 ASN B O 1
ATOM 5783 N N . ARG B 1 347 ? -19.062 -3.572 -2.674 1 97.06 347 ARG B N 1
ATOM 5784 C CA . ARG B 1 347 ? -19.969 -2.436 -2.834 1 97.06 347 ARG B CA 1
ATOM 5785 C C . ARG B 1 347 ? -20.203 -1.729 -1.503 1 97.06 347 ARG B C 1
ATOM 5787 O O . ARG B 1 347 ? -20.297 -0.501 -1.453 1 97.06 347 ARG B O 1
ATOM 5794 N N . GLN B 1 348 ? -20.344 -2.518 -0.432 1 97.31 348 GLN B N 1
ATOM 5795 C CA . GLN B 1 348 ? -20.578 -1.927 0.881 1 97.31 348 GLN B CA 1
ATOM 5796 C C . GLN B 1 348 ? -19.453 -0.967 1.261 1 97.31 348 GLN B C 1
ATOM 5798 O O . GLN B 1 348 ? -19.703 0.139 1.74 1 97.31 348 GLN B O 1
ATOM 5803 N N . ILE B 1 349 ? -18.234 -1.377 1.026 1 96.38 349 ILE B N 1
ATOM 5804 C CA . ILE B 1 349 ? -17.094 -0.526 1.356 1 96.38 349 ILE B CA 1
ATOM 5805 C C . ILE B 1 349 ? -17.031 0.649 0.384 1 96.38 349 ILE B C 1
ATOM 5807 O O . ILE B 1 349 ? -16.688 1.768 0.774 1 96.38 349 ILE B O 1
ATOM 5811 N N . SER B 1 350 ? -17.328 0.415 -0.883 1 96.38 350 SER B N 1
ATOM 5812 C CA . SER B 1 350 ? -17.406 1.504 -1.853 1 96.38 350 SER B CA 1
ATOM 5813 C C . SER B 1 350 ? -18.391 2.57 -1.416 1 96.38 350 SER B C 1
ATOM 5815 O O . SER B 1 350 ? -18.109 3.768 -1.512 1 96.38 350 SER B O 1
ATOM 5817 N N . ASP B 1 351 ? -19.562 2.109 -0.967 1 95.19 351 ASP B N 1
ATOM 5818 C CA . ASP B 1 351 ? -20.594 3.037 -0.503 1 95.19 351 ASP B CA 1
ATOM 5819 C C . ASP B 1 351 ? -20.125 3.799 0.734 1 95.19 351 ASP B C 1
ATOM 5821 O O . ASP B 1 351 ? -20.484 4.965 0.924 1 95.19 351 ASP B O 1
ATOM 5825 N N . LYS B 1 352 ? -19.375 3.125 1.49 1 93.19 352 LYS B N 1
ATOM 5826 C CA . LYS B 1 352 ? -18.922 3.732 2.74 1 93.19 352 LYS B CA 1
ATOM 5827 C C . LYS B 1 352 ? -17.844 4.781 2.488 1 93.19 352 LYS B C 1
ATOM 5829 O O . LYS B 1 352 ? -17.984 5.934 2.91 1 93.19 352 LYS B O 1
ATOM 5834 N N . TRP B 1 353 ? -16.781 4.422 1.774 1 93.19 353 TRP B N 1
ATOM 5835 C CA . TRP B 1 353 ? -15.609 5.277 1.639 1 93.19 353 TRP B CA 1
ATOM 5836 C C . TRP B 1 353 ? -15.742 6.195 0.426 1 93.19 353 TRP B C 1
ATOM 5838 O O . TRP B 1 353 ? -15.18 7.293 0.405 1 93.19 353 TRP B O 1
ATOM 5848 N N . SER B 1 354 ? -16.344 5.742 -0.649 1 94.38 354 SER B N 1
ATOM 5849 C CA . SER B 1 354 ? -16.688 6.512 -1.845 1 94.38 354 SER B CA 1
ATOM 5850 C C . SER B 1 354 ? -15.43 6.895 -2.623 1 94.38 354 SER B C 1
ATOM 5852 O O . SER B 1 354 ? -15.383 7.949 -3.256 1 94.38 354 SER B O 1
ATOM 5854 N N . PHE B 1 355 ? -14.344 6.027 -2.555 1 96 355 PHE B N 1
ATOM 5855 C CA . PHE B 1 355 ? -13.125 6.352 -3.285 1 96 355 PHE B CA 1
ATOM 5856 C C . PHE B 1 355 ? -13.398 6.445 -4.781 1 96 355 PHE B C 1
ATOM 5858 O O . PHE B 1 355 ? -12.891 7.348 -5.453 1 96 355 PHE B O 1
ATOM 5865 N N . LYS B 1 356 ? -14.219 5.57 -5.289 1 93.5 356 LYS B N 1
ATOM 5866 C CA . LYS B 1 356 ? -14.516 5.574 -6.719 1 93.5 356 LYS B CA 1
ATOM 5867 C C . LYS B 1 356 ? -15.344 6.797 -7.105 1 93.5 356 LYS B C 1
ATOM 5869 O O . LYS B 1 356 ? -15.094 7.418 -8.141 1 93.5 356 LYS B O 1
ATOM 5874 N N . MET B 1 357 ? -16.266 7.164 -6.254 1 92.5 357 MET B N 1
ATOM 5875 C CA . MET B 1 357 ? -17.109 8.32 -6.527 1 92.5 357 MET B CA 1
ATOM 5876 C C . MET B 1 357 ? -16.297 9.609 -6.492 1 92.5 357 MET B C 1
ATOM 5878 O O . MET B 1 357 ? -16.547 10.523 -7.281 1 92.5 357 MET B O 1
ATOM 5882 N N . THR B 1 358 ? -15.312 9.648 -5.617 1 94.12 358 THR B N 1
ATOM 5883 C CA . THR B 1 358 ? -14.508 10.852 -5.449 1 94.12 358 THR B CA 1
ATOM 5884 C C . THR B 1 358 ? -13.164 10.711 -6.16 1 94.12 358 THR B C 1
ATOM 5886 O O . THR B 1 358 ? -12.219 11.445 -5.859 1 94.12 358 THR B O 1
ATOM 5889 N N . GLY B 1 359 ? -13.086 9.766 -7.098 1 95.44 359 GLY B N 1
ATOM 5890 C CA . GLY B 1 359 ? -11.812 9.398 -7.684 1 95.44 359 GLY B CA 1
ATOM 5891 C C . GLY B 1 359 ? -11.32 10.391 -8.719 1 95.44 359 GLY B C 1
ATOM 5892 O O . GLY B 1 359 ? -10.148 10.367 -9.117 1 95.44 359 GLY B O 1
ATOM 5893 N N . ARG B 1 360 ? -12.141 11.305 -9.172 1 96.56 360 ARG B N 1
ATOM 5894 C CA . ARG B 1 360 ? -11.812 12.336 -10.148 1 96.56 360 ARG B CA 1
ATOM 5895 C C . ARG B 1 360 ? -11.047 11.758 -11.328 1 96.56 360 ARG B C 1
ATOM 5897 O O . ARG B 1 360 ? -10.047 12.336 -11.766 1 96.56 360 ARG B O 1
ATOM 5904 N N . TYR B 1 361 ? -11.43 10.609 -11.875 1 96.56 361 TYR B N 1
ATOM 5905 C CA . TYR B 1 361 ? -10.688 9.797 -12.836 1 96.56 361 TYR B CA 1
ATOM 5906 C C . TYR B 1 361 ? -10.547 10.523 -14.172 1 96.56 361 TYR B C 1
ATOM 5908 O O . TYR B 1 361 ? -9.539 10.359 -14.867 1 96.56 361 TYR B O 1
ATOM 5916 N N . THR B 1 362 ? -11.516 11.367 -14.562 1 95.94 362 THR B N 1
ATOM 5917 C CA . THR B 1 362 ? -11.422 12.125 -15.805 1 95.94 362 THR B CA 1
ATOM 5918 C C . THR B 1 362 ? -10.234 13.086 -15.766 1 95.94 362 THR B C 1
ATOM 5920 O O . THR B 1 362 ? -9.516 13.227 -16.75 1 95.94 362 THR B O 1
ATOM 5923 N N . GLU B 1 363 ? -10.055 13.703 -14.641 1 95.94 363 GLU B N 1
ATOM 5924 C CA . GLU B 1 363 ? -8.914 14.602 -14.484 1 95.94 363 GLU B CA 1
ATOM 5925 C C . GLU B 1 363 ? -7.59 13.844 -14.57 1 95.94 363 GLU B C 1
ATOM 5927 O O . GLU B 1 363 ? -6.641 14.305 -15.203 1 95.94 363 GLU B O 1
ATOM 5932 N N . TYR B 1 364 ? -7.539 12.711 -13.984 1 97.31 364 TYR B N 1
ATOM 5933 C CA . TYR B 1 364 ? -6.324 11.898 -14.016 1 97.31 364 TYR B CA 1
ATOM 5934 C C . TYR B 1 364 ? -6.031 11.414 -15.43 1 97.31 364 TYR B C 1
ATOM 5936 O O . TYR B 1 364 ? -4.871 11.344 -15.844 1 97.31 364 TYR B O 1
ATOM 5944 N N . ALA B 1 365 ? -7.07 10.992 -16.188 1 96.88 365 ALA B N 1
ATOM 5945 C CA . ALA B 1 365 ? -6.895 10.594 -17.578 1 96.88 365 ALA B CA 1
ATOM 5946 C C . ALA B 1 365 ? -6.25 11.719 -18.391 1 96.88 365 ALA B C 1
ATOM 5948 O O . ALA B 1 365 ? -5.309 11.477 -19.141 1 96.88 365 ALA B O 1
ATOM 5949 N N . GLU B 1 366 ? -6.727 12.906 -18.156 1 96.19 366 GLU B N 1
ATOM 5950 C CA . GLU B 1 366 ? -6.188 14.055 -18.859 1 96.19 366 GLU B CA 1
ATOM 5951 C C . GLU B 1 366 ? -4.742 14.328 -18.469 1 96.19 366 GLU B C 1
ATOM 5953 O O . GLU B 1 366 ? -3.881 14.531 -19.328 1 96.19 366 GLU B O 1
ATOM 5958 N N . GLU B 1 367 ? -4.504 14.336 -17.203 1 95.75 367 GLU B N 1
ATOM 5959 C CA . GLU B 1 367 ? -3.17 14.641 -16.688 1 95.75 367 GLU B CA 1
ATOM 5960 C C . GLU B 1 367 ? -2.158 13.586 -17.141 1 95.75 367 GLU B C 1
ATOM 5962 O O . GLU B 1 367 ? -1.031 13.922 -17.516 1 95.75 367 GLU B O 1
ATOM 5967 N N . LEU B 1 368 ? -2.539 12.312 -17.047 1 96.25 368 LEU B N 1
ATOM 5968 C CA . LEU B 1 368 ? -1.636 11.242 -17.453 1 96.25 368 LEU B CA 1
ATOM 5969 C C . LEU B 1 368 ? -1.359 11.289 -18.953 1 96.25 368 LEU B C 1
ATOM 5971 O O . LEU B 1 368 ? -0.23 11.055 -19.391 1 96.25 368 LEU B O 1
ATOM 5975 N N . THR B 1 369 ? -2.361 11.57 -19.75 1 96.44 369 THR B N 1
ATOM 5976 C CA . THR B 1 369 ? -2.176 11.719 -21.188 1 96.44 369 THR B CA 1
ATOM 5977 C C . THR B 1 369 ? -1.155 12.812 -21.484 1 96.44 369 THR B C 1
ATOM 5979 O O . THR B 1 369 ? -0.256 12.617 -22.312 1 96.44 369 THR B O 1
ATOM 5982 N N . LYS B 1 370 ? -1.322 13.922 -20.766 1 95.38 370 LYS B N 1
ATOM 5983 C CA . LYS B 1 370 ? -0.369 15.016 -20.953 1 95.38 370 LYS B CA 1
ATOM 5984 C C . LYS B 1 370 ? 1.035 14.594 -20.516 1 95.38 370 LYS B C 1
ATOM 5986 O O . LYS B 1 370 ? 2.01 14.867 -21.219 1 95.38 370 LYS B O 1
ATOM 5991 N N . ALA B 1 371 ? 1.13 13.914 -19.5 1 94.62 371 ALA B N 1
ATOM 5992 C CA . ALA B 1 371 ? 2.414 13.578 -18.891 1 94.62 371 ALA B CA 1
ATOM 5993 C C . ALA B 1 371 ? 3.182 12.578 -19.75 1 94.62 371 ALA B C 1
ATOM 5995 O O . ALA B 1 371 ? 4.402 12.445 -19.625 1 94.62 371 ALA B O 1
ATOM 5996 N N . THR B 1 372 ? 2.484 11.812 -20.609 1 94.75 372 THR B N 1
ATOM 5997 C CA . THR B 1 372 ? 3.143 10.773 -21.375 1 94.75 372 THR B CA 1
ATOM 5998 C C . THR B 1 372 ? 3.555 11.297 -22.75 1 94.75 372 THR B C 1
ATOM 6000 O O . THR B 1 372 ? 4.137 10.57 -23.547 1 94.75 372 THR B O 1
ATOM 6003 N N . ARG B 1 373 ? 3.287 12.578 -22.969 1 92.31 373 ARG B N 1
ATOM 6004 C CA . ARG B 1 373 ? 3.727 13.195 -24.203 1 92.31 373 ARG B CA 1
ATOM 6005 C C . ARG B 1 373 ? 5.223 13.492 -24.172 1 92.31 373 ARG B C 1
ATOM 6007 O O . ARG B 1 373 ? 5.773 13.797 -23.109 1 92.31 373 ARG B O 1
ATOM 6014 N N . HIS B 1 374 ? 5.773 13.516 -25.266 1 91 374 HIS B N 1
ATOM 6015 C CA . HIS B 1 374 ? 7.215 13.711 -25.359 1 91 374 HIS B CA 1
ATOM 6016 C C . HIS B 1 374 ? 7.605 15.133 -24.984 1 91 374 HIS B C 1
ATOM 6018 O O . HIS B 1 374 ? 8.719 15.375 -24.516 1 91 374 HIS B O 1
ATOM 6024 N N . ASP B 1 375 ? 6.691 16.078 -25.141 1 91.38 375 ASP B N 1
ATOM 6025 C CA . ASP B 1 375 ? 7.012 17.469 -24.875 1 91.38 375 ASP B CA 1
ATOM 6026 C C . ASP B 1 375 ? 6.438 17.922 -23.531 1 91.38 375 ASP B C 1
ATOM 6028 O O . ASP B 1 375 ? 6.309 19.125 -23.281 1 91.38 375 ASP B O 1
ATOM 6032 N N . PHE B 1 376 ? 6.168 16.906 -22.797 1 91.44 376 PHE B N 1
ATOM 6033 C CA . PHE B 1 376 ? 5.547 17.219 -21.516 1 91.44 376 PHE B CA 1
ATOM 6034 C C . PHE B 1 376 ? 6.504 18.016 -20.641 1 91.44 376 PHE B C 1
ATOM 6036 O O . PHE B 1 376 ? 7.684 17.672 -20.516 1 91.44 376 PHE B O 1
ATOM 6043 N N . LYS B 1 377 ? 5.906 19.141 -20.016 1 87.62 377 LYS B N 1
ATOM 6044 C CA . LYS B 1 377 ? 6.59 19.922 -18.984 1 87.62 377 LYS B CA 1
ATOM 6045 C C . LYS B 1 377 ? 5.801 19.906 -17.672 1 87.62 377 LYS B C 1
ATOM 6047 O O . LYS B 1 377 ? 4.711 20.484 -17.594 1 87.62 377 LYS B O 1
ATOM 6052 N N . PRO B 1 378 ? 6.391 19.312 -16.703 1 86.25 378 PRO B N 1
ATOM 6053 C CA . PRO B 1 378 ? 5.66 19.234 -15.438 1 86.25 378 PRO B CA 1
ATOM 6054 C C . PRO B 1 378 ? 5.473 20.609 -14.789 1 86.25 378 PRO B C 1
ATOM 6056 O O . PRO B 1 378 ? 6.281 21.516 -15.008 1 86.25 378 PRO B O 1
ATOM 6059 N N . LYS B 1 379 ? 4.41 20.734 -14.008 1 83.62 379 LYS B N 1
ATOM 6060 C CA . LYS B 1 379 ? 4.168 21.953 -13.242 1 83.62 379 LYS B CA 1
ATOM 6061 C C . LYS B 1 379 ? 5.082 22.031 -12.023 1 83.62 379 LYS B C 1
ATOM 6063 O O . LYS B 1 379 ? 4.75 21.5 -10.961 1 83.62 379 LYS B O 1
ATOM 6068 N N . ILE B 1 380 ? 6.188 22.625 -12.195 1 89.56 380 ILE B N 1
ATOM 6069 C CA . ILE B 1 380 ? 7.148 22.844 -11.117 1 89.56 380 ILE B CA 1
ATOM 6070 C C . ILE B 1 380 ? 7.23 24.328 -10.789 1 89.56 380 ILE B C 1
ATOM 6072 O O . ILE B 1 380 ? 7.52 25.156 -11.656 1 89.56 380 ILE B O 1
ATOM 6076 N N . VAL B 1 381 ? 6.918 24.641 -9.539 1 92.38 381 VAL B N 1
ATOM 6077 C CA . VAL B 1 381 ? 7.004 26.031 -9.078 1 92.38 381 VAL B CA 1
ATOM 6078 C C . VAL B 1 381 ? 8.344 26.266 -8.391 1 92.38 381 VAL B C 1
ATOM 6080 O O . VAL B 1 381 ? 8.773 25.469 -7.559 1 92.38 381 VAL B O 1
ATOM 6083 N N . LYS B 1 382 ? 9.023 27.234 -8.867 1 86.69 382 LYS B N 1
ATOM 6084 C CA . LYS B 1 382 ? 10.312 27.609 -8.289 1 86.69 382 LYS B CA 1
ATOM 6085 C C . LYS B 1 382 ? 10.258 29.016 -7.699 1 86.69 382 LYS B C 1
ATOM 6087 O O . LYS B 1 382 ? 9.352 29.797 -8 1 86.69 382 LYS B O 1
ATOM 6092 N N . GLU B 1 383 ? 11.219 29.297 -6.816 1 86.81 383 GLU B N 1
ATOM 6093 C CA . GLU B 1 383 ? 11.289 30.656 -6.293 1 86.81 383 GLU B CA 1
ATOM 6094 C C . GLU B 1 383 ? 11.797 31.641 -7.352 1 86.81 383 GLU B C 1
ATOM 6096 O O . GLU B 1 383 ? 12.641 31.281 -8.18 1 86.81 383 GLU B O 1
#

Radius of gyration: 26.18 Å; Cα contacts (8 Å, |Δi|>4): 1862; chains: 2; bounding box: 64×74×72 Å

Organism: Scomber scombrus (NCBI:txid13677)

InterPro domains:
  IPR003010 Carbon-nitrogen hydrolase [PF00795] (73-348)
  IPR003010 Carbon-nitrogen hydrolase [PS50263] (72-343)
  IPR036526 Carbon-nitrogen hydrolase superfamily [G3DSA:3.60.110.10] (1-383)
  IPR036526 Carbon-nitrogen hydrolase superfamily [SSF56317] (70-365)
  IPR050345 Aliphatic Amidase/Beta-Ureidopropionase [PTHR43674] (62-368)

Nearest PDB structures (foldseek):
  2vhh-assembly1_C  TM=9.943E-01  e=6.430E-61  Drosophila melanogaster
  5h8j-assembly2_I  TM=8.888E-01  e=7.445E-26  Medicago truncatula
  5h8i-assembly2_I  TM=8.814E-01  e=5.880E-26  Medicago truncatula
  5h8i-assembly1_A  TM=8.723E-01  e=8.886E-26  Medicago truncatula
  5h8l-assembly1_A  TM=9.117E-01  e=1.058E-24  Medicago truncatula

Foldseek 3Di:
DPPPPCWAPLVVLVVPDPPVRSVVVQCVQFNDAWAWDDFDPVLVVLCVVLFFAEGETEDDDDDDDPDHWLKAKEKFWAEAFDDAQPPDLVVSQVSLLVSVLSNLVSCLSRRHAEYEYAFQSRHPPCLLFLDCPPRVVQAEALADGPVLQSVLVSLQVSVHWYWAFHFYADPPPRATFGKTWIAASNSHTQGIWTAADQDDAFSNNVVSHHDHTDPALDWGQYPSFIETEHEAVSLVPLVNLQVNLVVPHQEYEYRYEDADPPPPVCQSPRQLVSLQLRLHKYKYFYYFDKHFAPDWDGRPPPDDTGGIPHGTQTQIWMHHNVSGIHGGGIRHGIYMYMYMYGSVSSVVVCVVPVSVVVVVVVVVVVVVVLCPDPPRDDDDDDD/DPPPPCWAPLVVLVVPDDPVRSVVVQCVQFNDAWAWDDFDPVLVVLCVVLFFAEGETEDDDDDDDPDHWLKAKEKFWAEAFDDAQPPDLVVSQVSLLVSVLSNLVSCLSRRHAEYEYAFQSRHPPCLLFLDCPPRVVQAEALADGPVLQSVLVSLQVSLHWYWAFHFYADPPPRATFGKTFIAASNSHTQGIWTAADQDDAFSNNVVSHHDHTDPALDWGQYPSFIETEHEAVSLVPLVNLQVNLVVPHQEYEYRYEDADPPPPVVQSPRQLVSLQLRLHKYKYFYYFDKHFAPDWDGRPPPDDTGGIDHGTQTQIWMHHNVSGIHGGGIRHGIYMYMYMYGSVSSVVVCVVPVSVVVVVVVVVVVVVVLCPDPPRDDDDDDD

Solvent-accessible surface area (backbone atoms only — not comparable to full-atom values): 38978 Å² total; per-residue (Å²): 129,79,80,79,75,83,45,44,68,64,58,54,46,66,74,42,38,54,69,73,57,35,53,53,47,44,34,46,72,28,20,66,81,54,45,77,43,89,68,46,68,68,32,57,50,49,30,56,75,67,66,33,48,73,48,42,33,30,55,85,56,82,89,55,96,83,56,74,85,47,71,44,24,37,29,40,34,24,45,52,80,75,57,64,72,84,51,58,66,67,57,38,35,52,44,34,50,53,54,49,51,55,52,49,52,37,38,44,62,61,58,30,39,34,38,36,43,16,42,36,58,59,50,75,80,57,41,47,37,88,59,55,76,71,59,62,70,70,39,30,37,68,83,74,16,70,67,41,51,54,49,24,51,50,11,42,74,54,54,16,29,37,38,46,26,33,44,23,28,41,84,87,76,61,49,36,31,48,26,32,29,35,27,35,34,82,30,47,73,60,48,66,40,35,26,62,36,66,50,75,34,67,37,39,32,40,63,79,67,33,51,65,34,83,56,69,58,52,18,38,48,51,98,82,47,30,33,28,68,40,42,35,61,27,55,58,38,68,64,55,54,46,46,27,34,74,32,58,27,47,32,36,37,27,25,14,71,54,40,46,94,82,40,45,35,44,60,79,28,39,50,36,42,45,4,40,51,51,32,13,34,22,36,42,22,18,21,19,42,69,58,57,44,92,67,64,42,58,49,83,75,87,63,75,66,40,40,55,86,50,46,17,41,26,42,30,32,42,18,34,28,80,40,19,35,49,79,54,45,42,24,72,44,33,30,38,41,37,37,37,36,32,60,56,34,23,56,54,38,34,69,48,60,32,52,76,81,53,49,58,56,62,60,48,22,52,50,43,45,49,63,61,38,91,83,51,74,62,57,62,40,61,125,128,80,79,79,76,84,47,44,69,64,58,54,47,65,73,44,39,54,70,74,56,36,53,55,47,43,33,46,73,28,20,66,82,53,44,78,41,90,67,46,67,68,32,55,51,49,31,56,75,70,65,33,50,74,49,41,32,29,52,86,54,84,88,56,95,82,56,75,86,47,69,42,24,36,29,40,34,25,45,51,81,77,56,64,71,83,52,58,66,68,58,39,34,52,42,34,51,52,54,50,51,56,53,50,50,38,38,43,62,61,57,30,39,34,38,36,43,17,40,37,58,59,52,76,78,58,41,45,39,89,60,54,77,70,59,62,71,69,39,31,37,68,84,75,16,70,67,41,52,54,48,24,51,50,11,41,72,56,53,16,28,36,37,46,26,34,43,23,28,40,84,87,78,61,50,36,30,49,27,34,29,34,27,36,34,82,31,47,73,61,47,66,38,34,25,60,36,66,48,74,34,66,38,40,33,40,63,80,65,33,51,64,33,84,56,72,57,50,18,38,48,50,98,82,48,31,33,26,69,40,40,34,63,28,54,59,38,66,65,56,54,45,47,26,34,75,33,58,26,47,32,36,36,27,24,14,71,54,40,47,94,83,42,45,35,47,59,79,28,38,51,36,43,45,4,41,51,50,32,13,33,20,36,42,23,17,20,20,40,68,58,59,43,91,67,64,44,58,48,83,74,88,63,75,66,39,41,54,83,49,46,16,42,26,43,31,32,44,18,34,29,81,40,19,35,49,81,53,46,43,24,70,44,34,29,40,42,36,37,37,37,31,61,57,36,22,58,53,40,34,70,48,61,31,52,77,81,55,49,58,56,61,58,48,21,53,53,43,44,48,62,61,38,92,82,51,76,62,56,63,42,60,124

=== Feature glossary ===
Key to the feature types in this record:

Secondary structure (8-state, DSSP). Secondary structure is the local, repeating backbone conformation. DSSP classifies it into eight states by reading the hydrogen-bond network: three helix types (H, G, I), two β types (E, B), two non-regular types (T, S), and unstructured coil (-).

Backbone torsions (φ/ψ). Backbone dihedral angles. Every residue except chain termini has a φ (preceding-C → N → Cα → C) and a ψ (N → Cα → C → next-N). They are reported in degrees following the IUPAC sign convention. Secondary structure is essentially a statement about which (φ, ψ) basin each residue occupies.

Predicted aligned error. Predicted Aligned Error (PAE) is an AlphaFold confidence matrix: entry (i, j) is the expected error in the position of residue j, in ångströms, when the prediction is superimposed on the true structure at residue i. Low PAE within a block of residues means that block is internally rigid and well-predicted; high PAE between two blocks means their relative placement is uncertain even if each block individually is confident.

B-factor. B-factor (Debye–Waller factor) reflects atomic displacement in the crystal lattice. It is an experimental observable (units Å²), not a prediction; low values mean the atom is pinned down, high values mean it moves or is heterogeneous across the crystal.

Secondary structure (3-state, P-SEA). Three-state secondary structure (P-SEA) collapses the eight DSSP classes into helix (a), strand (b), and coil (c). P-SEA assigns these from Cα geometry alone — distances and angles — without requiring backbone oxygens, so it works on any Cα trace.

Sequence. Primary structure: the covalent order of the twenty standard amino acids along the backbone. Two proteins with the same sequence will (almost always) fold to the same structure; two with 30% identity often share a fold but not the details.

pLDDT. pLDDT is the predicted lDDT-Cα score: AlphaFold's confidence that the local environment of each residue (all inter-atomic distances within 15 Å) is correctly placed. It is a per-residue number between 0 and 100, with higher meaning more reliable.

InterPro / GO / CATH / organism. Functional annotations link the protein to curated databases. InterPro entries identify conserved domains and families by matching the sequence against member-database signatures (Pfam, PROSITE, CDD, …). Gene Ontology (GO) terms describe molecular function, biological process, and cellular component in a controlled vocabulary. CATH places the structure in a hierarchical fold classification (Class/Architecture/Topology/Homologous-superfamily). The organism is the source species.

Contact-map, Ramachandran, and PAE plots. Three diagnostic plots accompany the record. The Cα contact map visualizes the tertiary structure as a 2D adjacency matrix (8 Å cutoff, sequence-local contacts suppressed). The Ramachandran plot shows the distribution of backbone (φ, ψ) torsions, with points in the α and β basins reflecting secondary structure content. The PAE plot shows AlphaFold's inter-residue confidence as a color matrix.

mmCIF coordinates. The mmCIF table is the protein's shape written out atom by atom. For each backbone N, Cα, C, and carbonyl O, it records an (x, y, z) coordinate triple in Å plus the residue type, chain letter, and residue number.

Radius of gyration, Cα contacts, bounding box. Three whole-structure scalars: the radius of gyration (RMS distance of Cα from centroid, in Å), the count of Cα–Cα contacts (pairs closer than 8 Å and separated by more than four residues in sequence — i.e. tertiary, not local, contacts), and the bounding-box dimensions. Together they distinguish compact globular folds from extended fibres or disordered chains.

Foldseek 3Di. The Foldseek 3Di string encodes local tertiary geometry as a 20-letter alphabet — one character per residue — derived from the relative positions of nearby Cα atoms. Unlike the amino-acid sequence, 3Di is a direct function of the 3D structure, so two proteins with the same fold have similar 3Di strings even at low sequence identity.

Rendered structure images. Six rendered views show the 3D structure from the faces of a cube — i.e. along ±x, ±y, ±z. Rendering representation is drawn randomly per protein from cartoon (secondary-structure ribbons), sticks (backbone bonds), or molecular surface; coloring is either N→C rainbow (blue at the N-terminus through red at the C-terminus) or one color per chain.

Nearest PDB structures. The Foldseek neighbor list gives the closest experimentally determined structures in the PDB, ranked by structural alignment. TM-score near 1 means near-identical fold; near 0.3 means only rough topology match. This is how one finds what a novel AlphaFold prediction most resembles in the solved-structure universe.

Solvent-accessible surface area. SASA measures how much of the protein is reachable by solvent. It is computed by rolling a water-sized probe over the atomic surface and summing the exposed area (Å²). Per-residue SASA distinguishes core (buried, low SASA) from surface (exposed, high SASA) residues; total SASA is a whole-molecule size measure.